Protein AF-A0AAU9KE76-F1 (afdb_monomer_lite)

Foldseek 3Di:
DVVVVVVVVVVVVVVVVVCLVVCQVVLVVVLCVVQVVCCVPPNDVSSVVVQQVDLVSLVSVLVNLLSVLVVVLVVLCVVQHDDDAPVLVVVLVCCPVPVDDVLLLVLCCVLDPVNRSVVSSVLSNLSSNLSSLQSLLSVLLVCLVVLPRPRSLVSLVCSLCSLVVVLVVLCVVCVVPDPLVSCLSCLSSVVSNLSSVVSNVCNVVVDDDPPVRVLVSVLVNLVSVLVNLVSSCVVRDPPDPPDPSVVSSVVSNCVSVVVNVVSVVLVVLLVVLLVVCCVVWPFDDLVVLVVVPQDAAPQPRHGSNPATWTQFPVRDIHHPVSLSVVCVVDPQCADPPPRHRRGDRPPPVPPDPVVVVVCCVVVVVVVVLLVLLVVLCVVVVPDDSVQLSVLCVRNVDSVVSNVVVVVD

Sequence (408 aa):
MRALEIANAIYESITAWKLALWILPANTLLLAALLVPSLLTSGLISTIHLIKSSSSLCLLIFITVSFWCFYATQLIFYIFLDSLNSAERKRIGHYLLNDSMLLQFVVISLGDSSNNSIEILIWAFIFVYYSSCKVLSIIAKSRLQNNHIRNLQELIMTTIGVTAGFIIFTAYVFSNASPSLILLINYDGILVLKESVITWYQLKHNLALSRRHDLAVNSAEILINICRWIHLAIWYSEWFLSSPLQILVIMRQQKYIISLISICKRYRHYKISMRNFVKKYPPLTEAELSKHGDEKCCICWEPLTQSKCSRISCGHIHHVECIRTWVLNNTEKKCPLCNQIFLQPEMVRERSWWNFSFSRNAAGMREQREREVEQVREILPHIPHEVIRRELERTGSMDETIANMLDE

pLDDT: mean 76.72, std 14.21, range [29.53, 96.88]

Secondary structure (DSSP, 8-state):
-HHHHHHHHHHHHHHHHHHHHHHHHHHHHHHHHHHHHHHHHHHHHHHHHHHHH-HHHHHHHHHHHHHHHHHHHHHHHHHH-----HHHHHHHHHIIIIISSHHHHHHHHHH-TT--HHHHHHHHHHHHHHHHHHHHHHHHHHGGG-TT-TTHHHHHHHHHHHHHHHHHHHHHHTTTS-HHHHHHHHHHHHHHHHHHHHHHHHHHHT-PPPHHHHHHHHHHHHHHHHHHHHHHHHHH--SSTTSHHHHHHHHHHHHHHHHHHHHHHHHHHHHHHHHHHHHHSPBPPHHHHGGGTT-B-TTT--BGGGS-EEE-TTS-EEEHHHHHHHHHH-TT-B-TTT--B-S---------TTHHHHHHHHHHHHHHHHHHHHHHHHH-TTS-HHHHHHHHHHHS-HHHHHHHHHH-

Organism: NCBI:txid1481888

Radius of gyration: 27.84 Å; chains: 1; bounding box: 68×59×81 Å

InterPro domains:
  IPR001841 Zinc finger, RING-type [PF13639] (296-339)
  IPR001841 Zinc finger, RING-type [PS50089] (297-339)
  IPR003892 Ubiquitin system component CUE [PF02845] (370-404)
  IPR003892 Ubiquitin system component CUE [PS51140] (368-408)
  IPR003892 Ubiquitin system component CUE [SM00546] (368-408)
  IPR013083 Zinc finger, RING/FYVE/PHD-type [G3DSA:3.30.40.10] (268-349)

Structure (mmCIF, N/CA/C/O backbone):
data_AF-A0AAU9KE76-F1
#
_entry.id   AF-A0AAU9KE76-F1
#
loop_
_atom_site.group_PDB
_atom_site.id
_atom_site.type_symbol
_atom_site.label_atom_id
_atom_site.label_alt_id
_atom_site.label_comp_id
_atom_site.label_asym_id
_atom_site.label_entity_id
_atom_site.label_seq_id
_atom_site.pdbx_PDB_ins_code
_atom_site.Cartn_x
_atom_site.Cartn_y
_atom_site.Cartn_z
_atom_site.occupancy
_atom_site.B_iso_or_equiv
_atom_site.auth_seq_id
_atom_site.auth_comp_id
_atom_site.auth_asym_id
_atom_site.auth_atom_id
_atom_site.pdbx_PDB_model_num
ATOM 1 N N . MET A 1 1 ? -2.965 39.783 -6.521 1.00 46.84 1 MET A N 1
ATOM 2 C CA . MET A 1 1 ? -1.982 38.778 -6.055 1.00 46.84 1 MET A CA 1
ATOM 3 C C . MET A 1 1 ? -2.514 37.351 -6.190 1.00 46.84 1 MET A C 1
ATOM 5 O O . MET A 1 1 ? -1.900 36.612 -6.939 1.00 46.84 1 MET A O 1
ATOM 9 N N . ARG A 1 2 ? -3.698 36.994 -5.659 1.00 36.59 2 ARG A N 1
ATOM 10 C CA . ARG A 1 2 ? -4.318 35.656 -5.852 1.00 36.59 2 ARG A CA 1
ATOM 11 C C . ARG A 1 2 ? -4.548 35.224 -7.308 1.00 36.59 2 ARG A C 1
ATOM 13 O O . ARG A 1 2 ? -4.234 34.099 -7.665 1.00 36.59 2 ARG A O 1
ATOM 20 N N . ALA A 1 3 ? -4.998 36.125 -8.185 1.00 34.19 3 ALA A N 1
ATOM 21 C CA . ALA A 1 3 ? -5.113 35.815 -9.617 1.00 34.19 3 ALA A CA 1
ATOM 22 C C . ALA A 1 3 ? -3.751 35.513 -10.273 1.00 34.19 3 ALA A C 1
ATOM 24 O O . ALA A 1 3 ? -3.685 34.748 -11.226 1.00 34.19 3 ALA A O 1
ATOM 25 N N . LEU A 1 4 ? -2.663 36.081 -9.738 1.00 38.81 4 LEU A N 1
ATOM 26 C CA . LEU A 1 4 ? -1.298 35.875 -10.222 1.00 38.81 4 LEU A CA 1
ATOM 27 C C . LEU A 1 4 ? -0.696 34.570 -9.684 1.00 38.81 4 LEU A C 1
ATOM 29 O O . LEU A 1 4 ? 0.036 33.909 -10.405 1.00 38.81 4 LEU A O 1
ATOM 33 N N . GLU A 1 5 ? -1.039 34.168 -8.459 1.00 49.34 5 GLU A N 1
ATOM 34 C CA . GLU A 1 5 ? -0.643 32.881 -7.865 1.00 49.34 5 GLU A CA 1
ATOM 35 C C . GLU A 1 5 ? -1.402 31.704 -8.481 1.00 49.34 5 GLU A C 1
ATOM 37 O O . GLU A 1 5 ? -0.796 30.685 -8.799 1.00 49.34 5 GLU A O 1
ATOM 42 N N . ILE A 1 6 ? -2.705 31.862 -8.736 1.00 43.28 6 ILE A N 1
ATOM 43 C CA . ILE A 1 6 ? -3.513 30.868 -9.455 1.00 43.28 6 ILE A CA 1
ATOM 44 C C . ILE A 1 6 ? -3.058 30.788 -10.914 1.00 43.28 6 ILE A C 1
ATOM 46 O O . ILE A 1 6 ? -2.854 29.690 -11.427 1.00 43.28 6 ILE A O 1
ATOM 50 N N . ALA A 1 7 ? -2.807 31.928 -11.569 1.00 37.59 7 ALA A N 1
ATOM 51 C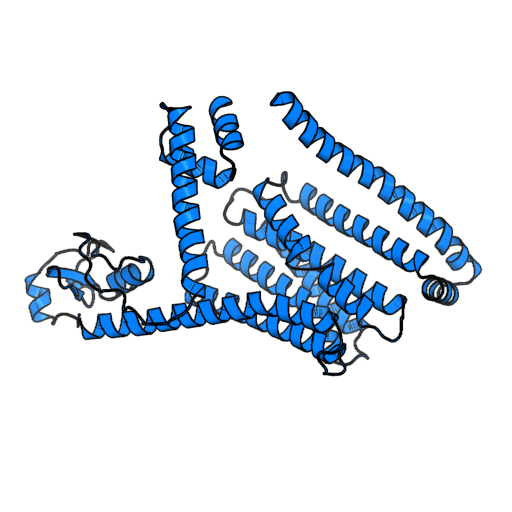 CA . ALA A 1 7 ? -2.216 31.939 -12.902 1.00 37.59 7 ALA A CA 1
ATOM 52 C C . ALA A 1 7 ? -0.816 31.313 -12.910 1.00 37.59 7 ALA A C 1
ATOM 54 O O . ALA A 1 7 ? -0.533 30.569 -13.837 1.00 37.59 7 ALA A O 1
ATOM 55 N N . ASN A 1 8 ? 0.021 31.521 -11.886 1.00 40.97 8 ASN A N 1
ATOM 56 C CA . ASN A 1 8 ? 1.336 30.883 -11.777 1.00 40.97 8 ASN A CA 1
ATOM 57 C C . ASN A 1 8 ? 1.245 29.382 -11.500 1.00 40.97 8 ASN A C 1
ATOM 59 O O . ASN A 1 8 ? 2.000 28.634 -12.098 1.00 40.97 8 ASN A O 1
ATOM 63 N N . ALA A 1 9 ? 0.317 28.905 -10.672 1.00 43.44 9 ALA A N 1
ATOM 64 C CA . ALA A 1 9 ? 0.136 27.474 -10.421 1.00 43.44 9 ALA A CA 1
ATOM 65 C C . ALA A 1 9 ? -0.457 26.748 -11.643 1.00 43.44 9 ALA A C 1
ATOM 67 O O . ALA A 1 9 ? -0.057 25.627 -11.973 1.00 43.44 9 ALA A O 1
ATOM 68 N N . ILE A 1 10 ? -1.381 27.403 -12.354 1.00 41.16 10 ILE A N 1
ATOM 69 C CA . ILE A 1 10 ? -1.905 26.942 -13.643 1.00 41.16 10 ILE A CA 1
ATOM 70 C C . ILE A 1 10 ? -0.800 27.001 -14.702 1.00 41.16 10 ILE A C 1
ATOM 72 O O . ILE A 1 10 ? -0.657 26.057 -15.469 1.00 41.16 10 ILE A O 1
ATOM 76 N N . TYR A 1 11 ? 0.032 28.042 -14.717 1.00 41.69 11 TYR A N 1
ATOM 77 C CA . TYR A 1 11 ? 1.170 28.187 -15.622 1.00 41.69 11 TYR A CA 1
ATOM 78 C C . TYR A 1 11 ? 2.281 27.179 -15.320 1.00 41.69 11 TYR A C 1
ATOM 80 O O . TYR A 1 11 ? 2.804 26.604 -16.261 1.00 41.69 11 TYR A O 1
ATOM 88 N N . GLU A 1 12 ? 2.604 26.870 -14.065 1.00 47.16 12 GLU A N 1
ATOM 89 C CA . GLU A 1 12 ? 3.572 25.836 -13.662 1.00 47.16 12 GLU A CA 1
ATOM 90 C C . GLU A 1 12 ? 3.066 24.432 -13.990 1.00 47.16 12 GLU A C 1
ATOM 92 O O . GLU A 1 12 ? 3.804 23.603 -14.518 1.00 47.16 12 GLU A O 1
ATOM 97 N N . SER A 1 13 ? 1.774 24.176 -13.768 1.00 47.72 13 SER A N 1
ATOM 98 C CA . SER A 1 13 ? 1.116 22.958 -14.236 1.00 47.72 13 SER A CA 1
ATOM 99 C C . SER A 1 13 ? 1.203 22.870 -15.764 1.00 47.72 13 SER A C 1
ATOM 101 O O . SER A 1 13 ? 1.774 21.931 -16.306 1.00 47.72 13 SER A O 1
ATOM 103 N N . ILE A 1 14 ? 0.728 23.880 -16.491 1.00 41.75 14 ILE A N 1
ATOM 104 C CA . ILE A 1 14 ? 0.736 23.903 -17.960 1.00 41.75 14 ILE A CA 1
ATOM 105 C C . ILE A 1 14 ? 2.163 23.864 -18.527 1.00 41.75 14 ILE A C 1
ATOM 107 O O . ILE A 1 14 ? 2.373 23.244 -19.564 1.00 41.75 14 ILE A O 1
ATOM 111 N N . THR A 1 15 ? 3.158 24.478 -17.885 1.00 48.50 15 THR A N 1
ATOM 112 C CA . THR A 1 15 ? 4.561 24.448 -18.331 1.00 48.50 15 THR A CA 1
ATOM 113 C C . THR A 1 15 ? 5.221 23.109 -18.042 1.00 48.50 15 THR A C 1
ATOM 115 O O . THR A 1 15 ? 5.926 22.628 -18.921 1.00 48.50 15 THR A O 1
ATOM 118 N N . ALA A 1 16 ? 4.939 22.443 -16.918 1.00 52.59 16 ALA A N 1
ATOM 119 C CA . ALA A 1 16 ? 5.372 21.064 -16.677 1.00 52.59 16 ALA A CA 1
ATOM 120 C C . ALA A 1 16 ? 4.753 20.087 -17.695 1.00 52.59 16 ALA A C 1
ATOM 122 O O . ALA A 1 16 ? 5.442 19.211 -18.218 1.00 52.59 16 ALA A O 1
ATOM 123 N N . TRP A 1 17 ? 3.477 20.285 -18.043 1.00 53.97 17 TRP A N 1
ATOM 124 C CA . TRP A 1 17 ? 2.793 19.527 -19.093 1.00 53.97 17 TRP A CA 1
ATOM 125 C C . TRP A 1 17 ? 3.366 19.816 -20.484 1.00 53.97 17 TRP A C 1
ATOM 127 O O . TRP A 1 17 ? 3.607 18.882 -21.242 1.00 53.97 17 TRP A O 1
ATOM 137 N N . LYS A 1 18 ? 3.652 21.082 -20.812 1.00 55.22 18 LYS A N 1
ATOM 138 C CA . LYS A 1 18 ? 4.323 21.466 -22.062 1.00 55.22 18 LYS A CA 1
ATOM 139 C C . LYS A 1 18 ? 5.732 20.875 -22.127 1.00 55.22 18 LYS A C 1
ATOM 141 O O . LYS A 1 18 ? 6.069 20.266 -23.130 1.00 55.22 18 LYS A O 1
ATOM 146 N N . LEU A 1 19 ? 6.526 20.967 -21.062 1.00 57.53 19 LEU A N 1
ATOM 147 C CA . LEU A 1 19 ? 7.849 20.342 -20.978 1.00 57.53 19 LEU A CA 1
ATOM 148 C C . LEU A 1 19 ? 7.765 18.830 -21.210 1.00 57.53 19 LEU A C 1
ATOM 150 O O . LEU A 1 19 ? 8.498 18.323 -22.049 1.00 57.53 19 LEU A O 1
ATOM 154 N N . ALA A 1 20 ? 6.834 18.118 -20.570 1.00 57.16 20 ALA A N 1
ATOM 155 C CA . ALA A 1 20 ? 6.626 16.690 -20.822 1.00 57.16 20 ALA A CA 1
ATOM 156 C C . ALA A 1 20 ? 6.179 16.397 -22.271 1.00 57.16 20 ALA A C 1
ATOM 158 O O . ALA A 1 20 ? 6.672 15.450 -22.879 1.00 57.16 20 ALA A O 1
ATOM 159 N N . LEU A 1 21 ? 5.313 17.237 -22.850 1.00 60.66 21 LEU A N 1
ATOM 160 C CA . LEU A 1 21 ? 4.850 17.152 -24.242 1.00 60.66 21 LEU A CA 1
ATOM 161 C C . LEU A 1 21 ? 5.950 17.410 -25.280 1.00 60.66 21 LEU A C 1
ATOM 163 O O . LEU A 1 21 ? 5.824 16.914 -26.392 1.00 60.66 21 LEU A O 1
ATOM 167 N N . TRP A 1 22 ? 7.010 18.150 -24.946 1.00 62.31 22 TRP A N 1
ATOM 168 C CA . TRP A 1 22 ? 8.167 18.365 -25.828 1.00 62.31 22 TRP A CA 1
ATOM 169 C C . TRP A 1 22 ? 9.286 17.343 -25.579 1.00 62.31 22 TRP A C 1
ATOM 171 O O . TRP A 1 22 ? 9.881 16.829 -26.524 1.00 62.31 22 TRP A O 1
ATOM 181 N N . ILE A 1 23 ? 9.547 17.002 -24.314 1.00 68.88 23 ILE A N 1
ATOM 182 C CA . ILE A 1 23 ? 10.611 16.074 -23.907 1.00 68.88 23 ILE A CA 1
ATOM 183 C C . ILE A 1 23 ? 10.280 14.634 -24.312 1.00 68.88 23 ILE A C 1
ATOM 185 O O . ILE A 1 23 ? 11.172 13.913 -24.753 1.00 68.88 23 ILE A O 1
ATOM 189 N N . LEU A 1 24 ? 9.019 14.201 -24.201 1.00 72.31 24 LEU A N 1
ATOM 190 C CA . LEU A 1 24 ? 8.605 12.841 -24.557 1.00 72.31 24 LEU A CA 1
ATOM 191 C C . LEU A 1 24 ? 8.827 12.534 -26.056 1.00 72.31 24 LEU A C 1
ATOM 193 O O . LEU A 1 24 ? 9.541 11.571 -26.348 1.00 72.31 24 LEU A O 1
ATOM 197 N N . PRO A 1 25 ? 8.308 13.323 -27.023 1.00 75.19 25 PRO A N 1
ATOM 198 C CA . PRO A 1 25 ? 8.591 13.101 -28.438 1.00 75.19 25 PRO A CA 1
ATOM 199 C C . PRO A 1 25 ? 10.073 13.305 -28.774 1.00 75.19 25 PRO A C 1
ATOM 201 O O . PRO A 1 25 ? 10.619 12.528 -29.544 1.00 75.19 25 PRO A O 1
ATOM 204 N N . ALA A 1 26 ? 10.771 14.270 -28.165 1.00 80.94 26 ALA A N 1
ATOM 205 C CA . ALA A 1 26 ? 12.199 14.469 -28.431 1.00 80.94 26 ALA A CA 1
ATOM 206 C C . ALA A 1 26 ? 13.061 13.274 -27.980 1.00 80.94 26 ALA A C 1
ATOM 208 O O . ALA A 1 26 ? 13.873 12.773 -28.757 1.00 80.94 26 ALA A O 1
ATOM 209 N N . ASN A 1 27 ? 12.855 12.769 -26.759 1.00 81.81 27 ASN A N 1
ATOM 210 C CA . ASN A 1 27 ? 13.593 11.615 -26.239 1.00 81.81 27 ASN A CA 1
ATOM 211 C C . ASN A 1 27 ? 13.228 10.321 -26.972 1.00 81.81 27 ASN A C 1
ATOM 213 O O . ASN A 1 27 ? 14.106 9.502 -27.227 1.00 81.81 27 ASN A O 1
ATOM 217 N N . THR A 1 28 ? 11.959 10.138 -27.348 1.00 82.69 28 THR A N 1
ATOM 218 C CA . THR A 1 28 ? 11.536 8.970 -28.140 1.00 82.69 28 THR A CA 1
ATOM 219 C C . THR A 1 28 ? 12.087 9.001 -29.556 1.00 82.69 28 THR A C 1
ATOM 221 O O . THR A 1 28 ? 12.545 7.967 -30.033 1.00 82.69 28 THR A O 1
ATOM 224 N N . LEU A 1 29 ? 12.109 10.165 -30.209 1.00 85.00 29 LEU A N 1
ATOM 225 C CA . LEU A 1 29 ? 12.731 10.339 -31.521 1.00 85.00 29 LEU A CA 1
ATOM 226 C C . LEU A 1 29 ? 14.242 10.123 -31.452 1.00 85.00 29 LEU A C 1
ATOM 228 O O . LEU A 1 29 ? 14.787 9.433 -32.307 1.00 85.00 29 LEU A O 1
ATOM 232 N N . LEU A 1 30 ? 14.912 10.646 -30.421 1.00 85.50 30 LEU A N 1
ATOM 233 C CA . LEU A 1 30 ? 16.340 10.413 -30.198 1.00 85.50 30 LEU A CA 1
ATOM 234 C C . LEU A 1 30 ? 16.631 8.926 -29.964 1.00 85.50 30 LEU A C 1
ATOM 236 O O . LEU A 1 30 ? 17.550 8.371 -30.563 1.00 85.50 30 LEU A O 1
ATOM 240 N N . LEU A 1 31 ? 15.825 8.257 -29.138 1.00 86.00 31 LEU A N 1
ATOM 241 C CA . LEU A 1 31 ? 15.964 6.829 -28.880 1.00 86.00 31 LEU A CA 1
ATOM 242 C C . LEU A 1 31 ? 15.715 6.000 -30.148 1.00 86.00 31 LEU A C 1
ATOM 244 O O . LEU A 1 31 ? 16.475 5.077 -30.438 1.00 86.00 31 LEU A O 1
ATOM 248 N N . ALA A 1 32 ? 14.691 6.354 -30.928 1.00 85.00 32 ALA A N 1
ATOM 249 C CA . ALA A 1 32 ? 14.399 5.718 -32.205 1.00 85.00 32 ALA A CA 1
ATOM 250 C C . ALA A 1 32 ? 15.545 5.929 -33.204 1.00 85.00 32 ALA A C 1
ATOM 252 O O . ALA A 1 32 ? 15.987 4.970 -33.826 1.00 85.00 32 ALA A O 1
ATOM 253 N N . ALA A 1 33 ? 16.092 7.141 -33.306 1.00 85.44 33 ALA A N 1
ATOM 254 C CA . ALA A 1 33 ? 17.221 7.442 -34.183 1.00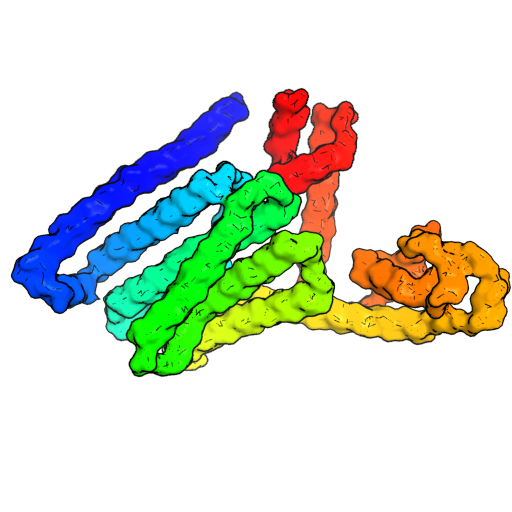 85.44 33 ALA A CA 1
ATOM 255 C C . ALA A 1 33 ? 18.482 6.635 -33.831 1.00 85.44 33 ALA A C 1
ATOM 257 O O . ALA A 1 33 ? 19.246 6.283 -34.725 1.00 85.44 33 ALA A O 1
ATOM 258 N N . LEU A 1 34 ? 18.692 6.311 -32.553 1.00 85.19 34 LEU A N 1
ATOM 259 C CA . LEU A 1 34 ? 19.857 5.547 -32.095 1.00 85.19 34 LEU A CA 1
ATOM 260 C C . LEU A 1 34 ? 19.656 4.026 -32.199 1.00 85.19 34 LEU A C 1
ATOM 262 O O . LEU A 1 34 ? 20.598 3.308 -32.532 1.00 85.19 34 LEU A O 1
ATOM 266 N N . LEU A 1 35 ? 18.446 3.520 -31.935 1.00 86.06 35 LEU A N 1
ATOM 267 C CA . LEU A 1 35 ? 18.178 2.077 -31.885 1.00 86.06 35 LEU A CA 1
ATOM 268 C C . LEU A 1 35 ? 17.607 1.500 -33.186 1.00 86.06 35 LEU A C 1
ATOM 270 O O . LEU A 1 35 ? 17.967 0.383 -33.548 1.00 86.06 35 LEU A O 1
ATOM 274 N N . VAL A 1 36 ? 16.747 2.228 -33.908 1.00 87.31 36 VAL A N 1
ATOM 275 C CA . VAL A 1 36 ? 16.069 1.719 -35.118 1.00 87.31 36 VAL A CA 1
ATOM 276 C C . VAL A 1 36 ? 17.058 1.383 -36.239 1.00 87.31 36 VAL A C 1
ATOM 278 O O . VAL A 1 36 ? 16.937 0.293 -36.799 1.00 87.31 36 VAL A O 1
ATOM 281 N N . PRO A 1 37 ? 18.076 2.212 -36.554 1.00 85.75 37 PRO A N 1
ATOM 282 C CA . PRO A 1 37 ? 19.052 1.856 -37.583 1.00 85.75 37 PRO A CA 1
ATOM 283 C C . PRO A 1 37 ? 19.833 0.591 -37.228 1.00 85.75 37 PRO A C 1
ATOM 285 O O . PRO A 1 37 ? 20.011 -0.282 -38.073 1.00 85.75 37 PRO A O 1
ATOM 288 N N . SER A 1 38 ? 20.250 0.455 -35.967 1.00 82.44 38 SER A N 1
ATOM 289 C CA . SER A 1 38 ? 20.952 -0.734 -35.473 1.00 82.44 38 SER A CA 1
ATOM 290 C C . SER A 1 38 ? 20.049 -1.975 -35.524 1.00 82.44 38 SER A C 1
ATOM 292 O O . SER A 1 38 ? 20.484 -3.030 -35.986 1.00 82.44 38 SER A O 1
ATOM 294 N N . LEU A 1 39 ? 18.766 -1.842 -35.170 1.00 86.12 39 LEU A N 1
ATOM 295 C CA . LEU A 1 39 ? 17.798 -2.940 -35.210 1.00 86.12 39 LEU A CA 1
ATOM 296 C C . LEU A 1 39 ? 17.542 -3.432 -36.637 1.00 86.12 39 LEU A C 1
ATOM 298 O O . LEU A 1 39 ? 17.504 -4.639 -36.868 1.00 86.12 39 LEU A O 1
ATOM 302 N N . LEU A 1 40 ? 17.405 -2.505 -37.588 1.00 86.81 40 LEU A N 1
ATOM 303 C CA . LEU A 1 40 ? 17.133 -2.815 -38.992 1.00 86.81 40 LEU A CA 1
ATOM 304 C C . LEU A 1 40 ? 18.356 -3.373 -39.729 1.00 86.81 40 LEU A C 1
ATOM 306 O O . LEU A 1 40 ? 18.198 -4.216 -40.606 1.00 86.81 40 LEU A O 1
ATOM 310 N N . THR A 1 41 ? 19.564 -2.913 -39.395 1.00 85.75 41 THR A N 1
ATOM 311 C CA . THR A 1 41 ? 20.791 -3.301 -40.116 1.00 85.75 41 THR A CA 1
ATOM 312 C C . THR A 1 41 ? 21.508 -4.495 -39.498 1.00 85.75 41 THR A C 1
ATOM 314 O O . THR A 1 41 ? 22.043 -5.328 -40.223 1.00 85.75 41 THR A O 1
ATOM 317 N N . SER A 1 42 ? 21.533 -4.586 -38.167 1.00 82.75 42 SER A N 1
ATOM 318 C CA . SER A 1 42 ? 22.381 -5.530 -37.426 1.00 82.75 42 SER A CA 1
ATOM 319 C C . SER A 1 42 ? 21.600 -6.529 -36.564 1.00 82.75 42 SER A C 1
ATOM 321 O O . SER A 1 42 ? 22.192 -7.445 -35.990 1.00 82.75 42 SER A O 1
ATOM 323 N N . GLY A 1 43 ? 20.272 -6.393 -36.501 1.00 87.12 43 GLY A N 1
ATOM 324 C CA . GLY A 1 43 ? 19.385 -7.293 -35.768 1.00 87.12 43 GLY A CA 1
ATOM 325 C C . GLY A 1 43 ? 19.379 -7.088 -34.247 1.00 87.12 43 GLY A C 1
ATOM 326 O O . GLY A 1 43 ? 20.133 -6.301 -33.674 1.00 87.12 43 GLY A O 1
ATOM 327 N N . LEU A 1 44 ? 18.497 -7.827 -33.570 1.00 83.19 44 LEU A N 1
ATOM 328 C CA . LEU A 1 44 ? 18.161 -7.624 -32.154 1.00 83.19 44 LEU A CA 1
ATOM 329 C C . LEU A 1 44 ? 19.338 -7.907 -31.199 1.00 83.19 44 LEU A C 1
ATOM 331 O O . LEU A 1 44 ? 19.561 -7.162 -30.247 1.00 83.19 44 LEU A O 1
ATOM 335 N N . ILE A 1 45 ? 20.149 -8.928 -31.473 1.00 82.06 45 ILE A N 1
ATOM 336 C CA . ILE A 1 45 ? 21.299 -9.289 -30.624 1.00 82.06 45 ILE A CA 1
ATOM 337 C C . ILE A 1 45 ? 22.341 -8.160 -30.605 1.00 82.06 45 ILE A C 1
ATOM 339 O O . ILE A 1 45 ? 22.805 -7.747 -29.542 1.00 82.06 45 ILE A O 1
ATOM 343 N N . SER A 1 46 ? 22.644 -7.597 -31.773 1.00 79.38 46 SER A N 1
ATOM 344 C CA . SER A 1 46 ? 23.589 -6.490 -31.932 1.00 79.38 46 SER A CA 1
ATOM 345 C C . SER A 1 46 ? 23.105 -5.218 -31.230 1.00 79.38 46 SER A C 1
ATOM 347 O O . SER A 1 46 ? 23.890 -4.548 -30.559 1.00 79.38 46 SER A O 1
ATOM 349 N N . THR A 1 47 ? 21.798 -4.927 -31.281 1.00 81.06 47 THR A N 1
ATOM 350 C CA . THR A 1 47 ? 21.216 -3.799 -30.529 1.00 81.06 47 THR A CA 1
ATOM 351 C C . THR A 1 47 ? 21.323 -3.974 -29.016 1.00 81.06 47 THR A C 1
ATOM 353 O O . THR A 1 47 ? 21.622 -3.013 -28.310 1.00 81.06 47 THR A O 1
ATOM 356 N N . ILE A 1 48 ? 21.143 -5.194 -28.498 1.00 80.69 48 ILE A N 1
ATOM 357 C CA . ILE A 1 48 ? 21.302 -5.473 -27.065 1.00 80.69 48 ILE A CA 1
ATOM 358 C C . ILE A 1 48 ? 22.758 -5.272 -26.644 1.00 80.69 48 ILE A C 1
ATOM 360 O O . ILE A 1 48 ? 23.012 -4.677 -25.598 1.00 80.69 48 ILE A O 1
ATOM 364 N N . HIS A 1 49 ? 23.720 -5.707 -27.461 1.00 80.69 49 HIS A N 1
ATOM 365 C CA . HIS A 1 49 ? 25.136 -5.444 -27.199 1.00 80.69 49 HIS A CA 1
ATOM 366 C C . HIS A 1 49 ? 25.458 -3.945 -27.195 1.00 80.69 49 HIS A C 1
ATOM 368 O O . HIS A 1 49 ? 26.184 -3.488 -26.311 1.00 80.69 49 HIS A O 1
ATOM 374 N N . LEU A 1 50 ? 24.871 -3.170 -28.112 1.00 82.38 50 LEU A N 1
ATOM 375 C CA . LEU A 1 50 ? 25.011 -1.713 -28.142 1.00 82.38 50 LEU A CA 1
ATOM 376 C C . LEU A 1 50 ? 24.462 -1.067 -26.861 1.00 82.38 50 LEU A C 1
ATOM 378 O O . LEU A 1 50 ? 25.159 -0.272 -26.231 1.00 82.38 50 LEU A O 1
ATOM 382 N N . ILE A 1 51 ? 23.260 -1.458 -26.428 1.00 80.88 51 ILE A N 1
ATOM 383 C CA . ILE A 1 51 ? 22.660 -0.978 -25.174 1.00 80.88 51 ILE A CA 1
ATOM 384 C C . ILE A 1 51 ? 23.552 -1.351 -23.986 1.00 80.88 51 ILE A C 1
ATOM 386 O O . ILE A 1 51 ? 23.879 -0.486 -23.176 1.00 80.88 51 ILE A O 1
ATOM 390 N N . LYS A 1 52 ? 24.026 -2.604 -23.922 1.00 78.25 52 LYS A N 1
ATOM 391 C CA . LYS A 1 52 ? 24.930 -3.069 -22.861 1.00 78.25 52 LYS A CA 1
ATOM 392 C C . LYS A 1 52 ? 26.201 -2.224 -22.785 1.00 78.25 52 LYS A C 1
ATOM 394 O O . LYS A 1 52 ? 26.651 -1.896 -21.692 1.00 78.25 52 LYS A O 1
ATOM 399 N N . SER A 1 53 ? 26.765 -1.883 -23.943 1.00 78.94 53 SER A N 1
ATOM 400 C CA . SER A 1 53 ? 28.036 -1.165 -24.057 1.00 78.94 53 SER A CA 1
ATOM 401 C C . SER A 1 53 ? 27.967 0.307 -23.638 1.00 78.94 53 SER A C 1
ATOM 403 O O . SER A 1 53 ? 28.996 0.888 -23.307 1.00 78.94 53 SER A O 1
ATOM 405 N N . SER A 1 54 ? 26.775 0.916 -23.641 1.00 80.00 54 SER A N 1
ATOM 406 C CA . SER A 1 54 ? 26.601 2.361 -23.466 1.00 80.00 54 SER A CA 1
ATOM 407 C C . SER A 1 54 ? 25.689 2.687 -22.280 1.00 80.00 54 SER A C 1
ATOM 409 O O . SER A 1 54 ? 24.464 2.568 -22.356 1.00 80.00 54 SER A O 1
ATOM 411 N N . SER A 1 55 ? 26.272 3.184 -21.188 1.00 74.88 55 SER A N 1
ATOM 412 C CA . SER A 1 55 ? 25.526 3.604 -19.989 1.00 74.88 55 SER A CA 1
ATOM 413 C C . SER A 1 55 ? 24.558 4.766 -20.255 1.00 74.88 55 SER A C 1
ATOM 415 O O . SER A 1 55 ? 23.465 4.807 -19.691 1.00 74.88 55 SER A O 1
ATOM 417 N N . SER A 1 56 ? 24.907 5.677 -21.167 1.00 79.25 56 SER A N 1
ATOM 418 C CA . SER A 1 56 ? 24.062 6.804 -21.582 1.00 79.25 56 SER A CA 1
ATOM 419 C C . SER A 1 56 ? 22.782 6.362 -22.299 1.00 79.25 56 SER A C 1
ATOM 421 O O . SER A 1 56 ? 21.712 6.904 -22.024 1.00 79.25 56 SER A O 1
ATOM 423 N N . LEU A 1 57 ? 22.862 5.343 -23.165 1.00 80.19 57 LEU A N 1
ATOM 424 C CA . LEU A 1 57 ? 21.694 4.759 -23.833 1.00 80.19 57 LEU A CA 1
ATOM 425 C C . LEU A 1 57 ? 20.747 4.109 -22.823 1.00 80.19 57 LEU A C 1
ATOM 427 O O . LEU A 1 57 ? 19.534 4.274 -22.925 1.00 80.19 57 LEU A O 1
ATOM 431 N N . CYS A 1 58 ? 21.291 3.429 -21.812 1.00 74.31 58 CYS A N 1
ATOM 432 C CA . CYS A 1 58 ? 20.488 2.840 -20.745 1.00 74.31 58 CYS A CA 1
ATOM 433 C C . CYS A 1 58 ? 19.714 3.910 -19.960 1.00 74.31 58 CYS A C 1
ATOM 435 O O . CYS A 1 58 ? 18.505 3.795 -19.769 1.00 74.31 58 CYS A O 1
ATOM 437 N N . LEU A 1 59 ? 20.380 5.000 -19.575 1.00 73.75 59 LEU A N 1
ATOM 438 C CA . LEU A 1 59 ? 19.721 6.122 -18.903 1.00 73.75 59 LEU A CA 1
ATOM 439 C C . LEU A 1 59 ? 18.639 6.767 -19.779 1.00 73.75 59 LEU A C 1
ATOM 441 O O . LEU A 1 59 ? 17.546 7.047 -19.287 1.00 73.75 59 LEU A O 1
ATOM 445 N N . LEU A 1 60 ? 18.901 6.949 -21.077 1.00 78.75 60 LEU A N 1
ATOM 446 C CA . LEU A 1 60 ? 17.919 7.494 -22.016 1.00 78.75 60 LEU A CA 1
ATOM 447 C C . LEU A 1 60 ? 16.677 6.595 -22.132 1.00 78.75 60 LEU A C 1
ATOM 449 O O . LEU A 1 60 ? 15.553 7.104 -22.095 1.00 78.75 60 LEU A O 1
ATOM 453 N N . ILE A 1 61 ? 16.860 5.272 -22.224 1.00 78.25 61 ILE A N 1
ATOM 454 C CA . ILE A 1 61 ? 15.760 4.292 -22.229 1.00 78.25 61 ILE A CA 1
ATOM 455 C C . ILE A 1 61 ? 14.947 4.410 -20.939 1.00 78.25 61 ILE A C 1
ATOM 457 O O . ILE A 1 61 ? 13.725 4.551 -20.998 1.00 78.25 61 ILE A O 1
ATOM 461 N N . PHE A 1 62 ? 15.610 4.404 -19.781 1.00 76.25 62 PHE A N 1
ATOM 462 C CA . PHE A 1 62 ? 14.943 4.492 -18.483 1.00 76.25 62 PHE A CA 1
ATOM 463 C C . PHE A 1 62 ? 14.112 5.773 -18.333 1.00 76.25 62 PHE A C 1
ATOM 465 O O . PHE A 1 62 ? 12.946 5.715 -17.931 1.00 76.25 62 PHE A O 1
ATOM 472 N N . ILE A 1 63 ? 14.688 6.923 -18.692 1.00 76.69 63 ILE A N 1
ATOM 473 C CA . ILE A 1 63 ? 14.002 8.218 -18.657 1.00 76.69 63 ILE A CA 1
ATOM 474 C C . ILE A 1 63 ? 12.781 8.184 -19.582 1.00 76.69 63 ILE A C 1
ATOM 476 O O . ILE A 1 63 ? 11.682 8.555 -19.172 1.00 76.69 63 ILE A O 1
ATOM 480 N N . THR A 1 64 ? 12.949 7.679 -20.806 1.00 80.44 64 THR A N 1
ATOM 481 C CA . THR A 1 64 ? 11.873 7.600 -21.803 1.00 80.44 64 THR A CA 1
ATOM 482 C C . THR A 1 64 ? 10.715 6.725 -21.322 1.00 80.44 64 THR A C 1
ATOM 484 O O . THR A 1 64 ? 9.563 7.157 -21.365 1.00 80.44 64 THR A O 1
ATOM 487 N N . VAL A 1 65 ? 11.001 5.528 -20.800 1.00 78.88 65 VAL A N 1
ATOM 488 C CA . VAL A 1 65 ? 9.980 4.630 -20.234 1.00 78.88 65 VAL A CA 1
ATOM 489 C C . VAL A 1 65 ? 9.279 5.275 -19.038 1.00 78.88 65 VAL A C 1
ATOM 491 O O . VAL A 1 65 ? 8.055 5.214 -18.946 1.00 78.88 65 VAL A O 1
ATOM 494 N N . SER A 1 66 ? 10.026 5.925 -18.143 1.00 75.81 66 SER A N 1
ATOM 495 C CA . SER A 1 66 ? 9.458 6.600 -16.968 1.00 75.81 66 SER A CA 1
ATOM 496 C C . SER A 1 66 ? 8.448 7.677 -17.363 1.00 75.81 66 SER A C 1
ATOM 498 O O . SER A 1 66 ? 7.359 7.742 -16.788 1.00 75.81 66 SER A O 1
ATOM 500 N N . PHE A 1 67 ? 8.765 8.477 -18.386 1.00 77.44 67 PHE A N 1
ATOM 501 C CA . PHE A 1 67 ? 7.841 9.480 -18.911 1.00 77.44 67 PHE A CA 1
ATOM 502 C C . PHE A 1 67 ? 6.604 8.859 -19.578 1.00 77.44 67 PHE A C 1
ATOM 504 O O . PHE A 1 67 ? 5.499 9.351 -19.350 1.00 77.44 67 PHE A O 1
ATOM 511 N N . TRP A 1 68 ? 6.745 7.764 -20.336 1.00 80.31 68 TRP A N 1
ATOM 512 C CA . TRP A 1 68 ? 5.595 7.055 -20.919 1.00 80.31 68 TRP A CA 1
ATOM 513 C C . TRP A 1 68 ? 4.680 6.437 -19.865 1.00 80.31 68 TRP A C 1
ATOM 515 O O . TRP A 1 68 ? 3.464 6.568 -19.971 1.00 80.31 68 TRP A O 1
ATOM 525 N N . CYS A 1 69 ? 5.236 5.807 -18.829 1.00 76.75 69 CYS A N 1
ATOM 526 C CA . CYS A 1 69 ? 4.452 5.246 -17.728 1.00 76.75 69 CYS A CA 1
ATOM 527 C C . CYS A 1 69 ? 3.722 6.339 -16.937 1.00 76.75 69 CYS A C 1
ATOM 529 O O . CYS A 1 69 ? 2.545 6.182 -16.597 1.00 76.75 69 CYS A O 1
ATOM 531 N N . PHE A 1 70 ? 4.378 7.480 -16.698 1.00 76.38 70 PHE A N 1
ATOM 532 C CA . PHE A 1 70 ? 3.730 8.642 -16.095 1.00 76.38 70 PHE A CA 1
ATOM 533 C C . PHE A 1 70 ? 2.585 9.163 -16.974 1.00 76.38 70 PHE A C 1
ATOM 535 O O . PHE A 1 70 ? 1.472 9.334 -16.481 1.00 76.38 70 PHE A O 1
ATOM 542 N N . TYR A 1 71 ? 2.824 9.348 -18.275 1.00 74.94 71 TYR A N 1
ATOM 543 C CA . TYR A 1 71 ? 1.799 9.794 -19.220 1.00 74.94 71 TYR A CA 1
ATOM 544 C C . TYR A 1 71 ? 0.620 8.816 -19.301 1.00 74.94 71 TYR A C 1
ATOM 546 O O . TYR A 1 71 ? -0.527 9.240 -19.216 1.00 74.94 71 TYR A O 1
ATOM 554 N N . ALA A 1 72 ? 0.881 7.508 -19.376 1.00 76.12 72 ALA A N 1
ATOM 555 C CA . ALA A 1 72 ? -0.156 6.479 -19.367 1.00 76.12 72 ALA A CA 1
ATOM 556 C C . ALA A 1 72 ? -0.991 6.524 -18.079 1.00 76.12 72 ALA A C 1
ATOM 558 O O . ALA A 1 72 ? -2.214 6.445 -18.140 1.00 76.12 72 ALA A O 1
ATOM 559 N N . THR A 1 73 ? -0.355 6.730 -16.921 1.00 73.56 73 THR A N 1
ATOM 560 C CA . THR A 1 73 ? -1.058 6.894 -15.637 1.00 73.56 73 THR A CA 1
ATOM 561 C C . THR A 1 73 ? -1.961 8.129 -15.649 1.00 73.56 73 THR A C 1
ATOM 563 O O . THR A 1 73 ? -3.096 8.056 -15.186 1.00 73.56 73 THR A O 1
ATOM 566 N N . GLN A 1 74 ? -1.493 9.246 -16.214 1.00 73.12 74 GLN A N 1
ATOM 567 C CA . GLN A 1 74 ? -2.288 10.470 -16.373 1.00 73.12 74 GLN A CA 1
ATOM 568 C C . GLN A 1 74 ? -3.432 10.304 -17.382 1.00 73.12 74 GLN A C 1
ATOM 570 O O . GLN A 1 74 ? -4.512 10.846 -17.176 1.00 73.12 74 GLN A O 1
ATOM 575 N N . LEU A 1 75 ? -3.221 9.546 -18.458 1.00 74.06 75 LEU A N 1
ATOM 576 C CA . LEU A 1 75 ? -4.249 9.269 -19.457 1.00 74.06 75 LEU A CA 1
ATOM 577 C C . LEU A 1 75 ? -5.342 8.358 -18.890 1.00 74.06 75 LEU A C 1
ATOM 579 O O . LEU A 1 75 ? -6.520 8.666 -19.026 1.00 74.06 75 LEU A O 1
ATOM 583 N N . ILE A 1 76 ? -4.958 7.274 -18.206 1.00 73.31 76 ILE A N 1
ATOM 584 C CA . ILE A 1 76 ? -5.886 6.411 -17.459 1.00 73.31 76 ILE A CA 1
ATOM 585 C C . ILE A 1 76 ? -6.649 7.265 -16.448 1.00 73.31 76 ILE A C 1
ATOM 587 O O . ILE A 1 76 ? -7.868 7.178 -16.353 1.00 73.31 76 ILE A O 1
ATOM 591 N N . PHE A 1 77 ? -5.951 8.146 -15.737 1.00 71.62 77 PHE A N 1
ATOM 592 C CA . PHE A 1 77 ? -6.593 9.072 -14.824 1.00 71.62 77 PHE A CA 1
ATOM 593 C C . PHE A 1 77 ? -7.631 9.951 -15.533 1.00 71.62 77 PHE A C 1
ATOM 595 O O . PHE A 1 77 ? -8.771 9.952 -15.103 1.00 71.62 77 PHE A O 1
ATOM 602 N N . TYR A 1 78 ? -7.289 10.597 -16.647 1.00 70.62 78 TYR A N 1
ATOM 603 C CA . TYR A 1 78 ? -8.212 11.440 -17.414 1.00 70.62 78 TYR A CA 1
ATOM 604 C C . TYR A 1 78 ? -9.427 10.678 -17.975 1.00 70.62 78 TYR A C 1
ATOM 606 O O . TYR A 1 78 ? -10.524 11.223 -18.031 1.00 70.62 78 TYR A O 1
ATOM 614 N N . ILE A 1 79 ? -9.250 9.417 -18.388 1.00 73.06 79 ILE A N 1
ATOM 615 C CA . ILE A 1 79 ? -10.337 8.584 -18.930 1.00 73.06 79 ILE A CA 1
ATOM 616 C C . ILE A 1 79 ? -11.306 8.147 -17.822 1.00 73.06 79 ILE A C 1
ATOM 618 O O . ILE A 1 79 ? -12.520 8.128 -18.025 1.00 73.06 79 ILE A O 1
ATOM 622 N N . PHE A 1 80 ? -10.777 7.757 -16.659 1.00 70.38 80 PHE A N 1
ATOM 623 C CA . PHE A 1 80 ? -11.574 7.146 -15.595 1.00 70.38 80 PHE A CA 1
ATOM 624 C C . PHE A 1 80 ? -12.016 8.137 -14.503 1.00 70.38 80 PHE A C 1
ATOM 626 O O . PHE A 1 80 ? -12.986 7.849 -13.802 1.00 70.38 80 PHE A O 1
ATOM 633 N N . LEU A 1 81 ? -11.332 9.270 -14.318 1.00 69.69 81 LEU A N 1
ATOM 634 C CA . LEU A 1 81 ? -11.503 10.183 -13.181 1.00 69.69 81 LEU A CA 1
ATOM 635 C C . LEU A 1 81 ? -11.372 11.670 -13.574 1.00 69.69 81 LEU A C 1
ATOM 637 O O . LEU A 1 81 ? -10.598 12.045 -14.449 1.00 69.69 81 LEU A O 1
ATOM 641 N N . ASP A 1 82 ? -12.087 12.532 -12.846 1.00 69.19 82 ASP A N 1
ATOM 642 C CA . ASP A 1 82 ? -11.889 13.991 -12.870 1.00 69.19 82 ASP A CA 1
ATOM 643 C C . ASP A 1 82 ? -10.571 14.407 -12.202 1.00 69.19 82 ASP A C 1
ATOM 645 O O . ASP A 1 82 ? -9.940 13.605 -11.525 1.00 69.19 82 ASP A O 1
ATOM 649 N N . SER A 1 83 ? -10.195 15.685 -12.331 1.00 69.75 83 SER A N 1
ATOM 650 C CA . SER A 1 83 ? -8.942 16.299 -11.855 1.00 69.75 83 SER A CA 1
ATOM 651 C C . SER A 1 83 ? -8.456 15.894 -10.441 1.00 69.75 83 SER A C 1
ATOM 653 O O . SER A 1 83 ? -9.217 15.568 -9.523 1.00 69.75 83 SER A O 1
ATOM 655 N N . LEU A 1 84 ? -7.123 15.898 -10.270 1.00 68.94 84 LEU A N 1
ATOM 656 C CA . LEU A 1 84 ? -6.435 15.529 -9.022 1.00 68.94 84 LEU A CA 1
ATOM 657 C C . LEU A 1 84 ? -6.605 16.613 -7.952 1.00 68.94 84 LEU A C 1
ATOM 659 O O . LEU A 1 84 ? -6.210 17.763 -8.168 1.00 68.94 84 LEU A O 1
ATOM 663 N N . ASN A 1 85 ? -7.041 16.219 -6.754 1.00 72.31 85 ASN A N 1
ATOM 664 C CA . ASN A 1 85 ? -7.121 17.126 -5.607 1.00 72.31 85 ASN A CA 1
ATOM 665 C C . ASN A 1 85 ? -5.717 17.434 -5.047 1.00 72.31 85 ASN A C 1
ATOM 667 O O . ASN A 1 85 ? -4.797 16.609 -5.118 1.00 72.31 85 ASN A O 1
ATOM 671 N N . SER A 1 86 ? -5.543 18.592 -4.402 1.00 70.19 86 SER A N 1
ATOM 672 C CA . SER A 1 86 ? -4.264 19.006 -3.793 1.00 70.19 86 SER A CA 1
ATOM 673 C C . SER A 1 86 ? -3.747 17.996 -2.750 1.00 70.19 86 SER A C 1
ATOM 675 O O . SER A 1 86 ? -2.560 17.654 -2.736 1.00 70.19 86 SER A O 1
ATOM 677 N N . ALA A 1 87 ? -4.642 17.421 -1.940 1.00 72.88 87 ALA A N 1
ATOM 678 C CA . ALA A 1 87 ? -4.322 16.369 -0.969 1.00 72.88 87 ALA A CA 1
ATOM 679 C C . ALA A 1 87 ? -3.868 15.042 -1.615 1.00 72.88 87 ALA A C 1
ATOM 681 O O . ALA A 1 87 ? -3.078 14.294 -1.031 1.00 72.88 87 ALA A O 1
ATOM 682 N N . GLU A 1 88 ? -4.359 14.723 -2.813 1.00 76.50 88 GLU A N 1
ATOM 683 C CA . GLU A 1 88 ? -3.949 13.530 -3.567 1.00 76.50 88 GLU A CA 1
ATOM 684 C C . GLU A 1 88 ? -2.557 13.727 -4.152 1.00 76.50 88 GLU A C 1
ATOM 686 O O . GLU A 1 88 ? -1.697 12.864 -3.987 1.00 76.50 88 GLU A O 1
ATOM 691 N N . ARG A 1 89 ? -2.294 14.912 -4.714 1.00 75.31 89 ARG A N 1
ATOM 692 C CA . ARG A 1 89 ? -0.970 15.299 -5.213 1.00 75.31 89 ARG A CA 1
ATOM 693 C C . ARG A 1 89 ? 0.095 15.221 -4.118 1.00 75.31 89 ARG A C 1
ATOM 695 O O . ARG A 1 89 ? 1.155 14.645 -4.346 1.00 75.31 89 ARG A O 1
ATOM 702 N N . LYS A 1 90 ? -0.206 15.720 -2.912 1.00 75.62 90 LYS A N 1
ATOM 703 C CA . LYS A 1 90 ? 0.692 15.615 -1.746 1.00 75.62 90 LYS A CA 1
ATOM 704 C C . LYS A 1 90 ? 0.962 14.152 -1.360 1.00 75.62 90 LYS A C 1
ATOM 706 O O . LYS A 1 90 ? 2.114 13.791 -1.131 1.00 75.62 90 LYS A O 1
ATOM 711 N N . ARG A 1 91 ? -0.067 13.291 -1.329 1.00 75.88 91 ARG A N 1
ATOM 712 C CA . ARG A 1 91 ? 0.087 11.853 -1.018 1.00 75.88 91 ARG A CA 1
ATOM 713 C C . ARG A 1 91 ? 0.910 11.106 -2.067 1.00 75.88 91 ARG A C 1
ATOM 715 O O . ARG A 1 91 ? 1.792 10.338 -1.694 1.00 75.88 91 ARG A O 1
ATOM 722 N N . ILE A 1 92 ? 0.658 11.355 -3.351 1.00 78.81 92 ILE A N 1
ATOM 723 C CA . ILE A 1 92 ? 1.419 10.766 -4.463 1.00 78.81 92 ILE A CA 1
ATOM 724 C C . ILE A 1 92 ? 2.876 11.233 -4.419 1.00 78.81 92 ILE A C 1
ATOM 726 O O . ILE A 1 92 ? 3.780 10.408 -4.507 1.00 78.81 92 ILE A O 1
ATOM 730 N N . GLY A 1 93 ? 3.116 12.532 -4.211 1.00 70.81 93 GLY A N 1
ATOM 731 C CA . GLY A 1 93 ? 4.466 13.083 -4.083 1.00 70.81 93 GLY A CA 1
ATOM 732 C C . GLY A 1 93 ? 5.232 12.471 -2.910 1.00 70.81 93 GLY A C 1
ATOM 733 O O . GLY A 1 93 ? 6.363 12.020 -3.077 1.00 70.81 93 GLY A O 1
ATOM 734 N N . HIS A 1 94 ? 4.591 12.358 -1.741 1.00 75.00 94 HIS A N 1
ATOM 735 C CA . HIS A 1 94 ? 5.178 11.659 -0.598 1.00 75.00 94 HIS A CA 1
ATOM 736 C C . HIS A 1 94 ? 5.476 10.188 -0.926 1.00 75.00 94 HIS A C 1
ATOM 738 O O . HIS A 1 94 ? 6.524 9.681 -0.540 1.00 75.00 94 HIS A O 1
ATOM 744 N N . TYR A 1 95 ? 4.596 9.491 -1.649 1.00 77.69 95 TYR A N 1
ATOM 745 C CA . TYR A 1 95 ? 4.835 8.107 -2.052 1.00 77.69 95 TYR A CA 1
ATOM 746 C C . TYR A 1 95 ? 6.049 7.963 -2.986 1.00 77.69 95 TYR A C 1
ATOM 748 O O . TYR A 1 95 ? 6.941 7.171 -2.686 1.00 77.69 95 TYR A O 1
ATOM 756 N N . LEU A 1 96 ? 6.122 8.752 -4.060 1.00 72.38 96 LEU A N 1
ATOM 757 C CA . LEU A 1 96 ? 7.196 8.666 -5.058 1.00 72.38 96 LEU A CA 1
ATOM 758 C C . LEU A 1 96 ? 8.569 9.054 -4.488 1.00 72.38 96 LEU A C 1
ATOM 760 O O . LEU A 1 96 ? 9.579 8.445 -4.836 1.00 72.38 96 LEU A O 1
ATOM 764 N N . LEU A 1 97 ? 8.609 10.051 -3.598 1.00 67.06 97 LEU A N 1
ATOM 765 C CA . LEU A 1 97 ? 9.855 10.522 -2.985 1.00 67.06 97 LEU A CA 1
ATOM 766 C C . LEU A 1 97 ? 10.276 9.660 -1.793 1.00 67.06 97 LEU A C 1
ATOM 768 O O . LEU A 1 97 ? 11.451 9.321 -1.660 1.00 67.06 97 LEU A O 1
ATOM 772 N N . ASN A 1 98 ? 9.324 9.302 -0.925 1.00 65.75 98 ASN A N 1
ATOM 773 C CA . ASN A 1 98 ? 9.631 8.641 0.336 1.00 65.75 98 ASN A CA 1
ATOM 774 C C . ASN A 1 98 ? 9.346 7.139 0.291 1.00 65.75 98 ASN A C 1
ATOM 776 O O . ASN A 1 98 ? 10.189 6.388 0.762 1.00 65.75 98 ASN A O 1
ATOM 780 N N . ASP A 1 99 ? 8.188 6.677 -0.196 1.00 64.81 99 ASP A N 1
ATOM 781 C CA . ASP A 1 99 ? 7.714 5.296 0.007 1.00 64.81 99 ASP A CA 1
ATOM 782 C C . ASP A 1 99 ? 8.075 4.267 -1.099 1.00 64.81 99 ASP A C 1
ATOM 784 O O . ASP A 1 99 ? 8.229 3.102 -0.717 1.00 64.81 99 ASP A O 1
ATOM 788 N N . SER A 1 100 ? 8.340 4.640 -2.369 1.00 69.31 100 SER A N 1
ATOM 789 C CA . SER A 1 100 ? 9.207 3.865 -3.306 1.00 69.31 100 SER A CA 1
ATOM 790 C C . SER A 1 100 ? 9.485 4.508 -4.686 1.00 69.31 100 SER A C 1
ATOM 792 O O . SER A 1 100 ? 8.583 5.068 -5.299 1.00 69.31 100 SER A O 1
ATOM 794 N N . MET A 1 101 ? 10.723 4.300 -5.174 1.00 61.34 101 MET A N 1
ATOM 795 C CA . MET A 1 101 ? 11.208 3.968 -6.542 1.00 61.34 101 MET A CA 1
ATOM 796 C C . MET A 1 101 ? 12.696 4.341 -6.610 1.00 61.34 101 MET A C 1
ATOM 798 O O . MET A 1 101 ? 13.558 3.498 -6.837 1.00 61.34 101 MET A O 1
ATOM 802 N N . LEU A 1 102 ? 13.004 5.604 -6.303 1.00 62.09 102 LEU A N 1
ATOM 803 C CA . LEU A 1 102 ? 14.355 6.159 -6.400 1.00 62.09 102 LEU A CA 1
ATOM 804 C C . LEU A 1 102 ? 15.324 5.503 -5.418 1.00 62.09 102 LEU A C 1
ATOM 806 O O . LEU A 1 102 ? 16.427 5.152 -5.805 1.00 62.09 102 LEU A O 1
ATOM 810 N N . LEU A 1 103 ? 14.912 5.273 -4.168 1.00 64.50 103 LEU A N 1
ATOM 811 C CA . LEU A 1 103 ? 15.797 4.664 -3.173 1.00 64.50 103 LEU A CA 1
ATOM 812 C C . LEU A 1 103 ? 16.104 3.191 -3.483 1.00 64.50 103 LEU A C 1
ATOM 814 O O . LEU A 1 103 ? 17.244 2.782 -3.332 1.00 64.50 103 LEU A O 1
ATOM 818 N N . GLN A 1 104 ? 15.122 2.398 -3.929 1.00 68.44 104 GLN A N 1
ATOM 819 C CA . GLN A 1 104 ? 15.362 1.004 -4.341 1.00 68.44 104 GLN A CA 1
ATOM 820 C C . GLN A 1 104 ? 16.236 0.945 -5.595 1.00 68.44 104 GLN A C 1
ATOM 822 O O . GLN A 1 104 ? 17.177 0.161 -5.639 1.00 68.44 104 GLN A O 1
ATOM 827 N N . PHE A 1 105 ? 15.969 1.814 -6.573 1.00 68.94 105 PHE A N 1
ATOM 828 C CA . PHE A 1 105 ? 16.790 1.938 -7.771 1.00 68.94 105 PHE A CA 1
ATOM 829 C C . PHE A 1 105 ? 18.229 2.348 -7.439 1.00 68.94 105 PHE A C 1
ATOM 831 O O . PHE A 1 105 ? 19.161 1.727 -7.937 1.00 68.94 105 PHE A O 1
ATOM 838 N N . VAL A 1 106 ? 18.426 3.330 -6.554 1.00 68.88 106 VAL A N 1
ATOM 839 C CA . VAL A 1 106 ? 19.751 3.726 -6.051 1.00 68.88 106 VAL A CA 1
ATOM 840 C C . VAL A 1 106 ? 20.411 2.565 -5.312 1.00 68.88 106 VAL A C 1
ATOM 842 O O . VAL A 1 106 ? 21.591 2.314 -5.524 1.00 68.88 106 VAL A O 1
ATOM 845 N N . VAL A 1 107 ? 19.663 1.821 -4.492 1.00 67.62 107 VAL A N 1
ATOM 846 C CA . VAL A 1 107 ? 20.203 0.675 -3.753 1.00 67.62 107 VAL A CA 1
ATOM 847 C C . VAL A 1 107 ? 20.678 -0.434 -4.694 1.00 67.62 107 VAL A C 1
ATOM 849 O O . VAL A 1 107 ? 21.753 -0.982 -4.492 1.00 67.62 107 VAL A O 1
ATOM 852 N N . ILE A 1 108 ? 19.919 -0.731 -5.745 1.00 71.69 108 ILE A N 1
ATOM 853 C CA . ILE A 1 108 ? 20.273 -1.762 -6.727 1.00 71.69 108 ILE A CA 1
ATOM 854 C C . ILE A 1 108 ? 21.404 -1.287 -7.643 1.00 71.69 108 ILE A C 1
ATOM 856 O O . ILE A 1 108 ? 22.351 -2.027 -7.874 1.00 71.69 108 ILE A O 1
ATOM 860 N N . SER A 1 109 ? 21.360 -0.031 -8.091 1.00 67.50 109 SER A N 1
ATOM 861 C CA . SER A 1 109 ? 22.393 0.548 -8.960 1.00 67.50 109 SER A CA 1
ATOM 862 C C . SER A 1 109 ? 23.744 0.693 -8.257 1.00 67.50 109 SER A C 1
ATOM 864 O O . SER A 1 109 ? 24.777 0.575 -8.902 1.00 67.50 109 SER A O 1
ATOM 866 N N . LEU A 1 110 ? 23.751 0.972 -6.948 1.00 66.88 110 LEU A N 1
ATOM 867 C CA . LEU A 1 110 ? 24.977 1.057 -6.145 1.00 66.88 110 LEU A CA 1
ATOM 868 C C . LEU A 1 110 ? 25.405 -0.296 -5.555 1.00 66.88 110 LEU A C 1
ATOM 870 O O . LEU A 1 110 ? 26.551 -0.429 -5.136 1.00 66.88 110 LEU A O 1
ATOM 874 N N . GLY A 1 111 ? 24.485 -1.259 -5.458 1.00 64.94 111 GLY A N 1
ATOM 875 C CA . GLY A 1 111 ? 24.735 -2.591 -4.908 1.00 64.94 111 GLY A CA 1
ATOM 876 C C . GLY A 1 111 ? 25.208 -3.617 -5.939 1.00 64.94 111 GLY A C 1
ATOM 877 O O . GLY A 1 111 ? 25.817 -4.611 -5.554 1.00 64.94 111 GLY A O 1
ATOM 878 N N . ASP A 1 112 ? 24.952 -3.400 -7.231 1.00 69.25 112 ASP A N 1
ATOM 879 C CA . ASP A 1 112 ? 25.419 -4.294 -8.291 1.00 69.25 112 ASP A CA 1
ATOM 880 C C . ASP A 1 112 ? 26.923 -4.105 -8.566 1.00 69.25 112 ASP A C 1
ATOM 882 O O . ASP A 1 112 ? 27.352 -3.155 -9.221 1.00 69.25 112 ASP A O 1
ATOM 886 N N . SER A 1 113 ? 27.736 -5.047 -8.086 1.00 61.59 113 SER A N 1
ATOM 887 C CA . SER A 1 113 ? 29.182 -5.088 -8.332 1.00 61.59 113 SER A CA 1
ATOM 888 C C . SER A 1 113 ? 29.542 -5.481 -9.769 1.00 61.59 113 SER A C 1
ATOM 890 O O . SER A 1 113 ? 30.665 -5.227 -10.209 1.00 61.59 113 SER A O 1
ATOM 892 N N . SER A 1 114 ? 28.605 -6.082 -10.514 1.00 63.44 114 SER A N 1
ATOM 893 C CA . SER A 1 114 ? 28.821 -6.546 -11.887 1.00 63.44 114 SER A CA 1
ATOM 894 C C . SER A 1 114 ? 28.659 -5.440 -12.936 1.00 63.44 114 SER A C 1
ATOM 896 O O . SER A 1 114 ? 29.059 -5.625 -14.087 1.00 63.44 114 SER A O 1
ATOM 898 N N . ASN A 1 115 ? 28.124 -4.279 -12.526 1.00 64.88 115 ASN A N 1
ATOM 899 C CA . ASN A 1 115 ? 27.883 -3.096 -13.355 1.00 64.88 115 ASN A CA 1
ATOM 900 C C . ASN A 1 115 ? 27.107 -3.434 -14.648 1.00 64.88 115 ASN A C 1
ATOM 902 O O . ASN A 1 115 ? 27.343 -2.857 -15.717 1.00 64.88 115 ASN A O 1
ATOM 906 N N . ASN A 1 116 ? 26.199 -4.416 -14.571 1.00 75.12 116 ASN A N 1
ATOM 907 C CA . ASN A 1 116 ? 25.434 -4.888 -15.716 1.00 75.12 116 ASN A CA 1
ATOM 908 C C . ASN A 1 116 ? 24.287 -3.911 -15.990 1.00 75.12 116 ASN A C 1
ATOM 910 O O . ASN A 1 116 ? 23.183 -4.018 -15.459 1.00 75.12 116 ASN A O 1
ATOM 914 N N . SER A 1 117 ? 24.539 -2.977 -16.903 1.00 75.25 117 SER A N 1
ATOM 915 C CA . SER A 1 117 ? 23.598 -1.924 -17.300 1.00 75.25 117 SER A CA 1
ATOM 916 C C . SER A 1 117 ? 22.204 -2.441 -17.700 1.00 75.25 117 SER A C 1
ATOM 918 O O . SER A 1 117 ? 21.198 -1.802 -17.394 1.00 75.25 117 SER A O 1
ATOM 920 N N . ILE A 1 118 ? 22.120 -3.628 -18.311 1.00 76.00 118 ILE A N 1
ATOM 921 C CA . ILE A 1 118 ? 20.850 -4.277 -18.679 1.00 76.00 118 ILE A CA 1
ATOM 922 C C . ILE A 1 118 ? 20.053 -4.733 -17.449 1.00 76.00 118 ILE A C 1
ATOM 924 O O . ILE A 1 118 ? 18.834 -4.580 -17.425 1.00 76.00 118 ILE A O 1
ATOM 928 N N . GLU A 1 119 ? 20.706 -5.290 -16.431 1.00 79.25 119 GLU A N 1
ATOM 929 C CA . GLU A 1 119 ? 20.014 -5.745 -15.221 1.00 79.25 119 GLU A CA 1
ATOM 930 C C . GLU A 1 119 ? 19.404 -4.552 -14.481 1.00 79.25 119 GLU A C 1
ATOM 932 O O . GLU A 1 119 ? 18.221 -4.563 -14.135 1.00 79.25 119 GLU A O 1
ATOM 937 N N . ILE A 1 120 ? 20.180 -3.474 -14.345 1.00 78.06 120 ILE A N 1
ATOM 938 C CA . ILE A 1 120 ? 19.722 -2.209 -13.763 1.00 78.06 120 ILE A CA 1
ATOM 939 C C . ILE A 1 120 ? 18.507 -1.672 -14.532 1.00 78.06 120 ILE A C 1
ATOM 941 O O . ILE A 1 120 ? 17.529 -1.258 -13.912 1.00 78.06 120 ILE A O 1
ATOM 945 N N . LEU A 1 121 ? 18.521 -1.725 -15.870 1.00 78.00 121 LEU A N 1
ATOM 946 C CA . LEU A 1 121 ? 17.383 -1.311 -16.697 1.00 78.00 121 LEU A CA 1
ATOM 947 C C . LEU A 1 121 ? 16.117 -2.138 -16.448 1.00 78.00 121 LEU A C 1
ATOM 949 O O . LEU A 1 121 ? 15.026 -1.569 -16.374 1.00 78.00 121 LEU A O 1
ATOM 953 N N . ILE A 1 122 ? 16.249 -3.460 -16.323 1.00 83.25 122 ILE A N 1
ATOM 954 C CA . ILE A 1 122 ? 15.122 -4.363 -16.049 1.00 83.25 122 ILE A CA 1
ATOM 955 C C . ILE A 1 122 ? 14.489 -4.010 -14.700 1.00 83.25 122 ILE A C 1
ATOM 957 O O . ILE A 1 122 ? 13.272 -3.823 -14.620 1.00 83.25 122 ILE A O 1
ATOM 961 N N . TRP A 1 123 ? 15.307 -3.843 -13.658 1.00 83.06 123 TRP A N 1
ATOM 962 C CA . TRP A 1 123 ? 14.839 -3.403 -12.343 1.00 83.06 123 TRP A CA 1
ATOM 963 C C . TRP A 1 123 ? 14.128 -2.055 -12.410 1.00 83.06 123 TRP A C 1
ATOM 965 O O . TRP A 1 123 ? 13.036 -1.891 -11.864 1.00 83.06 123 TRP A O 1
ATOM 975 N N . ALA A 1 124 ? 14.715 -1.100 -13.126 1.00 79.31 124 ALA A N 1
ATOM 976 C CA . ALA A 1 124 ? 14.156 0.231 -13.281 1.00 79.31 124 ALA A CA 1
ATOM 977 C C . ALA A 1 124 ? 12.774 0.199 -13.959 1.00 79.31 124 ALA A C 1
ATOM 979 O O . ALA A 1 124 ? 11.840 0.844 -13.481 1.00 79.31 124 ALA A O 1
ATOM 980 N N . PHE A 1 125 ? 12.615 -0.607 -15.016 1.00 83.31 125 PHE A N 1
ATOM 981 C CA . PHE A 1 125 ? 11.333 -0.815 -15.695 1.00 83.31 125 PHE A CA 1
ATOM 982 C C . PHE A 1 125 ? 10.272 -1.384 -14.743 1.00 83.31 125 PHE A C 1
ATOM 984 O O . PHE A 1 125 ? 9.164 -0.851 -14.649 1.00 83.31 125 PHE A O 1
ATOM 991 N N . ILE A 1 126 ? 10.624 -2.438 -14.002 1.00 87.00 126 ILE A N 1
ATOM 992 C CA . ILE A 1 126 ? 9.725 -3.104 -13.052 1.00 87.00 126 ILE A CA 1
ATOM 993 C C . ILE A 1 126 ? 9.261 -2.125 -11.963 1.00 87.00 126 ILE A C 1
ATOM 995 O O . ILE A 1 126 ? 8.068 -2.061 -11.657 1.00 87.00 126 ILE A O 1
ATOM 999 N N . PHE A 1 127 ? 10.169 -1.318 -11.404 1.00 83.06 127 PHE A N 1
ATOM 1000 C CA . PHE A 1 127 ? 9.805 -0.354 -10.365 1.00 83.06 127 PHE A CA 1
ATOM 1001 C C . PHE A 1 127 ? 8.926 0.777 -10.880 1.00 83.06 127 PHE A C 1
ATOM 1003 O O . PHE A 1 127 ? 7.963 1.143 -10.204 1.00 83.06 127 PHE A O 1
ATOM 1010 N N . VAL A 1 128 ? 9.215 1.318 -12.066 1.00 82.94 128 VAL A N 1
ATOM 1011 C CA . VAL A 1 128 ? 8.372 2.343 -12.701 1.00 82.94 128 VAL A CA 1
ATOM 1012 C C . VAL A 1 128 ? 6.959 1.803 -12.919 1.00 82.94 128 VAL A C 1
ATOM 1014 O O . VAL A 1 128 ? 5.974 2.479 -12.605 1.00 82.94 128 VAL A O 1
ATOM 1017 N N . TYR A 1 129 ? 6.850 0.568 -13.409 1.00 88.12 129 TYR A N 1
ATOM 1018 C CA . TYR A 1 129 ? 5.569 -0.084 -13.645 1.00 88.12 129 TYR A CA 1
ATOM 1019 C C . TYR A 1 129 ? 4.755 -0.246 -12.353 1.00 88.12 129 TYR A C 1
ATOM 1021 O O . TYR A 1 129 ? 3.609 0.212 -12.272 1.00 88.12 129 TYR A O 1
ATOM 1029 N N . TYR A 1 130 ? 5.345 -0.833 -11.306 1.00 90.00 130 TYR A N 1
ATOM 1030 C CA . TYR A 1 130 ? 4.642 -1.021 -10.035 1.00 90.00 130 TYR A CA 1
ATOM 1031 C C . TYR A 1 130 ? 4.329 0.297 -9.328 1.00 90.00 130 TYR A C 1
ATOM 1033 O O . TYR A 1 130 ? 3.262 0.417 -8.725 1.00 90.00 130 TYR A O 1
ATOM 1041 N N . SER A 1 131 ? 5.190 1.308 -9.464 1.00 85.69 131 SER A N 1
ATOM 1042 C CA . SER A 1 131 ? 4.929 2.649 -8.933 1.00 85.69 131 SER A CA 1
ATOM 1043 C C . SER A 1 131 ? 3.719 3.291 -9.606 1.00 85.69 131 SER A C 1
ATOM 1045 O O . SER A 1 131 ? 2.865 3.857 -8.926 1.00 85.69 131 SER A O 1
ATOM 1047 N N . SER A 1 132 ? 3.586 3.129 -10.924 1.00 85.94 132 SER A N 1
ATOM 1048 C CA . SER A 1 132 ? 2.426 3.603 -11.689 1.00 85.94 132 SER A CA 1
ATOM 1049 C C . SER A 1 132 ? 1.133 2.931 -11.209 1.00 85.94 132 SER A C 1
ATOM 1051 O O . SER A 1 132 ? 0.153 3.602 -10.881 1.00 85.94 132 SER A O 1
ATOM 1053 N N . CYS A 1 133 ? 1.155 1.606 -11.037 1.00 90.69 133 CYS A N 1
ATOM 1054 C CA . CYS A 1 133 ? 0.011 0.858 -10.508 1.00 90.69 133 CYS A CA 1
ATOM 1055 C C . CYS A 1 133 ? -0.337 1.247 -9.056 1.00 90.69 133 CYS A C 1
ATOM 1057 O O . CYS A 1 133 ? -1.512 1.319 -8.679 1.00 90.69 133 CYS A O 1
ATOM 1059 N N . LYS A 1 134 ? 0.673 1.531 -8.224 1.00 89.31 134 LYS A N 1
ATOM 1060 C CA . LYS A 1 134 ? 0.476 1.987 -6.842 1.00 89.31 134 LYS A CA 1
ATOM 1061 C C . LYS A 1 134 ? -0.161 3.371 -6.787 1.00 89.31 134 LYS A C 1
ATOM 1063 O O . LYS A 1 134 ? -1.044 3.582 -5.959 1.00 89.31 134 LYS A O 1
ATOM 1068 N N . VAL A 1 135 ? 0.229 4.288 -7.675 1.00 87.38 135 VAL A N 1
ATOM 1069 C CA . VAL A 1 135 ? -0.410 5.609 -7.796 1.00 87.38 135 VAL A CA 1
ATOM 1070 C C . VAL A 1 135 ? -1.901 5.457 -8.102 1.00 87.38 135 VAL A C 1
ATOM 1072 O O . VAL A 1 135 ? -2.717 6.045 -7.392 1.00 87.38 135 VAL A O 1
ATOM 1075 N N . LEU A 1 136 ? -2.270 4.602 -9.065 1.00 87.81 136 LEU A N 1
ATOM 1076 C CA . LEU A 1 136 ? -3.679 4.306 -9.365 1.00 87.81 136 LEU A CA 1
ATOM 1077 C C . LEU A 1 136 ? -4.422 3.742 -8.142 1.00 87.81 136 LEU A C 1
ATOM 1079 O O . LEU A 1 136 ? -5.532 4.176 -7.836 1.00 87.81 136 LEU A O 1
ATOM 1083 N N . SER A 1 137 ? -3.781 2.846 -7.386 1.00 90.00 137 SER A N 1
ATOM 1084 C CA . SER A 1 137 ? -4.355 2.257 -6.165 1.00 90.00 137 SER A CA 1
ATOM 1085 C C . SER A 1 137 ? -4.597 3.291 -5.058 1.00 90.00 137 SER A C 1
ATOM 1087 O O . SER A 1 137 ? -5.643 3.276 -4.408 1.00 90.00 137 SER A O 1
ATOM 1089 N N . ILE A 1 138 ? -3.651 4.216 -4.847 1.00 86.31 138 ILE A N 1
ATOM 1090 C CA . ILE A 1 138 ? -3.766 5.296 -3.852 1.00 86.31 138 ILE A CA 1
ATOM 1091 C C . ILE A 1 138 ? -4.925 6.231 -4.209 1.00 86.31 138 ILE A C 1
ATOM 1093 O O . ILE A 1 138 ? -5.705 6.606 -3.329 1.00 86.31 138 ILE A O 1
ATOM 1097 N N . ILE A 1 139 ? -5.047 6.598 -5.487 1.00 83.94 139 ILE A N 1
ATOM 1098 C CA . ILE A 1 139 ? -6.133 7.454 -5.975 1.00 83.94 139 ILE A CA 1
ATOM 1099 C C . ILE A 1 139 ? -7.476 6.743 -5.797 1.00 83.94 139 ILE A C 1
ATOM 1101 O O . ILE A 1 139 ? -8.397 7.315 -5.212 1.00 83.94 139 ILE A O 1
ATOM 1105 N N . ALA A 1 140 ? -7.574 5.477 -6.213 1.00 87.19 140 ALA A N 1
ATOM 1106 C CA . ALA A 1 140 ? -8.803 4.703 -6.083 1.00 87.19 140 ALA A CA 1
ATOM 1107 C C . ALA A 1 140 ? -9.276 4.614 -4.622 1.00 87.19 140 ALA A C 1
ATOM 1109 O O . ALA A 1 140 ? -10.446 4.846 -4.320 1.00 87.19 140 ALA A O 1
ATOM 1110 N N . LYS A 1 141 ? -8.350 4.370 -3.690 1.00 86.44 141 LYS A N 1
ATOM 1111 C CA . LYS A 1 141 ? -8.641 4.340 -2.253 1.00 86.44 141 LYS A CA 1
ATOM 1112 C C . LYS A 1 141 ? -9.021 5.707 -1.684 1.00 86.44 141 LYS A C 1
ATOM 1114 O O . LYS A 1 141 ? -9.890 5.781 -0.821 1.00 86.44 141 LYS A O 1
ATOM 1119 N N . SER A 1 142 ? -8.394 6.788 -2.155 1.00 83.44 142 SER A N 1
ATOM 1120 C CA . SER A 1 142 ? -8.732 8.165 -1.761 1.00 83.44 142 SER A CA 1
ATOM 1121 C C . SER A 1 142 ? -10.181 8.516 -2.100 1.00 83.44 142 SER A C 1
ATOM 1123 O O . SER A 1 142 ? -10.865 9.162 -1.311 1.00 83.44 142 SER A O 1
ATOM 1125 N N . ARG A 1 143 ? -10.661 8.050 -3.256 1.00 83.00 143 ARG A N 1
ATOM 1126 C CA . ARG A 1 143 ? -12.003 8.343 -3.765 1.00 83.00 143 ARG A CA 1
ATOM 1127 C C . ARG A 1 143 ? -13.075 7.349 -3.314 1.00 83.00 143 ARG A C 1
ATOM 1129 O O . ARG A 1 143 ? -14.234 7.543 -3.654 1.00 83.00 143 ARG A O 1
ATOM 1136 N N . LEU A 1 144 ? -12.724 6.346 -2.509 1.00 81.19 144 LEU A N 1
ATOM 1137 C CA . LEU A 1 144 ? -13.657 5.327 -2.017 1.00 81.19 144 LEU A CA 1
ATOM 1138 C C . LEU A 1 144 ? -14.868 5.921 -1.274 1.00 81.19 144 LEU A C 1
ATOM 1140 O O . LEU A 1 144 ? -15.956 5.371 -1.349 1.00 81.19 144 LEU A O 1
ATOM 1144 N N . GLN A 1 145 ? -14.684 7.038 -0.563 1.00 69.75 145 GLN A N 1
ATOM 1145 C CA . GLN A 1 145 ? -15.762 7.718 0.171 1.00 69.75 145 GLN A CA 1
ATOM 1146 C C . GLN A 1 145 ? -16.630 8.619 -0.724 1.00 69.75 145 GLN A C 1
ATOM 1148 O O . GLN A 1 145 ? -17.726 9.013 -0.329 1.00 69.75 145 GLN A O 1
ATOM 1153 N N . ASN A 1 146 ? -16.164 8.927 -1.936 1.00 69.12 146 ASN A N 1
ATOM 1154 C CA . ASN A 1 146 ? -16.878 9.754 -2.898 1.00 69.12 146 ASN A CA 1
ATOM 1155 C C . ASN A 1 146 ? -17.722 8.840 -3.796 1.00 69.12 146 ASN A C 1
ATOM 1157 O O . ASN A 1 146 ? -17.351 8.547 -4.931 1.00 69.12 146 ASN A O 1
ATOM 1161 N N . ASN A 1 147 ? -18.876 8.403 -3.283 1.00 55.81 147 ASN A N 1
ATOM 1162 C CA . ASN A 1 147 ? -19.788 7.438 -3.921 1.00 55.81 147 ASN A CA 1
ATOM 1163 C C . ASN A 1 147 ? -20.298 7.826 -5.331 1.00 55.81 147 ASN A C 1
ATOM 1165 O O . ASN A 1 147 ? -20.979 7.032 -5.973 1.00 55.81 147 ASN A O 1
ATOM 1169 N N . HIS A 1 148 ? -20.003 9.033 -5.823 1.00 58.22 148 HIS A N 1
ATOM 1170 C CA . HIS A 1 148 ? -20.525 9.572 -7.083 1.00 58.22 148 HIS A CA 1
ATOM 1171 C C . HIS A 1 148 ? -19.638 9.337 -8.316 1.00 58.22 148 HIS A C 1
ATOM 1173 O O . HIS A 1 148 ? -20.005 9.754 -9.414 1.00 58.22 148 HIS A O 1
ATOM 1179 N N . ILE A 1 149 ? -18.493 8.664 -8.185 1.00 66.88 149 ILE A N 1
ATOM 1180 C CA . ILE A 1 149 ? -17.598 8.434 -9.326 1.00 66.88 149 ILE A CA 1
ATOM 1181 C C . ILE A 1 149 ? -17.996 7.151 -10.066 1.00 66.88 149 ILE A C 1
ATOM 1183 O O . ILE A 1 149 ? -17.693 6.045 -9.616 1.00 66.88 149 ILE A O 1
ATOM 1187 N N . ARG A 1 150 ? -18.642 7.307 -11.231 1.00 65.50 150 ARG A N 1
ATOM 1188 C CA . ARG A 1 150 ? -19.183 6.198 -12.044 1.00 65.50 150 ARG A CA 1
ATOM 1189 C C . ARG A 1 150 ? -18.149 5.134 -12.433 1.00 65.50 150 ARG A C 1
ATOM 1191 O O . ARG A 1 150 ? -18.490 3.958 -12.446 1.00 65.50 150 ARG A O 1
ATOM 1198 N N . ASN A 1 151 ? -16.896 5.518 -12.672 1.00 83.44 151 ASN A N 1
ATOM 1199 C CA . ASN A 1 151 ? -15.903 4.615 -13.270 1.00 83.44 151 ASN A CA 1
ATOM 1200 C C . ASN A 1 151 ? -14.865 4.078 -12.259 1.00 83.44 151 ASN A C 1
ATOM 1202 O O . ASN A 1 151 ? -13.872 3.456 -12.640 1.00 83.44 151 ASN A O 1
ATOM 1206 N N . LEU A 1 152 ? -15.076 4.289 -10.951 1.00 86.38 152 LEU A N 1
ATOM 1207 C CA . LEU A 1 152 ? -14.119 3.880 -9.913 1.00 86.38 152 LEU A CA 1
ATOM 1208 C C . LEU A 1 152 ? -13.945 2.353 -9.840 1.00 86.38 152 LEU A C 1
ATOM 1210 O O . LEU A 1 152 ? -12.831 1.858 -9.671 1.00 86.38 152 LEU A O 1
ATOM 1214 N N . GLN A 1 153 ? -15.034 1.597 -9.995 1.00 88.56 153 GLN A N 1
ATOM 1215 C CA . GLN A 1 153 ? -14.983 0.134 -9.978 1.00 88.56 153 GLN A CA 1
ATOM 1216 C C . GLN A 1 153 ? -14.169 -0.420 -11.155 1.00 88.56 153 GLN A C 1
ATOM 1218 O O . GLN A 1 153 ? -13.371 -1.339 -10.968 1.00 88.56 153 GLN A O 1
ATOM 1223 N N . GLU A 1 154 ? -14.342 0.146 -12.350 1.00 88.62 154 GLU A N 1
ATOM 1224 C CA . GLU A 1 154 ? -13.613 -0.257 -13.557 1.00 88.62 154 GLU A CA 1
ATOM 1225 C C . GLU A 1 154 ? -12.117 0.029 -13.422 1.00 88.62 154 GLU A C 1
ATOM 1227 O O . GLU A 1 154 ? -11.293 -0.831 -13.741 1.00 88.62 154 GLU A O 1
ATOM 1232 N N . LEU A 1 155 ? -11.759 1.186 -12.856 1.00 88.25 155 LEU A N 1
ATOM 1233 C CA . LEU A 1 155 ? -10.371 1.533 -12.566 1.00 88.25 155 LEU A CA 1
ATOM 1234 C C . LEU A 1 155 ? -9.725 0.539 -11.591 1.00 88.25 155 LEU A C 1
ATOM 1236 O O . LEU A 1 155 ? -8.603 0.082 -11.825 1.00 88.25 155 LEU A O 1
ATOM 1240 N N . ILE A 1 156 ? -10.423 0.175 -10.510 1.00 91.31 156 ILE A N 1
ATOM 1241 C CA . ILE A 1 156 ? -9.903 -0.785 -9.527 1.00 91.31 156 ILE A CA 1
ATOM 1242 C C . ILE A 1 156 ? -9.725 -2.164 -10.168 1.00 91.31 156 ILE A C 1
ATOM 1244 O O . ILE A 1 156 ? -8.672 -2.778 -10.005 1.00 91.31 156 ILE A O 1
ATOM 1248 N N . MET A 1 157 ? -10.711 -2.641 -10.932 1.00 91.88 157 MET A N 1
ATOM 1249 C CA . MET A 1 157 ? -10.624 -3.935 -11.618 1.00 91.88 157 MET A CA 1
ATOM 1250 C C . MET A 1 157 ? -9.501 -3.962 -12.655 1.00 91.88 157 MET A C 1
ATOM 1252 O O . MET A 1 157 ? -8.759 -4.940 -12.725 1.00 91.88 157 MET A O 1
ATOM 1256 N N . THR A 1 158 ? -9.326 -2.871 -13.402 1.00 90.44 158 THR A N 1
ATOM 1257 C CA . THR A 1 158 ? -8.214 -2.705 -14.346 1.00 90.44 158 THR A CA 1
ATOM 1258 C C . THR A 1 158 ? -6.880 -2.745 -13.610 1.00 90.44 158 THR A C 1
ATOM 1260 O O . THR A 1 158 ? -5.987 -3.489 -14.002 1.00 90.44 158 THR A O 1
ATOM 1263 N N . THR A 1 159 ? -6.759 -2.030 -12.488 1.00 92.50 159 THR A N 1
ATOM 1264 C CA . THR A 1 159 ? -5.542 -2.033 -11.661 1.00 92.50 159 THR A CA 1
ATOM 1265 C C . THR A 1 159 ? -5.231 -3.440 -11.132 1.00 92.50 159 THR A C 1
ATOM 1267 O O . THR A 1 159 ? -4.086 -3.883 -11.212 1.00 92.50 159 THR A O 1
ATOM 1270 N N . ILE A 1 160 ? -6.235 -4.190 -10.659 1.00 95.69 160 ILE A N 1
ATOM 1271 C CA . ILE A 1 160 ? -6.073 -5.589 -10.218 1.00 95.69 160 ILE A CA 1
ATOM 1272 C C . ILE A 1 160 ? -5.621 -6.482 -11.381 1.00 95.69 160 ILE A C 1
ATOM 1274 O O . ILE A 1 160 ? -4.666 -7.240 -11.231 1.00 95.69 160 ILE A O 1
ATOM 1278 N N . GLY A 1 161 ? -6.272 -6.388 -12.543 1.00 95.38 161 GLY A N 1
ATOM 1279 C CA . GLY A 1 161 ? -5.950 -7.216 -13.708 1.00 95.38 161 GLY A CA 1
ATOM 1280 C C . GLY A 1 161 ? -4.545 -6.954 -14.251 1.00 95.38 161 GLY A C 1
ATOM 1281 O O . GLY A 1 161 ? -3.777 -7.889 -14.463 1.00 95.38 161 GLY A O 1
ATOM 1282 N N . VAL A 1 162 ? -4.181 -5.681 -14.407 1.00 93.62 162 VAL A N 1
ATOM 1283 C CA . VAL A 1 162 ? -2.871 -5.234 -14.907 1.00 93.62 162 VAL A CA 1
ATOM 1284 C C . VAL A 1 162 ? -1.745 -5.619 -13.937 1.00 93.62 162 VAL A C 1
ATOM 1286 O O . VAL A 1 162 ? -0.678 -6.065 -14.361 1.00 93.62 162 VAL A O 1
ATOM 1289 N N . THR A 1 163 ? -1.979 -5.528 -12.626 1.00 95.69 163 THR A N 1
ATOM 1290 C CA . THR A 1 163 ? -0.982 -5.928 -11.617 1.00 95.69 163 THR A CA 1
ATOM 1291 C C . THR A 1 163 ? -0.824 -7.441 -11.524 1.00 95.69 163 THR A C 1
ATOM 1293 O O . THR A 1 163 ? 0.301 -7.931 -11.584 1.00 95.69 163 THR A O 1
ATOM 1296 N N . ALA A 1 164 ? -1.923 -8.197 -11.450 1.00 96.88 164 ALA A N 1
ATOM 1297 C CA . ALA A 1 164 ? -1.880 -9.658 -11.431 1.00 96.88 164 ALA A CA 1
ATOM 1298 C C . ALA A 1 164 ? -1.266 -10.225 -12.721 1.00 96.88 164 ALA A C 1
ATOM 1300 O O . ALA A 1 164 ? -0.409 -11.105 -12.662 1.00 96.88 164 ALA A O 1
ATOM 1301 N N . GLY A 1 165 ? -1.647 -9.675 -13.878 1.00 96.25 165 GLY A N 1
ATOM 1302 C CA . GLY A 1 165 ? -1.092 -10.053 -15.175 1.00 96.25 165 GLY A CA 1
ATOM 1303 C C . GLY A 1 165 ? 0.418 -9.833 -15.251 1.00 96.25 165 GLY A C 1
ATOM 1304 O O . GLY A 1 165 ? 1.134 -10.709 -15.727 1.00 96.25 165 GLY A O 1
ATOM 1305 N N . PHE A 1 166 ? 0.927 -8.721 -14.715 1.00 95.19 166 PHE A N 1
ATOM 1306 C CA . PHE A 1 166 ? 2.366 -8.453 -14.708 1.00 95.19 166 PHE A CA 1
ATOM 1307 C C . PHE A 1 166 ? 3.147 -9.332 -13.724 1.00 95.19 166 PHE A C 1
ATOM 1309 O O . PHE A 1 166 ? 4.258 -9.761 -14.036 1.00 95.19 166 PHE A O 1
ATOM 1316 N N . ILE A 1 167 ? 2.562 -9.684 -12.574 1.00 95.62 167 ILE A N 1
ATOM 1317 C CA . ILE A 1 167 ? 3.159 -10.671 -11.659 1.00 95.62 167 ILE A CA 1
ATOM 1318 C C . ILE A 1 167 ? 3.289 -12.030 -12.362 1.00 95.62 167 ILE A C 1
ATOM 1320 O O . ILE A 1 167 ? 4.347 -12.654 -12.311 1.00 95.62 167 ILE A O 1
ATOM 1324 N N . ILE A 1 168 ? 2.243 -12.474 -13.068 1.00 96.00 168 ILE A N 1
ATOM 1325 C CA . ILE A 1 168 ? 2.269 -13.730 -13.835 1.00 96.00 168 ILE A CA 1
ATOM 1326 C C . ILE A 1 168 ? 3.295 -13.647 -14.971 1.00 96.00 168 ILE A C 1
ATOM 1328 O O . ILE A 1 168 ? 4.079 -14.574 -15.163 1.00 96.00 168 ILE A O 1
ATOM 1332 N N . PHE A 1 169 ? 3.326 -12.528 -15.697 1.00 94.75 169 PHE A N 1
ATOM 1333 C CA . PHE A 1 169 ? 4.278 -12.296 -16.778 1.00 94.75 169 PHE A CA 1
ATOM 1334 C C . PHE A 1 169 ? 5.727 -12.360 -16.287 1.00 94.75 169 PHE A C 1
ATOM 1336 O O . PHE A 1 169 ? 6.530 -13.089 -16.861 1.00 94.75 169 PHE A O 1
ATOM 1343 N N . THR A 1 170 ? 6.067 -11.658 -15.202 1.00 93.44 170 THR A N 1
ATOM 1344 C CA . THR A 1 170 ? 7.428 -11.701 -14.647 1.00 93.44 170 THR A CA 1
ATOM 1345 C C . THR A 1 170 ? 7.773 -13.092 -14.111 1.00 93.44 170 THR A C 1
ATOM 1347 O O . THR A 1 170 ? 8.879 -13.567 -14.353 1.00 93.44 170 THR A O 1
ATOM 1350 N N . ALA A 1 171 ? 6.837 -13.800 -13.472 1.00 93.50 171 ALA A N 1
ATOM 1351 C CA . ALA A 1 171 ? 7.053 -15.184 -13.044 1.00 93.50 171 ALA A CA 1
ATOM 1352 C C . ALA A 1 171 ? 7.299 -16.143 -14.226 1.00 93.50 171 ALA A C 1
ATOM 1354 O O . ALA A 1 171 ? 8.110 -17.057 -14.112 1.00 93.50 171 ALA A O 1
ATOM 1355 N N . TYR A 1 172 ? 6.639 -15.921 -15.367 1.00 94.44 172 TYR A N 1
ATOM 1356 C CA . TYR A 1 172 ? 6.855 -16.696 -16.590 1.00 94.44 172 TYR A CA 1
ATOM 1357 C C . TYR A 1 172 ? 8.207 -16.380 -17.245 1.00 94.44 172 TYR A C 1
ATOM 1359 O O . TYR A 1 172 ? 8.984 -17.292 -17.534 1.00 94.44 172 TYR A O 1
ATOM 1367 N N . VAL A 1 173 ? 8.515 -15.092 -17.438 1.00 92.62 173 VAL A N 1
ATOM 1368 C CA . VAL A 1 173 ? 9.770 -14.630 -18.059 1.00 92.62 173 VAL A CA 1
ATOM 1369 C C . VAL A 1 173 ? 10.986 -15.074 -17.247 1.00 92.62 173 VAL A C 1
ATOM 1371 O O . VAL A 1 173 ? 11.970 -15.538 -17.816 1.00 92.62 173 VAL A O 1
ATOM 1374 N N . PHE A 1 174 ? 10.905 -14.988 -15.919 1.00 91.00 174 PHE A N 1
ATOM 1375 C CA . PHE A 1 174 ? 11.970 -15.396 -15.003 1.00 91.00 174 PHE A CA 1
ATOM 1376 C C . PHE A 1 174 ? 11.763 -16.808 -14.439 1.00 91.00 174 PHE A C 1
ATOM 1378 O O . PHE A 1 174 ? 12.305 -17.125 -13.386 1.00 91.00 174 PHE A O 1
ATOM 1385 N N . SER A 1 175 ? 11.022 -17.681 -15.129 1.00 91.31 175 SER A N 1
ATOM 1386 C CA . SER A 1 175 ? 10.739 -19.055 -14.670 1.00 91.31 175 SER A CA 1
ATOM 1387 C C . SER A 1 175 ? 11.992 -19.911 -14.455 1.00 91.31 175 SER A C 1
ATOM 1389 O O . SER A 1 175 ? 12.001 -20.780 -13.587 1.00 91.31 175 SER A O 1
ATOM 1391 N N . ASN A 1 176 ? 13.064 -19.633 -15.200 1.00 92.62 176 ASN A N 1
ATOM 1392 C CA . ASN A 1 176 ? 14.366 -20.289 -15.040 1.00 92.62 176 ASN A CA 1
ATOM 1393 C C . ASN A 1 176 ? 15.204 -19.714 -13.882 1.00 92.62 176 ASN A C 1
ATOM 1395 O O . ASN A 1 176 ? 16.255 -20.262 -13.553 1.00 92.62 176 ASN A O 1
ATOM 1399 N N . ALA A 1 177 ? 14.788 -18.587 -13.297 1.00 90.38 177 ALA A N 1
ATOM 1400 C CA . ALA A 1 177 ? 15.486 -17.955 -12.188 1.00 90.38 177 ALA A CA 1
ATOM 1401 C C . ALA A 1 177 ? 15.096 -18.575 -10.838 1.00 90.38 177 ALA A C 1
ATOM 1403 O O . ALA A 1 177 ? 14.130 -19.329 -10.717 1.00 90.38 177 ALA A O 1
ATOM 1404 N N . SER A 1 178 ? 15.846 -18.234 -9.786 1.00 91.06 178 SER A N 1
ATOM 1405 C CA . SER A 1 178 ? 15.528 -18.710 -8.442 1.00 91.06 178 SER A CA 1
ATOM 1406 C C . SER A 1 178 ? 14.171 -18.155 -7.965 1.00 91.06 178 SER A C 1
ATOM 1408 O O . SER A 1 178 ? 13.863 -16.982 -8.208 1.00 91.06 178 SER A O 1
ATOM 1410 N N . PRO A 1 179 ? 13.374 -18.936 -7.208 1.00 90.75 179 PRO A N 1
ATOM 1411 C CA . PRO A 1 179 ? 12.116 -18.450 -6.631 1.00 90.75 179 PRO A CA 1
ATOM 1412 C C . PRO A 1 179 ? 12.299 -17.200 -5.758 1.00 90.75 179 PRO A C 1
ATOM 1414 O O . PRO A 1 179 ? 11.403 -16.362 -5.662 1.00 90.75 179 PRO A O 1
ATOM 1417 N N . SER A 1 180 ? 13.482 -17.055 -5.151 1.00 91.00 180 SER A N 1
ATOM 1418 C CA . SER A 1 180 ? 13.873 -15.871 -4.385 1.00 91.00 180 SER A CA 1
ATOM 1419 C C . SER A 1 180 ? 13.875 -14.615 -5.261 1.00 91.00 180 SER A C 1
ATOM 1421 O O . SER A 1 180 ? 13.255 -13.618 -4.901 1.00 91.00 180 SER A O 1
ATOM 1423 N N . LEU A 1 181 ? 14.491 -14.667 -6.446 1.00 87.81 181 LEU A N 1
ATOM 1424 C CA . LEU A 1 181 ? 14.523 -13.526 -7.362 1.00 87.81 181 LEU A CA 1
ATOM 1425 C C . LEU A 1 181 ? 13.119 -13.169 -7.871 1.00 87.81 181 LEU A C 1
ATOM 1427 O O . LEU A 1 181 ? 12.753 -11.995 -7.895 1.00 87.81 181 LEU A O 1
ATOM 1431 N N . ILE A 1 182 ? 12.301 -14.177 -8.196 1.00 91.56 182 ILE A N 1
ATOM 1432 C CA . ILE A 1 182 ? 10.909 -13.968 -8.626 1.00 91.56 182 ILE A CA 1
ATOM 1433 C C . ILE A 1 182 ? 10.105 -13.259 -7.526 1.00 91.56 182 ILE A C 1
ATOM 1435 O O . ILE A 1 182 ? 9.351 -12.327 -7.814 1.00 91.56 182 ILE A O 1
ATOM 1439 N N . LEU A 1 183 ? 10.280 -13.654 -6.260 1.00 91.88 183 LEU A N 1
ATOM 1440 C CA . LEU A 1 183 ? 9.648 -12.980 -5.124 1.00 91.88 183 LEU A CA 1
ATOM 1441 C C . LEU A 1 183 ? 10.172 -11.547 -4.946 1.00 91.88 183 LEU A C 1
ATOM 1443 O O . LEU A 1 183 ? 9.378 -10.639 -4.702 1.00 91.88 183 LEU A O 1
ATOM 1447 N N . LEU A 1 184 ? 11.488 -11.335 -5.080 1.00 88.44 184 LEU A N 1
ATOM 1448 C CA . LEU A 1 184 ? 12.124 -10.025 -4.923 1.00 88.44 184 LEU A CA 1
ATOM 1449 C C . LEU A 1 184 ? 11.573 -9.008 -5.932 1.00 88.44 184 LEU A C 1
ATOM 1451 O O . LEU A 1 184 ? 11.237 -7.886 -5.553 1.00 88.44 184 LEU A O 1
ATOM 1455 N N . ILE A 1 185 ? 11.409 -9.440 -7.184 1.00 88.69 185 ILE A N 1
ATOM 1456 C CA . ILE A 1 185 ? 10.828 -8.658 -8.282 1.00 88.69 185 ILE A CA 1
ATOM 1457 C C . ILE A 1 185 ? 9.358 -8.294 -8.013 1.00 88.69 185 ILE A C 1
ATOM 1459 O O . ILE A 1 185 ? 8.904 -7.222 -8.405 1.00 88.69 185 ILE A O 1
ATOM 1463 N N . ASN A 1 186 ? 8.606 -9.158 -7.326 1.00 92.44 186 ASN A N 1
ATOM 1464 C CA . ASN A 1 186 ? 7.150 -9.047 -7.215 1.00 92.44 186 ASN A CA 1
ATOM 1465 C C . ASN A 1 186 ? 6.621 -8.522 -5.871 1.00 92.44 186 ASN A C 1
ATOM 1467 O O . ASN A 1 186 ? 5.404 -8.422 -5.704 1.00 92.44 186 ASN A O 1
ATOM 1471 N N . TYR A 1 187 ? 7.478 -8.129 -4.920 1.00 91.06 1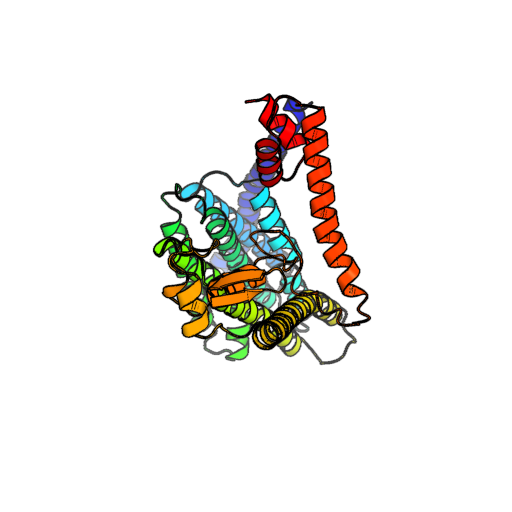87 TYR A N 1
ATOM 1472 C CA . TYR A 1 187 ? 7.018 -7.578 -3.635 1.00 91.06 187 TYR A CA 1
ATOM 1473 C C . TYR A 1 187 ? 6.094 -6.362 -3.789 1.00 91.06 187 TYR A C 1
ATOM 1475 O O . TYR A 1 187 ? 5.060 -6.286 -3.120 1.00 91.06 187 TYR A O 1
ATOM 1483 N N . ASP A 1 188 ? 6.451 -5.418 -4.664 1.00 88.88 188 ASP A N 1
ATOM 1484 C CA . ASP A 1 188 ? 5.645 -4.217 -4.895 1.00 88.88 188 ASP A CA 1
ATOM 1485 C C . ASP A 1 188 ? 4.318 -4.562 -5.575 1.00 88.88 188 ASP A C 1
ATOM 1487 O O . ASP A 1 188 ? 3.271 -4.065 -5.160 1.00 88.88 188 ASP A O 1
ATOM 1491 N N . GLY A 1 189 ? 4.331 -5.516 -6.510 1.00 92.38 189 GLY A N 1
ATOM 1492 C CA . GLY A 1 189 ? 3.120 -6.079 -7.101 1.00 92.38 189 GLY A CA 1
ATOM 1493 C C . GLY A 1 189 ? 2.173 -6.679 -6.065 1.00 92.38 189 GLY A C 1
ATOM 1494 O O . GLY A 1 189 ? 0.985 -6.364 -6.070 1.00 92.38 189 GLY A O 1
ATOM 1495 N N . ILE A 1 190 ? 2.688 -7.476 -5.124 1.00 93.44 190 ILE A N 1
ATOM 1496 C CA . ILE A 1 190 ? 1.887 -8.081 -4.046 1.00 93.44 190 ILE A CA 1
ATOM 1497 C C . ILE A 1 190 ? 1.252 -6.999 -3.158 1.00 93.44 190 ILE A C 1
ATOM 1499 O O . ILE A 1 190 ? 0.072 -7.093 -2.811 1.00 93.44 190 ILE A O 1
ATOM 1503 N N . LEU A 1 191 ? 2.004 -5.950 -2.804 1.00 91.56 191 LEU A N 1
ATOM 1504 C CA . LEU A 1 191 ? 1.494 -4.840 -1.991 1.00 91.56 191 LEU A CA 1
ATOM 1505 C C . LEU A 1 191 ? 0.416 -4.025 -2.721 1.00 91.56 191 LEU A C 1
ATOM 1507 O O . LEU A 1 191 ? -0.579 -3.636 -2.103 1.00 91.56 191 LEU A O 1
ATOM 1511 N N . VAL A 1 192 ? 0.596 -3.771 -4.020 1.00 93.38 192 VAL A N 1
ATOM 1512 C CA . VAL A 1 192 ? -0.390 -3.084 -4.870 1.00 93.38 192 VAL A CA 1
ATOM 1513 C C . VAL A 1 192 ? -1.657 -3.928 -5.020 1.00 93.38 192 VAL A C 1
ATOM 1515 O O . VAL A 1 192 ? -2.764 -3.413 -4.842 1.00 93.38 192 VAL A O 1
ATOM 1518 N N . LEU A 1 193 ? -1.508 -5.230 -5.281 1.00 94.81 193 LEU A N 1
ATOM 1519 C CA . LEU A 1 193 ? -2.622 -6.164 -5.430 1.00 94.81 193 LEU A CA 1
ATOM 1520 C C . LEU A 1 193 ? -3.440 -6.248 -4.137 1.00 94.81 193 LEU A C 1
ATOM 1522 O O . LEU A 1 193 ? -4.663 -6.122 -4.173 1.00 94.81 193 LEU A O 1
ATOM 1526 N N . LYS A 1 194 ? -2.771 -6.361 -2.980 1.00 92.62 194 LYS A N 1
ATOM 1527 C CA . LYS A 1 194 ? -3.410 -6.321 -1.655 1.00 92.62 194 LYS A CA 1
ATOM 1528 C C . LYS A 1 194 ? -4.268 -5.066 -1.482 1.00 92.62 194 LYS A C 1
ATOM 1530 O O . LYS A 1 194 ? -5.424 -5.162 -1.078 1.00 92.62 194 LYS A O 1
ATOM 1535 N N . GLU A 1 195 ? -3.704 -3.887 -1.743 1.00 91.12 195 GLU A N 1
ATOM 1536 C CA . GLU A 1 195 ? -4.424 -2.622 -1.558 1.00 91.12 195 GLU A CA 1
ATOM 1537 C C . GLU A 1 195 ? -5.605 -2.484 -2.523 1.00 91.12 195 GLU A C 1
ATOM 1539 O O . GLU A 1 195 ? -6.696 -2.094 -2.099 1.00 91.12 195 GLU A O 1
ATOM 1544 N N . SER A 1 196 ? -5.421 -2.873 -3.784 1.00 93.00 196 SER A N 1
ATOM 1545 C CA . SER A 1 196 ? -6.473 -2.826 -4.801 1.00 93.00 196 SER A CA 1
ATOM 1546 C C . SER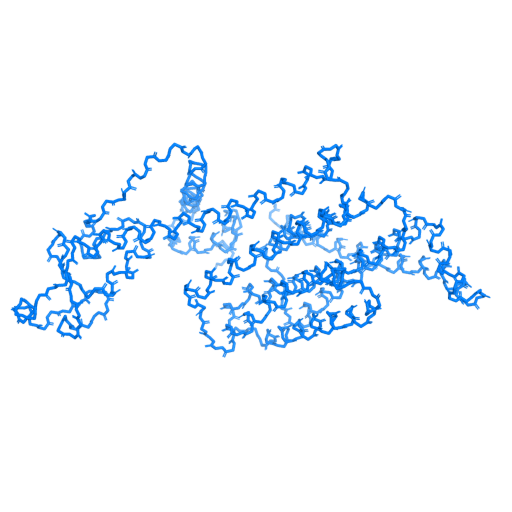 A 1 196 ? -7.631 -3.775 -4.473 1.00 93.00 196 SER A C 1
ATOM 1548 O O . SER A 1 196 ? -8.789 -3.368 -4.532 1.00 93.00 196 SER A O 1
ATOM 1550 N N . VAL A 1 197 ? -7.341 -5.010 -4.042 1.00 93.62 197 VAL A N 1
ATOM 1551 C CA . VAL A 1 197 ? -8.357 -6.011 -3.662 1.00 93.62 197 VAL A CA 1
ATOM 1552 C C . VAL A 1 197 ? -9.162 -5.567 -2.441 1.00 93.62 197 VAL A C 1
ATOM 1554 O O . VAL A 1 197 ? -10.382 -5.724 -2.416 1.00 93.62 197 VAL A O 1
ATOM 1557 N N . ILE A 1 198 ? -8.512 -4.977 -1.435 1.00 90.81 198 ILE A N 1
ATOM 1558 C CA . ILE A 1 198 ? -9.215 -4.458 -0.252 1.00 90.81 198 ILE A CA 1
ATOM 1559 C C . ILE A 1 198 ? -10.105 -3.276 -0.628 1.00 90.81 198 ILE A C 1
ATOM 1561 O O . ILE A 1 198 ? -11.248 -3.215 -0.180 1.00 90.81 198 ILE A O 1
ATOM 1565 N N . THR A 1 199 ? -9.605 -2.372 -1.470 1.00 90.06 199 THR A N 1
ATOM 1566 C CA . THR A 1 199 ? -10.380 -1.219 -1.948 1.00 90.06 199 THR A CA 1
ATOM 1567 C C . THR A 1 199 ? -11.600 -1.681 -2.750 1.00 90.06 199 THR A C 1
ATOM 1569 O O . THR A 1 199 ? -12.703 -1.191 -2.522 1.00 90.06 199 THR A O 1
ATOM 1572 N N . TRP A 1 200 ? -11.442 -2.691 -3.614 1.00 92.31 200 TRP A N 1
ATOM 1573 C CA . TRP A 1 200 ? -12.555 -3.322 -4.328 1.00 92.31 200 TRP A CA 1
ATOM 1574 C C . TRP A 1 200 ? -13.582 -3.945 -3.380 1.00 92.31 200 TRP A C 1
ATOM 1576 O O . TRP A 1 200 ? -14.782 -3.733 -3.542 1.00 92.31 200 TRP A O 1
ATOM 1586 N N . TYR A 1 201 ? -13.119 -4.695 -2.375 1.00 90.19 201 TYR A N 1
ATOM 1587 C CA . TYR A 1 201 ? -13.994 -5.329 -1.391 1.00 90.19 201 TYR A CA 1
ATOM 1588 C C . TYR A 1 201 ? -14.817 -4.286 -0.624 1.00 90.19 201 TYR A C 1
ATOM 1590 O O . TYR A 1 201 ? -16.031 -4.437 -0.489 1.00 90.19 201 TYR A O 1
ATOM 1598 N N . GLN A 1 202 ? -14.174 -3.207 -0.167 1.00 89.25 202 GLN A N 1
ATOM 1599 C CA . GLN A 1 202 ? -14.846 -2.113 0.534 1.00 89.25 202 GLN A CA 1
ATOM 1600 C C . GLN A 1 202 ? -15.872 -1.405 -0.359 1.00 89.25 202 GLN A C 1
ATOM 1602 O O . GLN A 1 202 ? -16.975 -1.133 0.109 1.00 89.25 202 GLN A O 1
ATOM 1607 N N . LEU A 1 203 ? -15.539 -1.168 -1.636 1.00 88.19 203 LEU A N 1
ATOM 1608 C CA . LEU A 1 203 ? -16.445 -0.549 -2.608 1.00 88.19 203 LEU A CA 1
ATOM 1609 C C . LEU A 1 203 ? -17.660 -1.442 -2.890 1.00 88.19 203 LEU A C 1
ATOM 1611 O O . LEU A 1 203 ? -18.795 -0.985 -2.842 1.00 88.19 203 LEU A O 1
ATOM 1615 N N . LYS A 1 204 ? -17.437 -2.735 -3.151 1.00 88.00 204 LYS A N 1
ATOM 1616 C CA . LYS A 1 204 ? -18.503 -3.680 -3.515 1.00 88.00 204 LYS A CA 1
ATOM 1617 C C . LYS A 1 204 ? -19.491 -3.921 -2.378 1.00 88.00 204 LYS A C 1
ATOM 1619 O O . LYS A 1 204 ? -20.678 -4.115 -2.623 1.00 88.00 204 LYS A O 1
ATOM 1624 N N . HIS A 1 205 ? -18.995 -3.955 -1.147 1.00 84.06 205 HIS A N 1
ATOM 1625 C CA . HIS A 1 205 ? -19.808 -4.271 0.020 1.00 84.06 205 HIS A CA 1
ATOM 1626 C C . HIS A 1 205 ? -20.299 -3.033 0.779 1.00 84.06 205 HIS A C 1
ATOM 1628 O O . HIS A 1 205 ? -21.056 -3.200 1.731 1.00 84.06 205 HIS A O 1
ATOM 1634 N N . ASN A 1 206 ? -19.888 -1.816 0.392 1.00 80.81 206 ASN A N 1
ATOM 1635 C CA . ASN A 1 206 ? -20.161 -0.571 1.127 1.00 80.81 206 ASN A CA 1
ATOM 1636 C C . ASN A 1 206 ? -19.884 -0.695 2.638 1.00 80.81 206 ASN A C 1
ATOM 1638 O O . ASN A 1 206 ? -20.555 -0.094 3.477 1.00 80.81 206 ASN A O 1
ATOM 1642 N N . LEU A 1 207 ? -18.900 -1.523 2.993 1.00 78.25 207 LEU A N 1
ATOM 1643 C CA . LEU A 1 207 ? -18.614 -1.937 4.358 1.00 78.25 207 LEU A CA 1
ATOM 1644 C C . LEU A 1 207 ? -17.174 -1.571 4.691 1.00 78.25 207 LEU A C 1
ATOM 1646 O O . LEU A 1 207 ? -16.222 -2.024 4.050 1.00 78.25 207 LEU A O 1
ATOM 1650 N N . ALA A 1 208 ? -17.016 -0.768 5.742 1.00 76.62 208 ALA A N 1
ATOM 1651 C CA . ALA A 1 208 ? -15.711 -0.533 6.331 1.00 76.62 208 ALA A CA 1
ATOM 1652 C C . ALA A 1 208 ? -15.149 -1.848 6.893 1.00 76.62 208 ALA A C 1
ATOM 1654 O O . ALA A 1 208 ? -15.874 -2.686 7.437 1.00 76.62 208 ALA A O 1
ATOM 1655 N N . LEU A 1 209 ? -13.834 -2.030 6.772 1.00 76.25 209 LEU A N 1
ATOM 1656 C CA . LEU A 1 209 ? -13.176 -3.231 7.270 1.00 76.25 209 LEU A CA 1
ATOM 1657 C C . LEU A 1 209 ? -13.267 -3.272 8.803 1.00 76.25 209 LEU A C 1
ATOM 1659 O O . LEU A 1 209 ? -13.048 -2.261 9.473 1.00 76.25 209 LEU A O 1
ATOM 1663 N N . SER A 1 210 ? -13.569 -4.440 9.378 1.00 73.25 210 SER A N 1
ATOM 1664 C CA . SER A 1 210 ? -13.624 -4.565 10.838 1.00 73.25 210 SER A CA 1
ATOM 1665 C C . SER A 1 210 ? -12.262 -4.223 11.452 1.00 73.25 210 SER A C 1
ATOM 1667 O O . SER A 1 210 ? -11.214 -4.536 10.882 1.00 73.25 210 SER A O 1
ATOM 1669 N N . ARG A 1 211 ? -12.250 -3.642 12.660 1.00 71.12 211 ARG A N 1
ATOM 1670 C CA . ARG A 1 211 ? -11.009 -3.234 13.351 1.00 71.12 211 ARG A CA 1
ATOM 1671 C C . ARG A 1 211 ? -9.982 -4.367 13.478 1.00 71.12 211 ARG A C 1
ATOM 1673 O O . ARG A 1 211 ? -8.783 -4.108 13.488 1.00 71.12 211 ARG A O 1
ATOM 1680 N N . ARG A 1 212 ? -10.435 -5.624 13.584 1.00 70.56 212 ARG A N 1
ATOM 1681 C CA . ARG A 1 212 ? -9.551 -6.802 13.641 1.00 70.56 212 ARG A CA 1
ATOM 1682 C C . ARG A 1 212 ? -8.917 -7.101 12.284 1.00 70.56 212 ARG A C 1
ATOM 1684 O O . ARG A 1 212 ? -7.716 -7.346 12.231 1.00 70.56 212 ARG A O 1
ATOM 1691 N N . HIS A 1 213 ? -9.709 -7.068 11.214 1.00 78.62 213 HIS A N 1
ATOM 1692 C CA . HIS A 1 213 ? -9.210 -7.295 9.860 1.00 78.62 213 HIS A CA 1
ATOM 1693 C C . HIS A 1 213 ? -8.284 -6.163 9.412 1.00 78.62 213 HIS A C 1
ATOM 1695 O O . HIS A 1 213 ? -7.216 -6.453 8.887 1.00 78.62 213 HIS A O 1
ATOM 1701 N N . ASP A 1 214 ? -8.621 -4.905 9.706 1.00 77.75 214 ASP A N 1
ATOM 1702 C CA . ASP A 1 214 ? -7.759 -3.753 9.413 1.00 77.75 214 ASP A CA 1
ATOM 1703 C C . ASP A 1 214 ? -6.406 -3.862 10.127 1.00 77.75 214 ASP A C 1
ATOM 1705 O O . ASP A 1 214 ? -5.348 -3.728 9.512 1.00 77.75 214 ASP A O 1
ATOM 1709 N N . LEU A 1 215 ? -6.415 -4.237 11.410 1.00 77.25 215 LEU A N 1
ATOM 1710 C CA . LEU A 1 215 ? -5.186 -4.485 12.158 1.00 77.25 215 LEU A CA 1
ATOM 1711 C C . LEU A 1 215 ? -4.339 -5.603 11.535 1.00 77.25 215 LEU A C 1
ATOM 1713 O O . LEU A 1 215 ? -3.129 -5.433 11.382 1.00 77.25 215 LEU A O 1
ATOM 1717 N N . ALA A 1 216 ? -4.954 -6.735 11.186 1.00 79.44 216 ALA A N 1
ATOM 1718 C CA . ALA A 1 216 ? -4.257 -7.870 10.583 1.00 79.44 216 ALA A CA 1
ATOM 1719 C C . ALA A 1 216 ? -3.635 -7.499 9.227 1.00 79.44 216 ALA A C 1
ATOM 1721 O O . ALA A 1 216 ? -2.454 -7.747 8.995 1.00 79.44 216 ALA A O 1
ATOM 1722 N N . VAL A 1 217 ? -4.406 -6.830 8.370 1.00 84.50 217 VAL A N 1
ATOM 1723 C CA . VAL A 1 217 ? -3.992 -6.346 7.048 1.00 84.50 217 VAL A CA 1
ATOM 1724 C C . VAL A 1 217 ? -2.825 -5.360 7.133 1.00 84.50 217 VAL A C 1
ATOM 1726 O O . VAL A 1 217 ? -1.887 -5.442 6.333 1.00 84.50 217 VAL A O 1
ATOM 1729 N N . ASN A 1 218 ? -2.878 -4.423 8.081 1.00 82.25 218 ASN A N 1
ATOM 1730 C CA . ASN A 1 218 ? -1.822 -3.431 8.285 1.00 82.25 218 ASN A CA 1
ATOM 1731 C C . ASN A 1 218 ? -0.562 -4.076 8.876 1.00 82.25 218 ASN A C 1
ATOM 1733 O O . ASN A 1 218 ? 0.554 -3.729 8.497 1.00 82.25 218 ASN A O 1
ATOM 1737 N N . SER A 1 219 ? -0.727 -5.069 9.753 1.00 82.75 219 SER A N 1
ATOM 1738 C CA . SER A 1 219 ? 0.396 -5.826 10.319 1.00 82.75 219 SER A CA 1
ATOM 1739 C C . SER A 1 219 ? 1.095 -6.676 9.253 1.00 82.75 219 SER A C 1
ATOM 1741 O O . SER A 1 219 ? 2.323 -6.688 9.192 1.00 82.75 219 SER A O 1
ATOM 1743 N N . ALA A 1 220 ? 0.326 -7.329 8.377 1.00 87.12 220 ALA A N 1
ATOM 1744 C CA . ALA A 1 220 ? 0.852 -8.094 7.250 1.00 87.12 220 ALA A CA 1
ATOM 1745 C C . ALA A 1 220 ? 1.633 -7.206 6.269 1.00 87.12 220 ALA A C 1
ATOM 1747 O O . ALA A 1 220 ? 2.714 -7.581 5.832 1.00 87.12 220 ALA A O 1
ATOM 1748 N N . GLU A 1 221 ? 1.141 -6.002 5.969 1.00 86.81 221 GLU A N 1
ATOM 1749 C CA . GLU A 1 221 ? 1.857 -5.047 5.113 1.00 86.81 221 GLU A CA 1
ATOM 1750 C C . GLU A 1 221 ? 3.190 -4.595 5.712 1.00 86.81 221 GLU A C 1
ATOM 1752 O O . GLU A 1 221 ? 4.193 -4.517 5.001 1.00 86.81 221 GLU A O 1
ATOM 1757 N N . ILE A 1 222 ? 3.228 -4.320 7.017 1.00 85.50 222 ILE A N 1
ATOM 1758 C CA . ILE A 1 222 ? 4.479 -3.980 7.702 1.00 85.50 222 ILE A CA 1
ATOM 1759 C C . ILE A 1 222 ? 5.458 -5.155 7.619 1.00 85.50 222 ILE A C 1
ATOM 1761 O O . ILE A 1 222 ? 6.626 -4.943 7.302 1.00 85.50 222 ILE A O 1
ATOM 1765 N N . LEU A 1 223 ? 4.984 -6.384 7.838 1.00 87.19 223 LEU A N 1
ATOM 1766 C CA . LEU A 1 223 ? 5.818 -7.581 7.756 1.00 87.19 223 LEU A CA 1
ATOM 1767 C C . LEU A 1 223 ? 6.372 -7.803 6.343 1.00 87.19 223 LEU A C 1
ATOM 1769 O O . LEU A 1 223 ? 7.574 -7.989 6.199 1.00 87.19 223 LEU A O 1
ATOM 1773 N N . ILE A 1 224 ? 5.532 -7.711 5.305 1.00 89.75 224 ILE A N 1
ATOM 1774 C CA . ILE A 1 224 ? 5.959 -7.836 3.901 1.00 89.75 224 ILE A CA 1
ATOM 1775 C C . ILE A 1 224 ? 7.024 -6.788 3.570 1.00 89.75 224 ILE A C 1
ATOM 1777 O O . ILE A 1 224 ? 8.027 -7.108 2.938 1.00 89.75 224 ILE A O 1
ATOM 1781 N N . ASN A 1 225 ? 6.851 -5.547 4.034 1.00 85.19 225 ASN A N 1
ATOM 1782 C CA . ASN A 1 225 ? 7.853 -4.504 3.842 1.00 85.19 225 ASN A CA 1
ATOM 1783 C C . ASN A 1 225 ? 9.177 -4.827 4.546 1.00 85.19 225 ASN A C 1
ATOM 1785 O O . ASN A 1 225 ? 10.232 -4.647 3.944 1.00 85.19 225 ASN A O 1
ATOM 1789 N N . ILE A 1 226 ? 9.144 -5.319 5.787 1.00 84.62 226 ILE A N 1
ATOM 1790 C CA . ILE A 1 226 ? 10.351 -5.757 6.505 1.00 84.62 226 ILE A CA 1
ATOM 1791 C C . ILE A 1 226 ? 11.038 -6.893 5.729 1.00 84.62 226 ILE A C 1
ATOM 1793 O O . ILE A 1 226 ? 12.226 -6.793 5.426 1.00 84.62 226 ILE A O 1
ATOM 1797 N N . CYS A 1 227 ? 10.284 -7.918 5.319 1.00 88.12 227 CYS A N 1
ATOM 1798 C CA . CYS A 1 227 ? 10.786 -9.037 4.520 1.00 88.12 227 CYS A CA 1
ATOM 1799 C C . CYS A 1 227 ? 11.412 -8.577 3.197 1.00 88.12 227 CYS A C 1
ATOM 1801 O O . CYS A 1 227 ? 12.498 -9.036 2.863 1.00 88.12 227 CYS A O 1
ATOM 1803 N N . ARG A 1 228 ? 10.780 -7.639 2.478 1.00 86.25 228 ARG A N 1
ATOM 1804 C CA . ARG A 1 228 ? 11.291 -7.070 1.220 1.00 86.25 228 ARG A CA 1
ATOM 1805 C C . ARG A 1 228 ? 12.688 -6.486 1.386 1.00 86.25 228 ARG A C 1
ATOM 1807 O O . ARG A 1 228 ? 13.584 -6.813 0.621 1.00 86.25 228 ARG A O 1
ATOM 1814 N N . TRP A 1 229 ? 12.881 -5.632 2.384 1.00 81.56 229 TRP A N 1
ATOM 1815 C CA . TRP A 1 229 ? 14.166 -4.966 2.607 1.00 81.56 229 TRP A CA 1
ATOM 1816 C C . TRP A 1 229 ? 15.232 -5.901 3.176 1.00 81.56 229 TRP A C 1
ATOM 1818 O O . TRP A 1 229 ? 16.393 -5.755 2.813 1.00 81.56 229 TRP A O 1
ATOM 1828 N N . ILE A 1 230 ? 14.859 -6.863 4.027 1.00 83.44 230 ILE A N 1
ATOM 1829 C CA . ILE A 1 230 ? 15.784 -7.913 4.479 1.00 83.44 230 ILE A CA 1
ATOM 1830 C C . ILE A 1 230 ? 16.224 -8.764 3.286 1.00 83.44 230 ILE A C 1
ATOM 1832 O O . ILE A 1 230 ? 17.409 -9.022 3.129 1.00 83.44 230 ILE A O 1
ATOM 1836 N N . HIS A 1 231 ? 15.290 -9.156 2.419 1.00 86.50 231 HIS A N 1
ATOM 1837 C CA . HIS A 1 231 ? 15.594 -9.923 1.216 1.00 86.50 231 HIS A CA 1
ATOM 1838 C C . HIS A 1 231 ? 16.501 -9.129 0.266 1.00 86.50 231 HIS A C 1
ATOM 1840 O O . HIS A 1 231 ? 17.512 -9.659 -0.181 1.00 86.50 231 HIS A O 1
ATOM 1846 N N . LEU A 1 232 ? 16.203 -7.846 0.030 1.00 79.94 232 LEU A N 1
ATOM 1847 C CA . LEU A 1 232 ? 17.051 -6.961 -0.771 1.00 79.94 232 LEU A CA 1
ATOM 1848 C C . LEU A 1 232 ? 18.457 -6.827 -0.170 1.00 79.94 232 LEU A C 1
ATOM 1850 O O . LEU A 1 232 ? 19.441 -6.886 -0.898 1.00 79.94 232 LEU A O 1
ATOM 1854 N N . ALA A 1 233 ? 18.553 -6.693 1.156 1.00 77.50 233 ALA A N 1
ATOM 1855 C CA . ALA A 1 233 ? 19.833 -6.663 1.848 1.00 77.50 233 ALA A CA 1
ATOM 1856 C C . ALA A 1 233 ? 20.594 -7.981 1.663 1.00 77.50 233 ALA A C 1
ATOM 1858 O O . ALA A 1 233 ? 21.751 -7.942 1.279 1.00 77.50 233 ALA A O 1
ATOM 1859 N N . ILE A 1 234 ? 19.964 -9.143 1.862 1.00 80.31 234 ILE A N 1
ATOM 1860 C CA . ILE A 1 234 ? 20.614 -10.454 1.684 1.00 80.31 234 ILE A CA 1
ATOM 1861 C C . ILE A 1 234 ? 21.083 -10.652 0.237 1.00 80.31 234 ILE A C 1
ATOM 1863 O O . ILE A 1 234 ? 22.173 -11.168 0.027 1.00 80.31 234 ILE A O 1
ATOM 1867 N N . TRP A 1 235 ? 20.281 -10.237 -0.748 1.00 80.12 235 TRP A N 1
ATOM 1868 C CA . TRP A 1 235 ? 20.598 -10.419 -2.166 1.00 80.12 235 TRP A CA 1
ATOM 1869 C C . TRP A 1 235 ? 21.804 -9.585 -2.614 1.00 80.12 235 TRP A C 1
ATOM 1871 O O . TRP A 1 235 ? 22.649 -10.083 -3.349 1.00 80.12 235 TRP A O 1
ATOM 1881 N N . TYR A 1 236 ? 21.897 -8.335 -2.152 1.00 72.06 236 TYR A N 1
ATOM 1882 C CA . TYR A 1 236 ? 22.945 -7.394 -2.563 1.00 72.06 236 TYR A CA 1
ATOM 1883 C C . TYR A 1 236 ? 24.077 -7.218 -1.529 1.00 72.06 236 TYR A C 1
ATOM 1885 O O . TYR A 1 236 ? 24.916 -6.340 -1.716 1.00 72.06 236 TYR A O 1
ATOM 1893 N N . SER A 1 237 ? 24.131 -7.995 -0.431 1.00 62.38 237 SER A N 1
ATOM 1894 C CA . SER A 1 237 ? 25.170 -7.826 0.606 1.00 62.38 237 SER A CA 1
ATOM 1895 C C . SER A 1 237 ? 26.137 -8.999 0.765 1.00 62.38 237 SER A C 1
ATOM 1897 O O . SER A 1 237 ? 25.756 -10.141 1.017 1.00 62.38 237 SER A O 1
ATOM 1899 N N . GLU A 1 238 ? 27.422 -8.637 0.788 1.00 59.00 238 GLU A N 1
ATOM 1900 C CA . GLU A 1 238 ? 28.361 -9.131 1.792 1.00 59.00 238 GLU A CA 1
ATOM 1901 C C . GLU A 1 238 ? 27.999 -8.472 3.141 1.00 59.00 238 GLU A C 1
ATOM 1903 O O . GLU A 1 238 ? 27.885 -7.251 3.248 1.00 59.00 238 GLU A O 1
ATOM 1908 N N . TRP A 1 239 ? 27.751 -9.278 4.171 1.00 53.94 239 TRP A N 1
ATOM 1909 C CA . TRP A 1 239 ? 26.988 -8.960 5.392 1.00 53.94 239 TRP A CA 1
ATOM 1910 C C . TRP A 1 239 ? 27.540 -7.858 6.335 1.00 53.94 239 TRP A C 1
ATOM 1912 O O . TRP A 1 239 ? 26.993 -7.654 7.420 1.00 53.94 239 TRP A O 1
ATOM 1922 N N . PHE A 1 240 ? 28.609 -7.141 5.980 1.00 51.94 240 PHE A N 1
ATOM 1923 C CA . PHE A 1 240 ? 29.268 -6.183 6.876 1.00 51.94 240 PHE A CA 1
ATOM 1924 C C . PHE A 1 240 ? 28.821 -4.728 6.667 1.00 51.94 240 PHE A C 1
ATOM 1926 O O . PHE A 1 240 ? 28.713 -4.267 5.534 1.00 51.94 240 PHE A O 1
ATOM 1933 N N . LEU A 1 241 ? 28.687 -3.993 7.788 1.00 54.50 241 LEU A N 1
ATOM 1934 C CA . LEU A 1 241 ? 28.383 -2.550 7.946 1.00 54.50 241 LEU A CA 1
ATOM 1935 C C . LEU A 1 241 ? 29.308 -1.575 7.180 1.00 54.50 241 LEU A C 1
ATOM 1937 O O . LEU A 1 241 ? 29.249 -0.365 7.394 1.00 54.50 241 LEU A O 1
ATOM 1941 N N . SER A 1 242 ? 30.192 -2.069 6.320 1.00 61.94 242 SER A N 1
ATOM 1942 C CA . SER A 1 242 ? 31.186 -1.286 5.591 1.00 61.94 242 SER A CA 1
ATOM 1943 C C . SER A 1 242 ? 30.607 -0.504 4.408 1.00 61.94 242 SER A C 1
ATOM 1945 O O . SER A 1 242 ? 31.270 0.413 3.928 1.00 61.94 242 SER A O 1
ATOM 1947 N N . SER A 1 243 ? 29.385 -0.811 3.944 1.00 66.75 243 SER A N 1
ATOM 1948 C CA . SER A 1 243 ? 28.765 -0.104 2.814 1.00 66.75 243 SER A CA 1
ATOM 1949 C C . SER A 1 243 ? 27.710 0.933 3.256 1.00 66.75 243 SER A C 1
ATOM 1951 O O . SER A 1 243 ? 26.798 0.614 4.027 1.00 66.75 243 SER A O 1
ATOM 1953 N N . PRO A 1 244 ? 27.750 2.176 2.731 1.00 68.00 244 PRO A N 1
ATOM 1954 C CA . PRO A 1 244 ? 26.753 3.216 3.032 1.00 68.00 244 PRO A CA 1
ATOM 1955 C C . PRO A 1 244 ? 25.323 2.821 2.614 1.00 68.00 244 PRO A C 1
ATOM 1957 O O . PRO A 1 244 ? 24.343 3.321 3.168 1.00 68.00 244 PRO A O 1
ATOM 1960 N N . LEU A 1 245 ? 25.202 1.864 1.689 1.00 66.75 245 LEU A N 1
ATOM 1961 C CA . LEU A 1 245 ? 23.952 1.253 1.242 1.00 66.75 245 LEU A CA 1
ATOM 1962 C C . LEU A 1 245 ? 23.145 0.642 2.398 1.00 66.75 245 LEU A C 1
ATOM 1964 O O . LEU A 1 245 ? 21.934 0.837 2.501 1.00 66.75 245 LEU A O 1
ATOM 1968 N N . GLN A 1 246 ? 23.821 -0.070 3.301 1.00 68.88 246 GLN A N 1
ATOM 1969 C CA . GLN A 1 246 ? 23.175 -0.762 4.416 1.00 68.88 246 GLN A CA 1
ATOM 1970 C C . GLN A 1 246 ? 22.633 0.219 5.459 1.00 68.88 246 GLN A C 1
ATOM 1972 O O . GLN A 1 246 ? 21.567 -0.018 6.029 1.00 68.88 246 GLN A O 1
ATOM 1977 N N . ILE A 1 247 ? 23.303 1.359 5.661 1.00 73.56 247 ILE A N 1
ATOM 1978 C CA . ILE A 1 247 ? 22.823 2.424 6.554 1.00 73.56 247 ILE A CA 1
ATOM 1979 C C . ILE A 1 247 ? 21.488 2.980 6.038 1.00 73.56 247 ILE A C 1
ATOM 1981 O O . ILE A 1 247 ? 20.548 3.123 6.821 1.00 73.56 247 ILE A O 1
ATOM 1985 N N . LEU A 1 248 ? 21.358 3.213 4.726 1.00 71.81 248 LEU A N 1
ATOM 1986 C CA . LEU A 1 248 ? 20.103 3.670 4.113 1.00 71.81 248 LEU A CA 1
ATOM 1987 C C . LEU A 1 248 ? 18.965 2.657 4.305 1.00 71.81 248 LEU A C 1
ATOM 1989 O O . LEU A 1 248 ? 17.849 3.042 4.667 1.00 71.81 248 LEU A O 1
ATOM 1993 N N . VAL A 1 249 ? 19.249 1.362 4.124 1.00 72.19 249 VAL A N 1
ATOM 1994 C CA . VAL A 1 249 ? 18.275 0.282 4.363 1.00 72.19 249 VAL A CA 1
ATOM 1995 C C . VAL A 1 249 ? 17.833 0.258 5.831 1.00 72.19 249 VAL A C 1
ATOM 1997 O O . VAL A 1 249 ? 16.633 0.205 6.110 1.00 72.19 249 VAL A O 1
ATOM 2000 N N . ILE A 1 250 ? 18.769 0.364 6.781 1.00 73.62 250 ILE A N 1
ATOM 2001 C CA . ILE A 1 250 ? 18.474 0.367 8.224 1.00 73.62 250 ILE A CA 1
ATOM 2002 C C . ILE A 1 250 ? 17.652 1.598 8.622 1.00 73.62 250 ILE A C 1
ATOM 2004 O O . ILE A 1 250 ? 16.629 1.453 9.293 1.00 73.62 250 ILE A O 1
ATOM 2008 N N . MET A 1 251 ? 18.041 2.800 8.183 1.00 72.50 251 MET A N 1
ATOM 2009 C CA . MET A 1 251 ? 17.283 4.033 8.437 1.00 72.50 251 MET A CA 1
ATOM 2010 C C . MET A 1 251 ? 15.842 3.913 7.938 1.00 72.50 251 MET A C 1
ATOM 2012 O O . MET A 1 251 ? 14.901 4.361 8.594 1.00 72.50 251 MET A O 1
ATOM 2016 N N . ARG A 1 252 ? 15.640 3.241 6.802 1.00 73.12 252 ARG A N 1
ATOM 2017 C CA . ARG A 1 252 ? 14.308 2.998 6.253 1.00 73.12 252 ARG A CA 1
ATOM 2018 C C . ARG A 1 252 ? 13.508 1.983 7.071 1.00 73.12 252 ARG A C 1
ATOM 2020 O O . ARG A 1 252 ? 12.315 2.192 7.308 1.00 73.12 252 ARG A O 1
ATOM 2027 N N . GLN A 1 253 ? 14.155 0.916 7.538 1.00 72.19 253 GLN A N 1
ATOM 2028 C CA . GLN A 1 253 ? 13.539 -0.099 8.397 1.00 72.19 253 GLN A CA 1
ATOM 2029 C C . GLN A 1 253 ? 13.006 0.471 9.712 1.00 72.19 253 GLN A C 1
ATOM 2031 O O . GLN A 1 253 ? 11.977 0.004 10.204 1.00 72.19 253 GLN A O 1
ATOM 2036 N N . GLN A 1 254 ? 13.626 1.527 10.245 1.00 76.62 254 GLN A N 1
ATOM 2037 C CA . GLN A 1 254 ? 13.177 2.167 11.484 1.00 76.62 254 GLN A CA 1
ATOM 2038 C C . GLN A 1 254 ? 11.699 2.577 11.429 1.00 76.62 254 GLN A C 1
ATOM 2040 O O . GLN A 1 254 ? 10.978 2.333 12.395 1.00 76.62 254 GLN A O 1
ATOM 2045 N N . LYS A 1 255 ? 11.198 3.100 10.298 1.00 75.81 255 LYS A N 1
ATOM 2046 C CA . LYS A 1 255 ? 9.776 3.475 10.147 1.00 75.81 255 LYS A CA 1
ATOM 2047 C C . LYS A 1 255 ? 8.847 2.272 10.360 1.00 75.81 255 LYS A C 1
ATOM 2049 O O . LYS A 1 255 ? 7.853 2.379 11.082 1.00 75.81 255 LYS A O 1
ATOM 2054 N N . TYR A 1 256 ? 9.177 1.126 9.763 1.00 76.19 256 TYR A N 1
ATOM 2055 C CA . TYR A 1 256 ? 8.379 -0.099 9.868 1.00 76.19 256 TYR A CA 1
ATOM 2056 C C . TYR A 1 256 ? 8.461 -0.711 11.267 1.00 76.19 256 TYR A C 1
ATOM 2058 O O . TYR A 1 256 ? 7.432 -1.074 11.836 1.00 76.19 256 TYR A O 1
ATOM 2066 N N . ILE A 1 257 ? 9.658 -0.745 11.856 1.00 77.00 257 ILE A N 1
ATOM 2067 C CA . ILE A 1 257 ? 9.887 -1.263 13.209 1.00 77.00 257 ILE A CA 1
ATOM 2068 C C . ILE A 1 257 ? 9.154 -0.405 14.248 1.00 77.00 257 ILE A C 1
ATOM 2070 O O . ILE A 1 257 ? 8.434 -0.940 15.089 1.00 77.00 257 ILE A O 1
ATOM 2074 N N . ILE A 1 258 ? 9.260 0.925 14.165 1.00 79.81 258 ILE A N 1
ATOM 2075 C CA . ILE A 1 258 ? 8.542 1.852 15.052 1.00 79.81 258 ILE A CA 1
ATOM 2076 C C . ILE A 1 258 ? 7.028 1.663 14.902 1.00 79.81 258 ILE A C 1
ATOM 2078 O O . ILE A 1 258 ? 6.317 1.587 15.908 1.00 79.81 258 ILE A O 1
ATOM 2082 N N . SER A 1 259 ? 6.528 1.529 13.669 1.00 76.62 259 SER A N 1
ATOM 2083 C CA . SER A 1 259 ? 5.109 1.263 13.414 1.00 76.62 259 SER A CA 1
ATOM 2084 C C . SER A 1 259 ? 4.654 -0.056 14.051 1.00 76.62 259 SER A C 1
ATOM 2086 O O . SER A 1 259 ? 3.655 -0.072 14.776 1.00 76.62 259 SER A O 1
ATOM 2088 N N . LEU A 1 260 ? 5.427 -1.135 13.893 1.00 77.31 260 LEU A N 1
ATOM 2089 C CA . LEU A 1 260 ? 5.137 -2.439 14.491 1.00 77.31 260 LEU A CA 1
ATOM 2090 C C . LEU A 1 260 ? 5.127 -2.375 16.024 1.00 77.31 260 LEU A C 1
ATOM 2092 O O . LEU A 1 260 ? 4.172 -2.822 16.661 1.00 77.31 260 LEU A O 1
ATOM 2096 N N . ILE A 1 261 ? 6.142 -1.747 16.625 1.00 80.62 261 ILE A N 1
ATOM 2097 C CA . ILE A 1 261 ? 6.213 -1.531 18.075 1.00 80.62 261 ILE A CA 1
ATOM 2098 C C . ILE A 1 261 ? 4.996 -0.728 18.544 1.00 80.62 261 ILE A C 1
ATOM 2100 O O . ILE A 1 261 ? 4.382 -1.087 19.548 1.00 80.62 261 ILE A O 1
ATOM 2104 N N . SER A 1 262 ? 4.595 0.318 17.814 1.00 75.00 262 SER A N 1
ATOM 2105 C CA . SER A 1 262 ? 3.417 1.124 18.155 1.00 75.00 262 SER A CA 1
ATOM 2106 C C . SER A 1 262 ? 2.125 0.300 18.141 1.00 75.00 262 SER A C 1
ATOM 2108 O O . SER A 1 262 ? 1.258 0.487 18.996 1.00 75.00 262 SER A O 1
ATOM 2110 N N . ILE A 1 263 ? 1.986 -0.631 17.192 1.00 73.88 263 ILE A N 1
ATOM 2111 C CA . ILE A 1 263 ? 0.843 -1.542 17.096 1.00 73.88 263 ILE A CA 1
ATOM 2112 C C . ILE A 1 263 ? 0.841 -2.500 18.289 1.00 73.88 263 ILE A C 1
ATOM 2114 O O . ILE A 1 263 ? -0.168 -2.602 18.989 1.00 73.88 263 ILE A O 1
ATOM 2118 N N . CYS A 1 264 ? 1.980 -3.133 18.576 1.00 78.56 264 CYS A N 1
ATOM 2119 C CA . CYS A 1 264 ? 2.136 -4.041 19.710 1.00 78.56 264 CYS A CA 1
ATOM 2120 C C . CYS A 1 264 ? 1.857 -3.341 21.045 1.00 78.56 264 CYS A C 1
ATOM 2122 O O . CYS A 1 264 ? 1.124 -3.875 21.879 1.00 78.56 264 CYS A O 1
ATOM 2124 N N . LYS A 1 265 ? 2.374 -2.119 21.235 1.00 77.62 265 LYS A N 1
ATOM 2125 C CA . LYS A 1 265 ? 2.097 -1.296 22.418 1.00 77.62 265 LYS A CA 1
ATOM 2126 C C . LYS A 1 265 ? 0.606 -0.994 22.533 1.00 77.62 265 LYS A C 1
ATOM 2128 O O . LYS A 1 265 ? 0.021 -1.279 23.575 1.00 77.62 265 LYS A O 1
ATOM 2133 N N . ARG A 1 266 ? -0.038 -0.501 21.467 1.00 73.44 266 ARG A N 1
ATOM 2134 C CA . ARG A 1 266 ? -1.489 -0.230 21.452 1.00 73.44 266 ARG A CA 1
ATOM 2135 C C . ARG A 1 266 ? -2.307 -1.475 21.800 1.00 73.44 266 ARG A C 1
ATOM 2137 O O . ARG A 1 266 ? -3.208 -1.394 22.633 1.00 73.44 266 ARG A O 1
ATOM 2144 N N . TYR A 1 267 ? -1.962 -2.629 21.231 1.00 75.44 267 TYR A N 1
ATOM 2145 C CA . TYR A 1 267 ? -2.641 -3.892 21.518 1.00 75.44 267 TYR A CA 1
ATOM 2146 C C . TYR A 1 267 ? -2.424 -4.362 22.965 1.00 75.44 267 TYR A C 1
ATOM 2148 O O . TYR A 1 267 ? -3.369 -4.787 23.633 1.00 75.44 267 TYR A O 1
ATOM 2156 N N . ARG A 1 268 ? -1.202 -4.229 23.494 1.00 79.69 268 ARG A N 1
ATOM 2157 C CA . ARG A 1 268 ? -0.889 -4.546 24.893 1.00 79.69 268 ARG A CA 1
ATOM 2158 C C . ARG A 1 268 ? -1.658 -3.641 25.855 1.00 79.69 268 ARG A C 1
ATOM 2160 O O . ARG A 1 268 ? -2.306 -4.155 26.766 1.00 79.69 268 ARG A O 1
ATOM 2167 N N . HIS A 1 269 ? -1.645 -2.326 25.631 1.00 74.38 269 HIS A N 1
ATOM 2168 C CA . HIS A 1 269 ? -2.404 -1.361 26.432 1.00 74.38 269 HIS A CA 1
ATOM 2169 C C . HIS A 1 269 ? -3.908 -1.637 26.391 1.00 74.38 269 HIS A C 1
ATOM 2171 O O . HIS A 1 269 ? -4.569 -1.561 27.430 1.00 74.38 269 HIS A O 1
ATOM 2177 N N . TYR A 1 270 ? -4.441 -2.014 25.225 1.00 76.31 270 TYR A N 1
ATOM 2178 C CA . TYR A 1 270 ? -5.820 -2.473 25.086 1.00 76.31 270 TYR A CA 1
ATOM 2179 C C . TYR A 1 270 ? -6.098 -3.699 25.965 1.00 76.31 270 TYR A C 1
ATOM 2181 O O . TYR A 1 270 ? -7.006 -3.663 26.796 1.00 76.31 270 TYR A O 1
ATOM 2189 N N . LYS A 1 271 ? -5.293 -4.763 25.830 1.00 81.12 271 LYS A N 1
ATOM 2190 C CA . LYS A 1 271 ? -5.493 -6.026 26.555 1.00 81.12 271 LYS A CA 1
ATOM 2191 C C . LYS A 1 271 ? -5.433 -5.827 28.070 1.00 81.12 271 LYS A C 1
ATOM 2193 O O . LYS A 1 271 ? -6.250 -6.394 28.791 1.00 81.12 271 LYS A O 1
ATOM 2198 N N . ILE A 1 272 ? -4.496 -5.008 28.550 1.00 81.25 272 ILE A N 1
ATOM 2199 C CA . ILE A 1 272 ? -4.369 -4.693 29.977 1.00 81.25 272 ILE A CA 1
ATOM 2200 C C . ILE A 1 272 ? -5.552 -3.842 30.457 1.00 81.25 272 ILE A C 1
ATOM 2202 O O . ILE A 1 272 ? -6.204 -4.214 31.430 1.00 81.25 272 ILE A O 1
ATOM 2206 N N . SER A 1 273 ? -5.900 -2.768 29.738 1.00 78.25 273 SER A N 1
ATOM 2207 C CA . SER A 1 273 ? -7.034 -1.903 30.100 1.00 78.25 273 SER A CA 1
ATOM 2208 C C . SER A 1 273 ? -8.347 -2.681 30.170 1.00 78.25 273 SER A C 1
ATOM 2210 O O . SER A 1 273 ? -9.136 -2.478 31.088 1.00 78.25 273 SER A O 1
ATOM 2212 N N . MET A 1 274 ? -8.563 -3.602 29.229 1.00 82.88 274 MET A N 1
ATOM 2213 C CA . MET A 1 274 ? -9.769 -4.423 29.190 1.00 82.88 274 MET A CA 1
ATOM 2214 C C . MET A 1 274 ? -9.793 -5.469 30.307 1.00 82.88 274 MET A C 1
ATOM 2216 O O . MET A 1 274 ? -10.841 -5.706 30.903 1.00 82.88 274 MET A O 1
ATOM 2220 N N . ARG A 1 275 ? -8.641 -6.060 30.648 1.00 83.62 275 ARG A N 1
ATOM 2221 C CA . ARG A 1 275 ? -8.528 -6.957 31.805 1.00 83.62 275 ARG A CA 1
ATOM 2222 C C . ARG A 1 275 ? -8.853 -6.222 33.108 1.00 83.62 275 ARG A C 1
ATOM 2224 O O . ARG A 1 275 ? -9.625 -6.734 33.913 1.00 83.62 275 ARG A O 1
ATOM 2231 N N . ASN A 1 276 ? -8.306 -5.020 33.289 1.00 82.19 276 ASN A N 1
ATOM 2232 C CA . ASN A 1 276 ? -8.559 -4.194 34.468 1.00 82.19 276 ASN A CA 1
ATOM 2233 C C . ASN A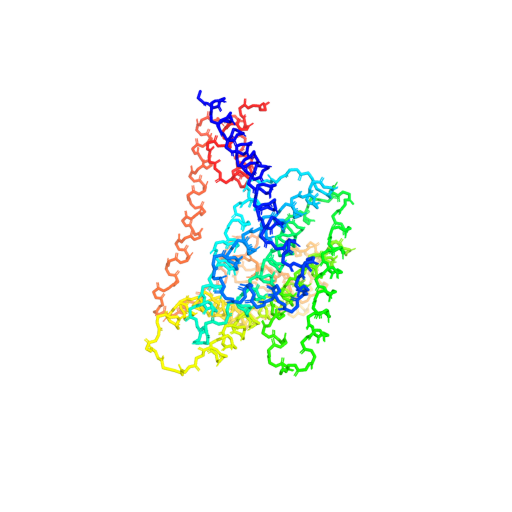 1 276 ? -10.030 -3.757 34.543 1.00 82.19 276 ASN A C 1
ATOM 2235 O O . ASN A 1 276 ? -10.608 -3.779 35.625 1.00 82.19 276 ASN A O 1
ATOM 2239 N N . PHE A 1 277 ? -10.652 -3.433 33.402 1.00 85.88 277 PHE A N 1
ATOM 2240 C CA . PHE A 1 277 ? -12.082 -3.129 33.322 1.00 85.88 277 PHE A CA 1
ATOM 2241 C C . PHE A 1 277 ? -12.943 -4.299 33.807 1.00 85.88 277 PHE A C 1
ATOM 2243 O O . PHE A 1 277 ? -13.709 -4.128 34.748 1.00 85.88 277 PHE A O 1
ATOM 2250 N N . VAL A 1 278 ? -12.768 -5.490 33.223 1.00 84.75 278 VAL A N 1
ATOM 2251 C CA . VAL A 1 278 ? -13.565 -6.678 33.580 1.00 84.75 278 VAL A CA 1
ATOM 2252 C C . VAL A 1 278 ? -13.366 -7.068 35.046 1.00 84.75 278 VAL A C 1
ATOM 2254 O O . VAL A 1 278 ? -14.318 -7.470 35.705 1.00 84.75 278 VAL A O 1
ATOM 2257 N N . LYS A 1 279 ? -12.145 -6.917 35.578 1.00 85.75 279 LYS A N 1
ATOM 2258 C CA . LYS A 1 279 ? -11.854 -7.196 36.991 1.00 85.75 279 LYS A CA 1
ATOM 2259 C C . LYS A 1 279 ? -12.523 -6.192 37.938 1.00 85.75 279 LYS A C 1
ATOM 2261 O O . LYS A 1 279 ? -12.975 -6.585 39.005 1.00 85.75 279 LYS A O 1
ATOM 2266 N N . LYS A 1 280 ? -12.539 -4.904 37.577 1.00 86.94 280 LYS A N 1
ATOM 2267 C CA . LYS A 1 280 ? -13.057 -3.821 38.430 1.00 86.94 280 LYS A CA 1
ATOM 2268 C C . LYS A 1 280 ? -14.580 -3.688 38.359 1.00 86.94 280 LYS A C 1
ATOM 2270 O O . LYS A 1 280 ? -15.190 -3.283 39.341 1.00 86.94 280 LYS A O 1
ATOM 2275 N N . TYR A 1 281 ? -15.173 -4.022 37.216 1.00 88.62 281 TYR A N 1
ATOM 2276 C CA . TYR A 1 281 ? -16.601 -3.867 36.945 1.00 88.62 281 TYR A CA 1
ATOM 2277 C C . TYR A 1 281 ? -17.184 -5.191 36.429 1.00 88.62 281 TYR A C 1
ATOM 2279 O O . TYR A 1 281 ? -17.401 -5.342 35.222 1.00 88.62 281 TYR A O 1
ATOM 2287 N N . PRO A 1 282 ? -17.394 -6.178 37.321 1.00 86.44 282 PRO A N 1
ATOM 2288 C CA . PRO A 1 282 ? -18.043 -7.430 36.952 1.00 86.44 282 PRO A CA 1
ATOM 2289 C C . PRO A 1 282 ? -19.495 -7.188 36.498 1.00 86.44 282 PRO A C 1
ATOM 2291 O O . PRO A 1 282 ? -20.093 -6.163 36.847 1.00 86.44 282 PRO A O 1
ATOM 2294 N N . PRO A 1 283 ? -20.070 -8.108 35.703 1.00 88.62 283 PRO A N 1
ATOM 2295 C CA . PRO A 1 283 ? -21.467 -8.006 35.308 1.00 88.62 283 PRO A CA 1
ATOM 2296 C C . PRO A 1 283 ? -22.387 -8.088 36.536 1.00 88.62 283 PRO A C 1
ATOM 2298 O O . PRO A 1 283 ? -22.107 -8.855 37.458 1.00 88.62 283 PRO A O 1
ATOM 2301 N N . LEU A 1 284 ? -23.476 -7.314 36.538 1.00 86.75 284 LEU A N 1
ATOM 2302 C CA . LEU A 1 284 ? -24.501 -7.384 37.583 1.00 86.75 284 LEU A CA 1
ATOM 2303 C C . LEU A 1 284 ? -25.213 -8.738 37.542 1.00 86.75 284 LEU A C 1
ATOM 2305 O O . LEU A 1 284 ? -25.363 -9.349 36.480 1.00 86.75 284 LEU A O 1
ATOM 2309 N N . THR A 1 285 ? -25.686 -9.175 38.707 1.00 84.81 285 THR A N 1
ATOM 2310 C CA . THR A 1 285 ? -26.559 -10.349 38.810 1.00 84.81 285 THR A CA 1
ATOM 2311 C C . THR A 1 285 ? -27.954 -10.042 38.260 1.00 84.81 285 THR A C 1
ATOM 2313 O O . THR A 1 285 ? -28.412 -8.900 38.302 1.00 84.81 285 THR A O 1
ATOM 2316 N N . GLU A 1 286 ? -28.663 -11.061 37.769 1.00 78.88 286 GLU A N 1
ATOM 2317 C CA . GLU A 1 286 ? -30.013 -10.895 37.200 1.00 78.88 286 GLU A CA 1
ATOM 2318 C C . GLU A 1 286 ? -31.006 -10.295 38.212 1.00 78.88 286 GLU A C 1
ATOM 2320 O O . GLU A 1 286 ? -31.832 -9.463 37.846 1.00 78.88 286 GLU A O 1
ATOM 2325 N N . ALA A 1 287 ? -30.857 -10.621 39.502 1.00 77.56 287 ALA A N 1
ATOM 2326 C CA . ALA A 1 287 ? -31.674 -10.078 40.591 1.00 77.56 287 ALA A CA 1
ATOM 2327 C C . ALA A 1 287 ? -31.401 -8.592 40.904 1.00 77.56 287 ALA A C 1
ATOM 2329 O O . ALA A 1 287 ? -32.262 -7.891 41.435 1.00 77.56 287 ALA A O 1
ATOM 2330 N N . GLU A 1 288 ? -30.198 -8.090 40.615 1.00 79.19 288 GLU A N 1
ATOM 2331 C CA . GLU A 1 288 ? -29.894 -6.657 40.710 1.00 79.19 288 GLU A CA 1
ATOM 2332 C C . GLU A 1 288 ? -30.348 -5.910 39.459 1.00 79.19 288 GLU A C 1
ATOM 2334 O O . GLU A 1 288 ? -30.718 -4.739 39.541 1.00 79.19 288 GLU A O 1
ATOM 2339 N N . LEU A 1 289 ? -30.336 -6.587 38.311 1.00 81.06 289 LEU A N 1
ATOM 2340 C CA . LEU A 1 289 ? -30.759 -6.038 37.031 1.00 81.06 289 LEU A CA 1
ATOM 2341 C C . LEU A 1 289 ? -32.279 -5.854 36.973 1.00 81.06 289 LEU A C 1
ATOM 2343 O O . LEU A 1 289 ? -32.744 -4.807 36.534 1.00 81.06 289 LEU A O 1
ATOM 2347 N N . SER A 1 290 ? -33.047 -6.809 37.509 1.00 73.88 290 SER A N 1
ATOM 2348 C CA . SER A 1 290 ? -34.514 -6.738 37.571 1.00 73.88 290 SER A CA 1
ATOM 2349 C C . SER A 1 290 ? -35.030 -5.537 38.371 1.00 73.88 290 SER A C 1
ATOM 2351 O O . SER A 1 290 ? -36.126 -5.051 38.107 1.00 73.88 290 SER A O 1
ATOM 2353 N N . LYS A 1 291 ? -34.234 -5.009 39.313 1.00 78.31 291 LYS A N 1
ATOM 2354 C CA . LYS A 1 291 ? -34.571 -3.798 40.084 1.00 78.31 291 LYS A CA 1
ATOM 2355 C C . LYS A 1 291 ? -34.531 -2.512 39.257 1.00 78.31 291 LYS A C 1
ATOM 2357 O O . LYS A 1 291 ? -35.129 -1.530 39.676 1.00 78.31 291 LYS A O 1
ATOM 2362 N N . HIS A 1 292 ? -33.828 -2.516 38.126 1.00 73.94 292 HIS A N 1
ATOM 2363 C CA . HIS A 1 292 ? -33.662 -1.343 37.263 1.00 73.94 292 HIS A CA 1
ATOM 2364 C C . HIS A 1 292 ? -34.661 -1.338 36.087 1.00 73.94 292 HIS A C 1
ATOM 2366 O O . HIS A 1 292 ? -34.640 -0.427 35.268 1.00 73.94 292 HIS A O 1
ATOM 2372 N N . GLY A 1 293 ? -35.577 -2.318 36.026 1.00 69.31 293 GLY A N 1
ATOM 2373 C CA . GLY A 1 293 ? -36.741 -2.310 35.133 1.00 69.31 293 GLY A CA 1
ATOM 2374 C C . GLY A 1 293 ? -36.413 -2.052 33.656 1.00 69.31 293 GLY A C 1
ATOM 2375 O O . GLY A 1 293 ? -35.492 -2.652 33.101 1.00 69.31 293 GLY A O 1
ATOM 2376 N N . ASP A 1 294 ? -37.176 -1.145 33.039 1.00 76.06 294 ASP A N 1
ATOM 2377 C CA . ASP A 1 294 ? -37.082 -0.760 31.620 1.00 76.06 294 ASP A CA 1
ATOM 2378 C C . ASP A 1 294 ? -36.031 0.334 31.336 1.00 76.06 294 ASP A C 1
ATOM 2380 O O . ASP A 1 294 ? -36.056 0.972 30.277 1.00 76.06 294 ASP A O 1
ATOM 2384 N N . GLU A 1 295 ? -35.101 0.592 32.264 1.00 83.31 295 GLU A N 1
ATOM 2385 C CA . GLU A 1 295 ? -34.001 1.525 32.016 1.00 83.31 295 GLU A CA 1
ATOM 2386 C C . GLU A 1 295 ? -33.205 1.111 30.767 1.00 83.31 295 GLU A C 1
ATOM 2388 O O . GLU A 1 295 ? -32.944 -0.069 30.514 1.00 83.31 295 GLU A O 1
ATOM 2393 N N . LYS A 1 296 ? -32.819 2.101 29.957 1.00 87.50 296 LYS A N 1
ATOM 2394 C CA . LYS A 1 296 ? -32.125 1.896 28.679 1.00 87.50 296 LYS A CA 1
ATOM 2395 C C . LYS A 1 296 ? -30.645 2.221 28.799 1.00 87.50 296 LYS A C 1
ATOM 2397 O O . LYS A 1 296 ? -30.252 3.182 29.458 1.00 87.50 296 LYS A O 1
ATOM 2402 N N . CYS A 1 297 ? -29.807 1.469 28.091 1.00 90.50 297 CYS A N 1
ATOM 2403 C CA . CYS A 1 297 ? -28.400 1.817 27.962 1.00 90.50 297 CYS A CA 1
ATOM 2404 C C . CYS A 1 297 ? -28.252 3.085 27.113 1.00 90.50 297 CYS A C 1
ATOM 2406 O O . CYS A 1 297 ? -28.669 3.116 25.962 1.00 90.50 297 CYS A O 1
ATOM 2408 N N . CYS A 1 298 ? -27.571 4.111 27.624 1.00 88.44 298 CYS A N 1
ATOM 2409 C CA . CYS A 1 298 ? -27.385 5.375 26.899 1.00 88.44 298 CYS A CA 1
ATOM 2410 C C . CYS A 1 298 ? -26.515 5.276 25.627 1.00 88.44 298 CYS A C 1
ATOM 2412 O O . CYS A 1 298 ? -26.364 6.262 24.913 1.00 88.44 298 CYS A O 1
ATOM 2414 N N . ILE A 1 299 ? -25.866 4.129 25.388 1.00 87.75 299 ILE A N 1
ATOM 2415 C CA . ILE A 1 299 ? -24.965 3.925 24.247 1.00 87.75 299 ILE A CA 1
ATOM 2416 C C . ILE A 1 299 ? -25.738 3.342 23.058 1.00 87.75 299 ILE A C 1
ATOM 2418 O O . ILE A 1 299 ? -25.646 3.880 21.961 1.00 87.75 299 ILE A O 1
ATOM 2422 N N . CYS A 1 300 ? -26.491 2.255 23.259 1.00 89.31 300 CYS A N 1
ATOM 2423 C CA . CYS A 1 300 ? -27.258 1.588 22.196 1.00 89.31 300 CYS A CA 1
ATOM 2424 C C . CYS A 1 300 ? -28.766 1.868 22.240 1.00 89.31 300 CYS A C 1
ATOM 2426 O O . CYS A 1 300 ? -29.462 1.506 21.302 1.00 89.31 300 CYS A O 1
ATOM 2428 N N . TRP A 1 301 ? -29.267 2.516 23.296 1.00 87.81 301 TRP A N 1
ATOM 2429 C CA . TRP A 1 301 ? -30.686 2.834 23.504 1.00 87.81 301 TRP A CA 1
ATOM 2430 C C . TRP A 1 301 ? -31.601 1.607 23.660 1.00 87.81 301 TRP A C 1
ATOM 2432 O O . TRP A 1 301 ? -32.827 1.735 23.670 1.00 87.81 301 TRP A O 1
ATOM 2442 N N . GLU A 1 302 ? -31.011 0.429 23.857 1.00 89.19 302 GLU A N 1
ATOM 2443 C CA . GLU A 1 302 ? -31.702 -0.822 24.159 1.00 89.19 302 GLU A CA 1
ATOM 2444 C C . GLU A 1 302 ? -31.888 -1.007 25.678 1.00 89.19 302 GLU A C 1
ATOM 2446 O O . GLU A 1 302 ? -31.071 -0.508 26.466 1.00 89.19 302 GLU A O 1
ATOM 2451 N N . PRO A 1 303 ? -32.943 -1.717 26.119 1.00 86.44 303 PRO A N 1
ATOM 2452 C CA . PRO A 1 303 ? -33.199 -1.954 27.537 1.00 86.44 303 PRO A CA 1
ATOM 2453 C C . PRO A 1 303 ? -32.081 -2.776 28.199 1.00 86.44 303 PRO A C 1
ATOM 2455 O O . PRO A 1 303 ? -31.506 -3.703 27.618 1.00 86.44 303 PRO A O 1
ATOM 2458 N N . LEU A 1 304 ? -31.767 -2.442 29.453 1.00 84.81 304 LEU A N 1
ATOM 2459 C CA . LEU A 1 304 ? -30.687 -3.070 30.223 1.00 84.81 304 LEU A CA 1
ATOM 2460 C C . LEU A 1 304 ? -30.939 -4.562 30.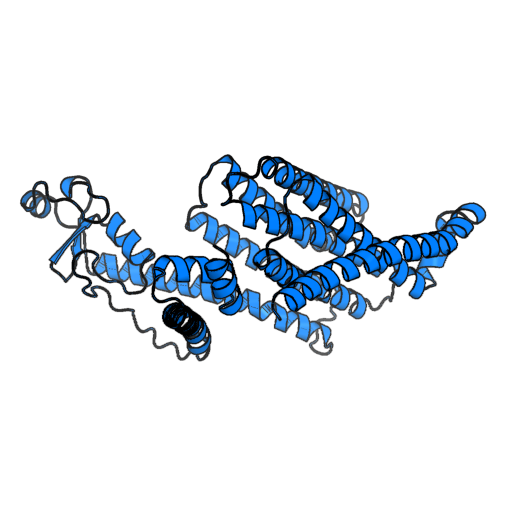499 1.00 84.81 304 LEU A C 1
ATOM 2462 O O . LEU A 1 304 ? -29.990 -5.303 30.731 1.00 84.81 304 LEU A O 1
ATOM 2466 N N . THR A 1 305 ? -32.185 -5.025 30.398 1.00 79.19 305 THR A N 1
ATOM 2467 C CA . THR A 1 305 ? -32.591 -6.429 30.579 1.00 79.19 305 THR A CA 1
ATOM 2468 C C . THR A 1 305 ? -32.137 -7.366 29.456 1.00 79.19 305 THR A C 1
ATOM 2470 O O . THR A 1 305 ? -32.069 -8.574 29.668 1.00 79.19 305 THR A O 1
ATOM 2473 N N . GLN A 1 306 ? -31.793 -6.846 28.272 1.00 75.88 306 GLN A N 1
ATOM 2474 C CA . GLN A 1 306 ? -31.470 -7.677 27.103 1.00 75.88 306 GLN A CA 1
ATOM 2475 C C . GLN A 1 306 ? -30.089 -8.332 27.150 1.00 75.88 306 GLN A C 1
ATOM 2477 O O . GLN A 1 306 ? -29.869 -9.356 26.503 1.00 75.88 306 GLN A O 1
ATOM 2482 N N . SER A 1 307 ? -29.125 -7.749 27.864 1.00 81.81 307 SER A N 1
ATOM 2483 C CA . SER A 1 307 ? -27.766 -8.290 27.894 1.00 81.81 307 SER A CA 1
ATOM 2484 C C . SER A 1 307 ? -27.036 -7.981 29.198 1.00 81.81 307 SER A C 1
ATOM 2486 O O . SER A 1 307 ? -27.501 -7.215 30.040 1.00 81.81 307 SER A O 1
ATOM 2488 N N . LYS A 1 308 ? -25.866 -8.605 29.385 1.00 87.62 308 LYS A N 1
ATOM 2489 C CA . LYS A 1 308 ? -25.058 -8.433 30.598 1.00 87.62 308 LYS A CA 1
ATOM 2490 C C . LYS A 1 308 ? -24.679 -6.965 30.771 1.00 87.62 308 LYS A C 1
ATOM 2492 O O . LYS A 1 308 ? -24.003 -6.393 29.916 1.00 87.62 308 LYS A O 1
ATOM 2497 N N . CYS A 1 309 ? -25.047 -6.392 31.909 1.00 89.38 309 CYS A N 1
ATOM 2498 C CA . CYS A 1 309 ? -24.743 -5.011 32.260 1.00 89.38 309 CYS A CA 1
ATOM 2499 C C . CYS A 1 309 ? -23.644 -4.921 33.316 1.00 89.38 309 CYS A C 1
ATOM 2501 O O . CYS A 1 309 ? -23.490 -5.823 34.130 1.00 89.38 309 CYS A O 1
ATOM 2503 N N . SER A 1 310 ? -22.893 -3.823 33.318 1.00 89.88 310 SER A N 1
ATOM 2504 C CA . SER A 1 310 ? -21.882 -3.494 34.331 1.00 89.88 310 SER A CA 1
ATOM 2505 C C . SER A 1 310 ? -22.147 -2.108 34.911 1.00 89.88 310 SER A C 1
ATOM 2507 O O . SER A 1 310 ? -22.398 -1.167 34.151 1.00 89.88 310 SER A O 1
ATOM 2509 N N . ARG A 1 311 ? -22.037 -1.971 36.237 1.00 91.00 311 ARG A N 1
ATOM 2510 C CA . ARG A 1 311 ? -22.128 -0.688 36.944 1.00 91.00 311 ARG A CA 1
ATOM 2511 C C . ARG A 1 311 ? -20.732 -0.092 37.074 1.00 91.00 311 ARG A C 1
ATOM 2513 O O . ARG A 1 311 ? -19.827 -0.738 37.598 1.00 91.00 311 ARG A O 1
ATOM 2520 N N . ILE A 1 312 ? -20.555 1.135 36.597 1.00 90.88 312 ILE A N 1
ATOM 2521 C CA . ILE A 1 312 ? -19.279 1.858 36.648 1.00 90.88 312 ILE A CA 1
ATOM 2522 C C . ILE A 1 312 ? -19.136 2.568 38.010 1.00 90.88 312 ILE A C 1
ATOM 2524 O O . ILE A 1 312 ? -20.105 2.722 38.744 1.00 90.88 312 ILE A O 1
ATOM 2528 N N . SER A 1 313 ? -17.937 3.041 38.370 1.00 88.25 313 SER A N 1
ATOM 2529 C CA . SER A 1 313 ? -17.676 3.725 39.652 1.00 88.25 313 SER A CA 1
ATOM 2530 C C . SER A 1 313 ? -18.474 5.012 39.875 1.00 88.25 313 SER A C 1
ATOM 2532 O O . SER A 1 313 ? -18.590 5.445 41.011 1.00 88.25 313 SER A O 1
ATOM 2534 N N . CYS A 1 314 ? -19.015 5.618 38.818 1.00 91.69 314 CYS A N 1
ATOM 2535 C CA . CYS A 1 314 ? -19.932 6.755 38.923 1.00 91.69 314 CYS A CA 1
ATOM 2536 C C . CYS A 1 314 ? -21.392 6.344 39.201 1.00 91.69 314 CYS A C 1
ATOM 2538 O O . CYS A 1 314 ? -22.251 7.210 39.285 1.00 91.69 314 CYS A O 1
ATOM 2540 N N . GLY A 1 315 ? -21.689 5.043 39.289 1.00 87.75 315 GLY A N 1
ATOM 2541 C CA . GLY A 1 315 ? -23.029 4.504 39.542 1.00 87.75 315 GLY A CA 1
ATOM 2542 C C . GLY A 1 315 ? -23.845 4.173 38.288 1.00 87.75 315 GLY A C 1
ATOM 2543 O O . GLY A 1 315 ? -24.771 3.375 38.378 1.00 87.75 315 GLY A O 1
ATOM 2544 N N . HIS A 1 316 ? -23.475 4.699 37.118 1.00 91.31 316 HIS A N 1
ATOM 2545 C CA . HIS A 1 316 ? -24.193 4.445 35.865 1.00 91.31 316 HIS A CA 1
ATOM 2546 C C . HIS A 1 316 ? -24.017 3.010 35.343 1.00 91.31 316 HIS A C 1
ATOM 2548 O O . HIS A 1 316 ? -22.938 2.413 35.465 1.00 91.31 316 HIS A O 1
ATOM 2554 N N . ILE A 1 317 ? -25.081 2.473 34.739 1.00 91.31 317 ILE A N 1
ATOM 2555 C CA . ILE A 1 317 ? -25.169 1.096 34.241 1.00 91.31 317 ILE A CA 1
ATOM 2556 C C . ILE A 1 317 ? -25.196 1.100 32.710 1.00 91.31 317 ILE A C 1
ATOM 2558 O O . ILE A 1 317 ? -25.945 1.841 32.079 1.00 91.31 317 ILE A O 1
ATOM 2562 N N . HIS A 1 318 ? -24.366 0.251 32.106 1.00 91.56 318 HIS A N 1
ATOM 2563 C CA . HIS A 1 318 ? -24.303 0.069 30.655 1.00 91.56 318 HIS A CA 1
ATOM 2564 C C . HIS A 1 318 ? -24.148 -1.414 30.321 1.00 91.56 318 HIS A C 1
ATOM 2566 O O . HIS A 1 318 ? -23.577 -2.162 31.122 1.00 91.56 318 HIS A O 1
ATOM 2572 N N . HIS A 1 319 ? -24.559 -1.838 29.121 1.00 91.94 319 HIS A N 1
ATOM 2573 C CA . HIS A 1 319 ? -24.202 -3.170 28.631 1.00 91.94 319 HIS A CA 1
ATOM 2574 C C . HIS A 1 319 ? -22.680 -3.306 28.545 1.00 91.94 319 HIS A C 1
ATOM 2576 O O . HIS A 1 319 ? -21.984 -2.390 28.092 1.00 91.94 319 HIS A O 1
ATOM 2582 N N . VAL A 1 320 ? -22.163 -4.468 28.949 1.00 89.56 320 VAL A N 1
ATOM 2583 C CA . VAL A 1 320 ? -20.722 -4.763 28.990 1.00 89.56 320 VAL A CA 1
ATOM 2584 C C . VAL A 1 320 ? -20.074 -4.545 27.620 1.00 89.56 320 VAL A C 1
ATOM 2586 O O . VAL A 1 320 ? -18.961 -4.026 27.544 1.00 89.56 320 VAL A O 1
ATOM 2589 N N . GLU A 1 321 ? -20.761 -4.904 26.533 1.00 88.06 321 GLU A N 1
ATOM 2590 C CA . GLU A 1 321 ? -20.218 -4.760 25.179 1.00 88.06 321 GLU A CA 1
ATOM 2591 C C . GLU A 1 321 ? -20.233 -3.306 24.683 1.00 88.06 321 GLU A C 1
ATOM 2593 O O . GLU A 1 321 ? -19.263 -2.838 24.076 1.00 88.06 321 GLU A O 1
ATOM 2598 N N . CYS A 1 322 ? -21.280 -2.552 25.019 1.00 89.56 322 CYS A N 1
ATOM 2599 C CA . CYS A 1 322 ? -21.384 -1.136 24.685 1.00 89.56 322 CYS A CA 1
ATOM 2600 C C . CYS A 1 322 ? -20.278 -0.324 25.361 1.00 89.56 322 CYS A C 1
ATOM 2602 O O . CYS A 1 322 ? -19.548 0.415 24.696 1.00 89.56 322 CYS A O 1
ATOM 2604 N N . ILE A 1 323 ? -20.087 -0.504 26.671 1.00 89.88 323 ILE A N 1
ATOM 2605 C CA . ILE A 1 323 ? -19.039 0.220 27.396 1.00 89.88 323 ILE A CA 1
ATOM 2606 C C . ILE A 1 323 ? -17.633 -0.262 27.013 1.00 89.88 323 ILE A C 1
ATOM 2608 O O . ILE A 1 323 ? -16.707 0.546 26.938 1.00 89.88 323 ILE A O 1
ATOM 2612 N N . ARG A 1 324 ? -17.458 -1.549 26.680 1.00 85.88 324 ARG A N 1
ATOM 2613 C CA . ARG A 1 324 ? -16.203 -2.073 26.114 1.00 85.88 324 ARG A CA 1
ATOM 2614 C C . ARG A 1 324 ? -15.840 -1.349 24.820 1.00 85.88 324 ARG A C 1
ATOM 2616 O O . ARG A 1 324 ? -14.691 -0.933 24.663 1.00 85.88 324 ARG A O 1
ATOM 2623 N N . THR A 1 325 ? -16.806 -1.189 23.919 1.00 81.94 325 THR A N 1
ATOM 2624 C CA . THR A 1 325 ? -16.627 -0.481 22.643 1.00 81.94 325 THR A CA 1
ATOM 2625 C C . THR A 1 325 ? -16.367 1.009 22.868 1.00 81.94 325 THR A C 1
ATOM 2627 O O . THR A 1 325 ? -15.480 1.589 22.242 1.00 81.94 325 THR A O 1
ATOM 2630 N N . TRP A 1 326 ? -17.052 1.617 23.837 1.00 86.56 326 TRP A N 1
ATOM 2631 C CA . TRP A 1 326 ? -16.823 3.004 24.234 1.00 86.56 326 TRP A CA 1
ATOM 2632 C C . TRP A 1 326 ? -15.391 3.245 24.730 1.00 86.56 326 TRP A C 1
ATOM 2634 O O . TRP A 1 326 ? -14.709 4.140 24.233 1.00 86.56 326 TRP A O 1
ATOM 2644 N N . VAL A 1 327 ? -14.894 2.410 25.649 1.00 82.81 327 VAL A N 1
ATOM 2645 C CA . VAL A 1 327 ? -13.510 2.470 26.165 1.00 82.81 327 VAL A CA 1
ATOM 2646 C C . VAL A 1 327 ? -12.480 2.237 25.056 1.00 82.81 327 VAL A C 1
ATOM 2648 O O . VAL A 1 327 ? -11.368 2.756 25.111 1.00 82.81 327 VAL A O 1
ATOM 2651 N N . LEU A 1 328 ? -12.837 1.449 24.044 1.00 73.44 328 LEU A N 1
ATOM 2652 C CA . LEU A 1 328 ? -11.993 1.146 22.891 1.00 73.44 328 LEU A CA 1
ATOM 2653 C C . LEU A 1 328 ? -11.824 2.312 21.915 1.00 73.44 328 LEU A C 1
ATOM 2655 O O . LEU A 1 328 ? -10.813 2.358 21.201 1.00 73.44 328 LEU A O 1
ATOM 2659 N N . ASN A 1 329 ? -12.820 3.190 21.847 1.00 69.06 329 ASN A N 1
ATOM 2660 C CA . ASN A 1 329 ? -12.877 4.295 20.895 1.00 69.06 329 ASN A CA 1
ATOM 2661 C C . ASN A 1 329 ? -12.528 5.644 21.543 1.00 69.06 329 ASN A C 1
ATOM 2663 O O . ASN A 1 329 ? -12.107 6.554 20.838 1.00 69.06 329 ASN A O 1
ATOM 2667 N N . ASN A 1 330 ? -12.621 5.756 22.873 1.00 73.12 330 ASN A N 1
ATOM 2668 C CA . ASN A 1 330 ? -12.356 6.992 23.607 1.00 73.12 330 ASN A CA 1
ATOM 2669 C C . ASN A 1 330 ? -11.053 6.919 24.409 1.00 73.12 330 ASN A C 1
ATOM 2671 O O . ASN A 1 330 ? -10.874 6.057 25.271 1.00 73.12 330 ASN A O 1
ATOM 2675 N N . THR A 1 331 ? -10.155 7.877 24.172 1.00 69.19 331 THR A N 1
ATOM 2676 C CA . THR A 1 331 ? -8.844 7.966 24.838 1.00 69.19 331 THR A CA 1
ATOM 2677 C C . THR A 1 331 ? -8.955 8.227 26.338 1.00 69.19 331 THR A C 1
ATOM 2679 O O . THR A 1 331 ? -8.181 7.672 27.115 1.00 69.19 331 THR A O 1
ATOM 2682 N N . GLU A 1 332 ? -9.930 9.032 26.760 1.00 71.00 332 GLU A N 1
ATOM 2683 C CA . GLU A 1 332 ? -10.007 9.544 28.134 1.00 71.00 332 GLU A CA 1
ATOM 2684 C C . GLU A 1 332 ? -10.798 8.654 29.107 1.00 71.00 332 GLU A C 1
ATOM 2686 O O . GLU A 1 332 ? -10.918 9.000 30.278 1.00 71.00 332 GLU A O 1
ATOM 2691 N N . LYS A 1 333 ? -11.300 7.487 28.667 1.00 83.81 333 LYS A N 1
ATOM 2692 C CA . LYS A 1 333 ? -11.997 6.481 29.507 1.00 83.81 333 LYS A CA 1
ATOM 2693 C C . LYS A 1 333 ? -12.996 7.094 30.515 1.00 83.81 333 LYS A C 1
ATOM 2695 O O . LYS A 1 333 ? -13.035 6.729 31.697 1.00 83.81 333 LYS A O 1
ATOM 2700 N N . LYS A 1 334 ? -13.787 8.045 30.017 1.00 88.12 334 LYS A N 1
ATOM 2701 C CA . LYS A 1 334 ? -14.837 8.779 30.734 1.00 88.12 334 LYS A CA 1
ATOM 2702 C C . LYS A 1 334 ? -16.193 8.099 30.561 1.00 88.12 334 LYS A C 1
ATOM 2704 O O . LYS A 1 334 ? -16.449 7.480 29.527 1.00 88.12 334 LYS A O 1
ATOM 2709 N N . CYS A 1 335 ? -17.051 8.206 31.571 1.00 89.69 335 CYS A N 1
ATOM 2710 C CA . CYS A 1 335 ? -18.430 7.731 31.504 1.00 89.69 335 CYS A CA 1
ATOM 2711 C C . CYS A 1 335 ? -19.217 8.522 30.438 1.00 89.69 335 CYS A C 1
ATOM 2713 O O . CYS A 1 335 ? -19.161 9.749 30.486 1.00 89.69 335 CYS A O 1
ATOM 2715 N N . PRO A 1 336 ? -19.974 7.871 29.532 1.00 89.69 336 PRO A N 1
ATOM 2716 C CA . PRO A 1 336 ? -20.761 8.573 28.514 1.00 89.69 336 PRO A CA 1
ATOM 2717 C C . PRO A 1 336 ? -21.867 9.479 29.078 1.00 89.69 336 PRO A C 1
ATOM 2719 O O . PRO A 1 336 ? -22.283 10.410 28.403 1.00 89.69 336 PRO A O 1
ATOM 2722 N N . LEU A 1 337 ? -22.358 9.204 30.294 1.00 88.00 337 LEU A N 1
ATOM 2723 C CA . LEU A 1 337 ? -23.458 9.959 30.907 1.00 88.00 337 LEU A CA 1
ATOM 2724 C C . LEU A 1 337 ? -22.981 11.176 31.699 1.00 88.00 337 LEU A C 1
ATOM 2726 O O . LEU A 1 337 ? -23.569 12.245 31.604 1.00 88.00 337 LEU A O 1
ATOM 2730 N N . CYS A 1 338 ? -21.918 11.021 32.491 1.00 91.62 338 CYS A N 1
ATOM 2731 C CA . CYS A 1 338 ? -21.480 12.061 33.428 1.00 91.62 338 CYS A CA 1
ATOM 2732 C C . CYS A 1 338 ? -20.052 12.562 33.201 1.00 91.62 338 CYS A C 1
ATOM 2734 O O . CYS A 1 338 ? -19.547 13.341 34.005 1.00 91.62 338 CYS A O 1
ATOM 2736 N N . ASN A 1 339 ? -19.360 12.082 32.163 1.00 87.62 339 ASN A N 1
ATOM 2737 C CA . ASN A 1 339 ? -17.967 12.413 31.842 1.00 87.62 339 ASN A CA 1
ATOM 2738 C C . ASN A 1 339 ? -16.935 12.134 32.954 1.00 87.62 339 ASN A C 1
ATOM 2740 O O . ASN A 1 339 ? -15.758 12.469 32.803 1.00 87.62 339 ASN A O 1
ATOM 2744 N N . GLN A 1 340 ? -17.324 11.462 34.043 1.00 88.38 340 GLN A N 1
ATOM 2745 C CA . GLN A 1 340 ? -16.396 11.080 35.104 1.00 88.38 340 GLN A CA 1
ATOM 2746 C C . GLN A 1 340 ? -15.445 9.979 34.629 1.00 88.38 340 GLN A C 1
ATOM 2748 O O . GLN A 1 340 ? -15.864 8.963 34.064 1.00 88.38 340 GLN A O 1
ATOM 2753 N N . ILE A 1 341 ? -14.151 10.172 34.885 1.00 86.81 341 ILE A N 1
ATOM 2754 C CA . ILE A 1 341 ? -13.109 9.182 34.601 1.00 86.81 341 ILE A CA 1
ATOM 2755 C C . ILE A 1 341 ? -13.296 8.003 35.554 1.00 86.81 341 ILE A C 1
ATOM 2757 O O . ILE A 1 341 ? -13.267 8.167 36.772 1.00 86.81 341 ILE A O 1
ATOM 2761 N N . PHE A 1 342 ? -13.457 6.800 35.005 1.00 86.62 342 PHE A N 1
ATOM 2762 C CA . PHE A 1 342 ? -13.677 5.594 35.814 1.00 86.62 342 PHE A CA 1
ATOM 2763 C C . PHE A 1 342 ? -12.532 4.578 35.721 1.00 86.62 342 PHE A C 1
ATOM 2765 O O . PHE A 1 342 ? -12.275 3.806 36.652 1.00 86.62 342 PHE A O 1
ATOM 2772 N N . LEU A 1 343 ? -11.772 4.622 34.630 1.00 80.94 343 LEU A N 1
ATOM 2773 C CA . LEU A 1 343 ? -10.524 3.889 34.468 1.00 80.94 343 LEU A CA 1
ATOM 2774 C C . LEU A 1 343 ? -9.390 4.891 34.317 1.00 80.94 343 LEU A C 1
ATOM 2776 O O . LEU A 1 343 ? -9.290 5.568 33.297 1.00 80.94 343 LEU A O 1
ATOM 2780 N N . GLN A 1 344 ? -8.499 4.938 35.301 1.00 70.19 344 GLN A N 1
ATOM 2781 C CA . GLN A 1 344 ? -7.270 5.701 35.144 1.00 70.19 344 GLN A CA 1
ATOM 2782 C C . GLN A 1 344 ? -6.422 5.074 34.021 1.00 70.19 344 GLN A C 1
ATOM 2784 O O . GLN A 1 344 ? -6.377 3.840 33.890 1.00 70.19 344 GLN A O 1
ATOM 2789 N N . PRO A 1 345 ? -5.767 5.881 33.170 1.00 60.62 345 PRO A N 1
ATOM 2790 C CA . PRO A 1 345 ? -4.708 5.366 32.324 1.00 60.62 345 PRO A CA 1
ATOM 2791 C C . PRO A 1 345 ? -3.635 4.801 33.251 1.00 60.62 345 PRO A C 1
ATOM 2793 O O . PRO A 1 345 ? -3.095 5.508 34.096 1.00 60.62 345 PRO A O 1
ATOM 2796 N N . GLU A 1 346 ? -3.367 3.505 33.132 1.00 55.81 346 GLU A N 1
ATOM 2797 C CA . GLU A 1 346 ? -2.250 2.900 33.839 1.00 55.81 346 GLU A CA 1
ATOM 2798 C C . GLU A 1 346 ? -0.996 3.610 33.325 1.00 55.81 346 GLU A C 1
ATOM 2800 O O . GLU A 1 346 ? -0.636 3.478 32.149 1.00 55.81 346 GLU A O 1
ATOM 2805 N N . MET A 1 347 ? -0.391 4.446 34.172 1.00 42.28 347 MET A N 1
ATOM 2806 C CA . MET A 1 347 ? 0.891 5.069 33.889 1.00 42.28 347 MET A CA 1
ATOM 2807 C C . MET A 1 347 ? 1.923 3.949 33.885 1.00 42.28 347 MET A C 1
ATOM 2809 O O . MET A 1 347 ? 2.580 3.676 34.888 1.00 42.28 347 MET A O 1
ATOM 2813 N N . VAL A 1 348 ? 2.057 3.256 32.754 1.00 44.03 348 VAL A N 1
ATOM 2814 C CA . VAL A 1 348 ? 3.246 2.455 32.512 1.00 44.03 348 VAL A CA 1
ATOM 2815 C C . VAL A 1 348 ? 4.390 3.452 32.586 1.00 44.03 348 VAL A C 1
ATOM 2817 O O . VAL A 1 348 ? 4.507 4.345 31.748 1.00 44.03 348 VAL A O 1
ATOM 2820 N N . ARG A 1 349 ? 5.191 3.332 33.644 1.00 37.91 349 ARG A N 1
ATOM 2821 C CA . ARG A 1 349 ? 6.397 4.116 33.911 1.00 37.91 349 ARG A CA 1
ATOM 2822 C C . ARG A 1 349 ? 7.483 3.711 32.901 1.00 37.91 349 ARG A C 1
ATOM 2824 O O . ARG A 1 349 ? 8.570 3.289 33.267 1.00 37.91 349 ARG A O 1
ATOM 2831 N N . GLU A 1 350 ? 7.168 3.766 31.610 1.00 37.12 350 GLU A N 1
ATOM 2832 C CA . GLU A 1 350 ? 8.112 3.587 30.518 1.00 37.12 350 GLU A CA 1
ATOM 2833 C C . GLU A 1 350 ? 8.866 4.911 30.371 1.00 37.12 350 GLU A C 1
ATOM 2835 O O . GLU A 1 350 ? 8.345 5.888 29.832 1.00 37.12 350 GLU A O 1
ATOM 2840 N N . ARG A 1 351 ? 10.113 4.947 30.857 1.00 35.66 351 ARG A N 1
ATOM 2841 C CA . ARG A 1 351 ? 11.113 5.932 30.419 1.00 35.66 351 ARG A CA 1
ATOM 2842 C C . ARG A 1 351 ? 11.345 5.725 28.920 1.00 35.66 351 ARG A C 1
ATOM 2844 O O . ARG A 1 351 ? 12.245 5.005 28.511 1.00 35.66 351 ARG A O 1
ATOM 2851 N N . SER A 1 352 ? 10.489 6.309 28.096 1.00 33.59 352 SER A N 1
ATOM 2852 C CA . SER A 1 352 ? 10.553 6.216 26.643 1.00 33.59 352 SER A CA 1
ATOM 2853 C C . SER A 1 352 ? 10.442 7.624 26.084 1.00 33.59 352 SER A C 1
ATOM 2855 O O . SER A 1 352 ? 9.345 8.122 25.827 1.00 33.59 352 SER A O 1
ATOM 2857 N N . TRP A 1 353 ? 11.606 8.239 25.874 1.00 29.53 353 TRP A N 1
ATOM 2858 C CA . TRP A 1 353 ? 11.811 9.544 25.238 1.00 29.53 353 TRP A CA 1
ATOM 2859 C C . TRP A 1 353 ? 11.059 9.704 23.893 1.00 29.53 353 TRP A C 1
ATOM 2861 O O . TRP A 1 353 ? 10.812 10.818 23.447 1.00 29.53 353 TRP A O 1
ATOM 2871 N N . TRP A 1 354 ? 10.602 8.601 23.290 1.00 30.98 354 TRP A N 1
ATOM 2872 C CA . TRP A 1 354 ? 9.888 8.540 22.012 1.00 30.98 354 TRP A CA 1
ATOM 2873 C C . TRP A 1 354 ? 8.372 8.819 22.065 1.00 30.98 354 TRP A C 1
ATOM 2875 O O . TRP A 1 354 ? 7.800 9.211 21.052 1.00 30.98 354 TRP A O 1
ATOM 2885 N N . ASN A 1 355 ? 7.691 8.657 23.210 1.00 37.22 355 ASN A N 1
ATOM 2886 C CA . ASN A 1 355 ? 6.246 8.962 23.296 1.00 37.22 355 ASN A CA 1
ATOM 2887 C C . ASN A 1 355 ? 5.976 10.474 23.398 1.00 37.22 355 ASN A C 1
ATOM 2889 O O . ASN A 1 355 ? 4.866 10.930 23.118 1.00 37.22 355 ASN A O 1
ATOM 2893 N N . PHE A 1 356 ? 6.992 11.252 23.778 1.00 35.62 356 PHE A N 1
ATOM 2894 C CA . PHE A 1 356 ? 6.872 12.694 23.955 1.00 35.62 356 PHE A CA 1
ATOM 2895 C C . PHE A 1 356 ? 6.788 13.435 22.616 1.00 35.62 356 PHE A C 1
ATOM 2897 O O . PHE A 1 356 ? 6.046 14.405 22.519 1.00 35.62 356 PHE A O 1
ATOM 2904 N N . SER A 1 357 ? 7.461 12.956 21.563 1.00 34.16 357 SER A N 1
ATOM 2905 C CA . SER A 1 357 ? 7.460 13.606 20.246 1.00 34.16 357 SER A CA 1
ATOM 2906 C C . SER A 1 357 ? 6.190 13.323 19.438 1.00 34.16 357 SER A C 1
ATOM 2908 O O . SER A 1 357 ? 5.624 14.246 18.866 1.00 34.16 357 SER A O 1
ATOM 2910 N N . PHE A 1 358 ? 5.658 12.095 19.434 1.00 34.47 358 PHE A N 1
ATOM 2911 C CA . PHE A 1 358 ? 4.459 11.782 18.635 1.00 34.47 358 PHE A CA 1
ATOM 2912 C C . PHE A 1 358 ? 3.153 12.283 19.277 1.00 34.47 358 PHE A C 1
ATOM 2914 O O . PHE A 1 358 ? 2.267 12.761 18.570 1.00 34.47 358 PHE A O 1
ATOM 2921 N N . SER A 1 359 ? 3.040 12.245 20.614 1.00 38.06 359 SER A N 1
ATOM 2922 C CA . SER A 1 359 ? 1.876 12.814 21.309 1.00 38.06 359 SER A CA 1
ATOM 2923 C C . SER A 1 359 ? 1.903 14.345 21.322 1.00 38.06 359 SER A C 1
ATOM 2925 O O . SER A 1 359 ? 0.839 14.936 21.166 1.00 38.06 359 SER A O 1
ATOM 2927 N N . ARG A 1 360 ? 3.080 14.998 21.423 1.00 37.62 360 ARG A N 1
ATOM 2928 C CA . ARG A 1 360 ? 3.195 16.451 21.166 1.00 37.62 360 ARG A CA 1
ATOM 2929 C C . ARG A 1 360 ? 2.896 16.796 19.719 1.00 37.62 360 ARG A C 1
ATOM 2931 O O . ARG A 1 360 ? 2.299 17.832 19.500 1.00 37.62 360 ARG A O 1
ATOM 2938 N N . ASN A 1 361 ? 3.257 15.961 18.747 1.00 44.28 361 ASN A N 1
ATOM 2939 C CA . ASN A 1 361 ? 2.956 16.262 17.349 1.00 44.28 361 ASN A CA 1
ATOM 2940 C C . ASN A 1 361 ? 1.467 16.080 17.033 1.00 44.28 361 ASN A C 1
ATOM 2942 O O . ASN A 1 361 ? 0.914 16.896 16.321 1.00 44.28 361 ASN A O 1
ATOM 2946 N N . ALA A 1 362 ? 0.775 15.078 17.583 1.00 40.69 362 ALA A N 1
ATOM 2947 C CA . ALA A 1 362 ? -0.667 14.920 17.363 1.00 40.69 362 ALA A CA 1
ATOM 2948 C C . ALA A 1 362 ? -1.514 15.916 18.178 1.00 40.69 362 ALA A C 1
ATOM 2950 O O . ALA A 1 362 ? -2.465 16.481 17.644 1.00 40.69 362 ALA A O 1
ATOM 2951 N N . ALA A 1 363 ? -1.170 16.151 19.451 1.00 46.12 363 ALA A N 1
ATOM 2952 C CA . ALA A 1 363 ? -1.823 17.173 20.270 1.00 46.12 363 ALA A CA 1
ATOM 2953 C C . ALA A 1 363 ? -1.477 18.580 19.768 1.00 46.12 363 ALA A C 1
ATOM 2955 O O . ALA A 1 363 ? -2.372 19.394 19.610 1.00 46.12 363 ALA A O 1
ATOM 2956 N N . GLY A 1 364 ? -0.217 18.825 19.410 1.00 48.53 364 GLY A N 1
ATOM 2957 C CA . GLY A 1 364 ? 0.258 20.081 18.836 1.00 48.53 364 GLY A CA 1
ATOM 2958 C C . GLY A 1 364 ? -0.278 20.343 17.434 1.00 48.53 364 GLY A C 1
ATOM 2959 O O . GLY A 1 364 ? -0.602 21.483 17.149 1.00 48.53 364 GLY A O 1
ATOM 2960 N N . MET A 1 365 ? -0.472 19.324 16.584 1.00 53.25 365 MET A N 1
ATOM 2961 C CA . MET A 1 365 ? -1.175 19.497 15.303 1.00 53.25 365 MET A CA 1
ATOM 2962 C C . MET A 1 365 ? -2.670 19.755 15.496 1.00 53.25 365 MET A C 1
ATOM 2964 O O . MET A 1 365 ? -3.242 20.502 14.715 1.00 53.25 365 MET A O 1
ATOM 2968 N N . ARG A 1 366 ? -3.316 19.167 16.514 1.00 61.38 366 ARG A N 1
ATOM 2969 C CA . ARG A 1 366 ? -4.714 19.493 16.852 1.00 61.38 366 ARG A CA 1
ATOM 2970 C C . ARG A 1 366 ? -4.841 20.906 17.405 1.00 61.38 366 ARG A C 1
ATOM 2972 O O . ARG A 1 366 ? -5.720 21.632 16.982 1.00 61.38 366 ARG A O 1
ATOM 2979 N N . GLU A 1 367 ? -3.943 21.300 18.297 1.00 68.25 367 GLU A N 1
ATOM 2980 C CA . GLU A 1 367 ? -3.903 22.637 18.887 1.00 68.25 367 GLU A CA 1
ATOM 2981 C C . GLU A 1 367 ? -3.526 23.701 17.848 1.00 68.25 367 GLU A C 1
ATOM 2983 O O . GLU A 1 367 ? -4.111 24.774 17.819 1.00 68.25 367 GLU A O 1
ATOM 2988 N N . GLN A 1 368 ? -2.592 23.395 16.944 1.00 72.94 368 GLN A N 1
ATOM 2989 C CA . GLN A 1 368 ? -2.263 24.248 15.806 1.00 72.94 368 GLN A CA 1
ATOM 2990 C C . GLN A 1 368 ? -3.442 24.372 14.841 1.00 72.94 368 GLN A C 1
ATOM 2992 O O . GLN A 1 368 ? -3.761 25.481 14.440 1.00 72.94 368 GLN A O 1
ATOM 2997 N N . ARG A 1 369 ? -4.124 23.269 14.525 1.00 71.88 369 ARG A N 1
ATOM 2998 C CA . ARG A 1 369 ? -5.312 23.293 13.668 1.00 71.88 369 ARG A CA 1
ATOM 2999 C C . ARG A 1 369 ? -6.458 24.078 14.299 1.00 71.88 369 ARG A C 1
ATOM 3001 O O . ARG A 1 369 ? -7.127 24.820 13.600 1.00 71.88 369 ARG A O 1
ATOM 3008 N N . GLU A 1 370 ? -6.661 23.956 15.606 1.00 80.19 370 GLU A N 1
ATOM 3009 C CA . GLU A 1 370 ? -7.687 24.731 16.308 1.00 80.19 370 GLU A CA 1
ATOM 3010 C C . GLU A 1 370 ? -7.318 26.224 16.366 1.00 80.19 370 GLU A C 1
ATOM 3012 O O . GLU A 1 370 ? -8.191 27.071 16.207 1.00 80.19 370 GLU A O 1
ATOM 3017 N N . ARG A 1 371 ? -6.023 26.564 16.490 1.00 81.25 371 ARG A N 1
ATOM 3018 C CA . ARG A 1 371 ? -5.537 27.947 16.328 1.00 81.25 371 ARG A CA 1
ATOM 3019 C C . ARG A 1 371 ? -5.779 28.487 14.919 1.00 81.25 371 ARG A C 1
ATOM 3021 O O . ARG A 1 371 ? -6.211 29.623 14.788 1.00 81.25 371 ARG A O 1
ATOM 3028 N N . GLU A 1 372 ? -5.520 27.686 13.888 1.00 81.12 372 GLU A N 1
ATOM 3029 C CA . GLU A 1 372 ? -5.784 28.059 12.492 1.00 81.12 372 GLU A CA 1
ATOM 3030 C C . GLU A 1 372 ? -7.290 28.279 12.261 1.00 81.12 372 GLU A C 1
ATOM 3032 O O . GLU A 1 372 ? -7.671 29.251 11.621 1.00 81.12 372 GLU A O 1
ATOM 3037 N N . VAL A 1 373 ? -8.163 27.449 12.843 1.00 83.94 373 VAL A N 1
ATOM 3038 C CA . VAL A 1 373 ? -9.623 27.646 12.773 1.00 83.94 373 VAL A CA 1
ATOM 3039 C C . VAL A 1 373 ? -10.059 28.941 13.464 1.00 83.94 373 VAL A C 1
ATOM 3041 O O . VAL A 1 373 ? -10.862 29.683 12.897 1.00 83.94 373 VAL A O 1
ATOM 3044 N N . GLU A 1 374 ? -9.524 29.245 14.649 1.00 85.44 374 GLU A N 1
ATOM 3045 C CA . GLU A 1 374 ? -9.883 30.477 15.362 1.00 85.44 374 GLU A CA 1
ATOM 3046 C C . GLU A 1 374 ? -9.365 31.727 14.629 1.00 85.44 374 GLU A C 1
ATOM 3048 O O . GLU A 1 374 ? -10.089 32.710 14.520 1.00 85.44 374 GLU A O 1
ATOM 3053 N N . GLN A 1 375 ? -8.182 31.668 14.008 1.00 83.88 375 GLN A N 1
ATOM 3054 C CA . GLN A 1 375 ? -7.664 32.760 13.171 1.00 83.88 375 GLN A CA 1
ATOM 3055 C C . GLN A 1 375 ? -8.526 33.015 11.927 1.00 83.88 375 GLN A C 1
ATOM 3057 O O . GLN A 1 375 ? -8.806 34.166 11.594 1.00 83.88 375 GLN A O 1
ATOM 3062 N N . VAL A 1 376 ? -9.003 31.964 11.249 1.00 82.88 376 VAL A N 1
ATOM 3063 C CA . VAL A 1 376 ? -9.955 32.131 10.134 1.00 82.88 376 VAL A CA 1
ATOM 3064 C C . VAL A 1 376 ? -11.261 32.747 10.627 1.00 82.88 376 VAL A C 1
ATOM 3066 O O . VAL A 1 376 ? -11.839 33.587 9.944 1.00 82.88 376 VAL A O 1
ATOM 3069 N N . ARG A 1 377 ? -11.716 32.369 11.824 1.00 86.00 377 ARG A N 1
ATOM 3070 C CA . ARG A 1 377 ? -12.937 32.901 12.432 1.00 86.00 377 ARG A CA 1
ATOM 3071 C C . ARG A 1 377 ? -12.809 34.371 12.836 1.00 86.00 377 ARG A C 1
ATOM 3073 O O . ARG A 1 377 ? -13.782 35.105 12.703 1.00 86.00 377 ARG A O 1
ATOM 3080 N N . GLU A 1 378 ? -11.638 34.817 13.284 1.00 86.44 378 GLU A N 1
ATOM 3081 C CA . GLU A 1 378 ? -11.373 36.241 13.534 1.00 86.44 378 GLU A CA 1
ATOM 3082 C C . GLU A 1 378 ? -11.511 37.077 12.250 1.00 86.44 378 GLU A C 1
ATOM 3084 O O . GLU A 1 378 ? -12.012 38.200 12.293 1.00 86.44 378 GLU A O 1
ATOM 3089 N N . ILE A 1 379 ? -11.126 36.514 11.100 1.00 85.56 379 ILE A N 1
ATOM 3090 C CA . ILE A 1 379 ? -11.239 37.162 9.785 1.00 85.56 379 ILE A CA 1
ATOM 3091 C C . ILE A 1 379 ? -12.674 37.059 9.231 1.00 85.56 379 ILE A C 1
ATOM 3093 O O . ILE A 1 379 ? -13.177 38.013 8.637 1.00 85.56 379 ILE A O 1
ATOM 3097 N N . LEU A 1 380 ? -13.349 35.922 9.439 1.00 83.62 380 LEU A N 1
ATOM 3098 C CA . LEU A 1 380 ? -14.697 35.609 8.944 1.00 83.62 380 LEU A CA 1
ATOM 3099 C C . LEU A 1 380 ? -15.654 35.262 10.105 1.00 83.62 380 LEU A C 1
ATOM 3101 O O . LEU A 1 380 ? -16.061 34.108 10.264 1.00 83.62 380 LEU A O 1
ATOM 3105 N N . PRO A 1 381 ? -16.080 36.254 10.911 1.00 84.38 381 PRO A N 1
ATOM 3106 C CA . PRO A 1 381 ? -16.808 36.011 12.163 1.00 84.38 381 PRO A CA 1
ATOM 3107 C C . PRO A 1 381 ? -18.229 35.464 11.977 1.00 84.38 381 PRO A C 1
ATOM 3109 O O . PRO A 1 381 ? -18.834 34.967 12.926 1.00 84.38 381 PRO A O 1
ATOM 3112 N N . HIS A 1 382 ? -18.776 35.561 10.765 1.00 82.25 382 HIS A N 1
ATOM 3113 C CA . HIS A 1 382 ? -20.126 35.120 10.417 1.00 82.25 382 HIS A CA 1
ATOM 3114 C C . HIS A 1 382 ? -20.196 33.632 10.034 1.00 82.25 382 HIS A C 1
ATOM 3116 O O . HIS A 1 382 ? -21.294 33.080 9.952 1.00 82.25 382 HIS A O 1
ATOM 3122 N N . ILE A 1 383 ? -19.053 32.967 9.824 1.00 83.19 383 ILE A N 1
ATOM 3123 C CA . ILE A 1 383 ? -19.011 31.568 9.393 1.00 83.19 383 ILE A CA 1
ATOM 3124 C C . ILE A 1 383 ? -18.931 30.635 10.617 1.00 83.19 383 ILE A C 1
ATOM 3126 O O . ILE A 1 383 ? -18.101 30.841 11.506 1.00 83.19 383 ILE A O 1
ATOM 3130 N N . PRO A 1 384 ? -19.768 29.580 10.697 1.00 84.94 384 PRO A N 1
ATOM 3131 C CA . PRO A 1 384 ? -19.748 28.651 11.822 1.00 84.94 384 PRO A CA 1
ATOM 3132 C C . PRO A 1 384 ? -18.427 27.879 11.941 1.00 84.94 384 PRO A C 1
ATOM 3134 O O . PRO A 1 384 ? -17.898 27.353 10.961 1.00 84.94 384 PRO A O 1
ATOM 3137 N N . HIS A 1 385 ? -17.967 27.693 13.180 1.00 81.00 385 HIS A N 1
ATOM 3138 C CA . HIS A 1 385 ? -16.712 27.011 13.526 1.00 81.00 385 HIS A CA 1
ATOM 3139 C C . HIS A 1 385 ? -16.577 25.604 12.909 1.00 81.00 385 HIS A C 1
ATOM 3141 O O . HIS A 1 385 ? -15.494 25.178 12.509 1.00 81.00 385 HIS A O 1
ATOM 3147 N N . GLU A 1 386 ? -17.686 24.871 12.793 1.00 79.94 386 GLU A N 1
ATOM 3148 C CA . GLU A 1 386 ? -17.703 23.523 12.211 1.00 79.94 386 GLU A CA 1
ATOM 3149 C C . GLU A 1 386 ? -17.570 23.495 10.686 1.00 79.94 386 GLU A C 1
ATOM 3151 O O . GLU A 1 386 ? -17.211 22.461 10.120 1.00 79.94 386 GLU A O 1
ATOM 3156 N N . VAL A 1 387 ? -17.890 24.603 10.014 1.00 83.00 387 VAL A N 1
ATOM 3157 C CA . VAL A 1 387 ? -17.721 24.756 8.563 1.00 83.00 387 VAL A CA 1
ATOM 3158 C C . VAL A 1 387 ? -16.267 25.116 8.269 1.00 83.00 387 VAL A C 1
ATOM 3160 O O . VAL A 1 387 ? -15.639 24.454 7.448 1.00 83.00 387 VAL A O 1
ATOM 3163 N N . ILE A 1 388 ? -15.696 26.053 9.038 1.00 82.50 388 ILE A N 1
ATOM 3164 C CA . ILE A 1 388 ? -14.270 26.414 8.978 1.00 82.50 388 ILE A CA 1
ATOM 3165 C C . ILE A 1 388 ? -13.391 25.189 9.211 1.00 82.50 388 ILE A C 1
ATOM 3167 O O . ILE A 1 388 ? -12.515 24.902 8.402 1.00 82.50 388 ILE A O 1
ATOM 3171 N N . ARG A 1 389 ? -13.661 24.410 10.266 1.00 83.19 389 ARG A N 1
ATOM 3172 C CA . ARG A 1 389 ? -12.876 23.208 10.575 1.00 83.19 389 ARG A CA 1
ATOM 3173 C C . ARG A 1 389 ? -12.915 22.177 9.445 1.00 83.19 389 ARG A C 1
ATOM 3175 O O . ARG A 1 389 ? -11.867 21.657 9.074 1.00 83.19 389 ARG A O 1
ATOM 3182 N N . ARG A 1 390 ? -14.096 21.897 8.883 1.00 76.31 390 ARG A N 1
ATOM 3183 C CA . ARG A 1 390 ? -14.253 20.936 7.776 1.00 76.31 390 ARG A CA 1
ATOM 3184 C C . ARG A 1 390 ? -13.537 21.380 6.509 1.00 76.31 390 ARG A C 1
ATOM 3186 O O . ARG A 1 390 ? -12.923 20.562 5.830 1.00 76.31 390 ARG A O 1
ATOM 3193 N N . GLU A 1 391 ? -13.597 22.665 6.204 1.00 75.56 391 GLU A N 1
ATOM 3194 C CA . GLU A 1 391 ? -12.945 23.207 5.021 1.00 75.56 391 GLU A CA 1
ATOM 3195 C C . GLU A 1 391 ? -11.423 23.264 5.194 1.00 75.56 391 GLU A C 1
ATOM 3197 O O . GLU A 1 391 ? -10.684 22.869 4.296 1.00 75.56 391 GLU A O 1
ATOM 3202 N N . LEU A 1 392 ? -10.941 23.616 6.386 1.00 77.62 392 LEU A N 1
ATOM 3203 C CA . LEU A 1 392 ? -9.518 23.594 6.731 1.00 77.62 392 LEU A CA 1
ATOM 3204 C C . LEU A 1 392 ? -8.954 22.161 6.762 1.00 77.62 392 LEU A C 1
ATOM 3206 O O . LEU A 1 392 ? -7.796 21.921 6.418 1.00 77.62 392 LEU A O 1
ATOM 3210 N N . GLU A 1 393 ? -9.787 21.173 7.104 1.00 75.12 393 GLU A N 1
ATOM 3211 C CA . GLU A 1 393 ? -9.487 19.745 6.947 1.00 75.12 393 GLU A CA 1
ATOM 3212 C C . GLU A 1 393 ? -9.388 19.312 5.477 1.00 75.12 393 GLU A C 1
ATOM 3214 O O . GLU A 1 393 ? -8.596 18.417 5.161 1.00 75.12 393 GLU A O 1
ATOM 3219 N N . ARG A 1 394 ? -10.157 19.950 4.588 1.00 70.81 394 ARG A N 1
ATOM 3220 C CA . ARG A 1 394 ? -10.208 19.662 3.149 1.00 70.81 394 ARG A CA 1
ATOM 3221 C C . ARG A 1 394 ? -9.042 20.291 2.385 1.00 70.81 394 ARG A C 1
ATOM 3223 O O . ARG A 1 394 ? -8.421 19.615 1.565 1.00 70.81 394 ARG A O 1
ATOM 3230 N N . THR A 1 395 ? -8.745 21.560 2.647 1.00 75.44 395 THR A N 1
ATOM 3231 C CA . THR A 1 395 ? -7.683 22.336 1.981 1.00 75.44 395 THR A CA 1
ATOM 3232 C C . THR A 1 395 ? -6.310 22.043 2.591 1.00 75.44 395 THR A C 1
ATOM 3234 O O . THR A 1 395 ? -5.299 21.938 1.891 1.00 75.44 395 THR A O 1
ATOM 3237 N N . GLY A 1 396 ? -6.261 21.840 3.911 1.00 66.56 396 GLY A N 1
ATOM 3238 C CA . GLY A 1 396 ? -5.018 21.704 4.663 1.00 66.56 396 GLY A CA 1
ATOM 3239 C C . GLY A 1 396 ? -4.164 22.976 4.655 1.00 66.56 396 GLY A C 1
ATOM 3240 O O . GLY A 1 396 ? -2.949 22.865 4.830 1.00 66.56 396 GLY A O 1
ATOM 3241 N N . SER A 1 397 ? -4.771 24.140 4.393 1.00 76.00 397 SER A N 1
ATOM 3242 C CA . SER A 1 397 ? -4.131 25.459 4.404 1.00 76.00 397 SER A CA 1
ATOM 3243 C C . SER A 1 397 ? -5.130 26.541 4.820 1.00 76.00 397 SER A C 1
ATOM 3245 O O . SER A 1 397 ? -6.245 26.606 4.297 1.00 76.00 397 SER A O 1
ATOM 3247 N N . MET A 1 398 ? -4.722 27.413 5.742 1.00 78.75 398 MET A N 1
ATOM 3248 C CA . MET A 1 398 ? -5.542 28.523 6.232 1.00 78.75 398 MET A CA 1
ATOM 3249 C C . MET A 1 398 ? -5.879 29.524 5.117 1.00 78.75 398 MET A C 1
ATOM 3251 O O . MET A 1 398 ? -7.042 29.875 4.933 1.00 78.75 398 MET A O 1
ATOM 3255 N N . ASP A 1 399 ? -4.886 29.915 4.315 1.00 75.62 399 ASP A N 1
ATOM 3256 C CA . ASP A 1 399 ? -5.052 30.929 3.264 1.00 75.62 399 ASP A CA 1
ATOM 3257 C C . ASP A 1 399 ? -5.989 30.466 2.141 1.00 75.62 399 ASP A C 1
ATOM 3259 O O . ASP A 1 399 ? -6.754 31.260 1.590 1.00 75.62 399 ASP A O 1
ATOM 3263 N N . GLU A 1 400 ? -5.946 29.167 1.833 1.00 74.50 400 GLU A N 1
ATOM 3264 C CA . GLU A 1 400 ? -6.803 28.513 0.839 1.00 74.50 400 GLU A CA 1
ATOM 3265 C C . GLU A 1 400 ? -8.232 28.336 1.377 1.00 74.50 400 GLU A C 1
ATOM 3267 O O . GLU A 1 400 ? -9.196 28.504 0.637 1.00 74.50 400 GLU A O 1
ATOM 3272 N N . THR A 1 401 ? -8.377 28.090 2.685 1.00 79.12 401 THR A N 1
ATOM 3273 C CA . THR A 1 401 ? -9.683 28.054 3.369 1.00 79.12 401 THR A CA 1
ATOM 3274 C C . THR A 1 401 ? -10.366 29.418 3.325 1.00 79.12 401 THR A C 1
ATOM 3276 O O . THR A 1 401 ? -11.528 29.509 2.945 1.00 79.12 401 THR A O 1
ATOM 3279 N N . ILE A 1 402 ? -9.635 30.489 3.653 1.00 79.75 402 ILE A N 1
ATOM 3280 C CA . ILE A 1 402 ? -10.158 31.862 3.599 1.00 79.75 402 ILE A CA 1
ATOM 3281 C C . ILE A 1 402 ? -10.504 32.253 2.159 1.00 79.75 402 ILE A C 1
ATOM 3283 O O . ILE A 1 402 ? -11.477 32.962 1.941 1.00 79.75 402 ILE A O 1
ATOM 3287 N N . ALA A 1 403 ? -9.712 31.821 1.171 1.00 78.38 403 ALA A N 1
ATOM 3288 C CA . ALA A 1 403 ? -10.005 32.084 -0.236 1.00 78.38 403 ALA A CA 1
ATOM 3289 C C . ALA A 1 403 ? -11.322 31.438 -0.680 1.00 78.38 403 ALA A C 1
ATOM 3291 O O . ALA A 1 403 ? -12.199 32.151 -1.153 1.00 78.38 403 ALA A O 1
ATOM 3292 N N . ASN A 1 404 ? -11.490 30.134 -0.443 1.00 77.44 404 ASN A N 1
ATOM 3293 C CA . ASN A 1 404 ? -12.698 29.416 -0.855 1.00 77.44 404 ASN A CA 1
ATOM 3294 C C . ASN A 1 404 ? -13.962 29.965 -0.182 1.00 77.44 404 ASN A C 1
ATOM 3296 O O . ASN A 1 404 ? -14.997 30.057 -0.823 1.00 77.44 404 ASN A O 1
ATOM 3300 N N . MET A 1 405 ? -13.870 30.356 1.092 1.00 77.50 405 MET A N 1
ATOM 3301 C CA . MET A 1 405 ? -15.009 30.888 1.848 1.00 77.50 405 MET A CA 1
ATOM 3302 C C . MET A 1 405 ? -15.383 32.335 1.516 1.00 77.50 405 MET A C 1
ATOM 3304 O O . MET A 1 405 ? -16.424 32.798 1.964 1.00 77.50 405 MET A O 1
ATOM 3308 N N . LEU A 1 406 ? -14.518 33.070 0.814 1.00 74.75 406 LEU A N 1
ATOM 3309 C CA . LEU A 1 406 ? -14.805 34.426 0.335 1.00 74.75 406 LEU A CA 1
ATOM 3310 C C . LEU A 1 406 ? -15.356 34.435 -1.097 1.00 74.75 406 LEU A C 1
ATOM 3312 O O . LEU A 1 406 ? -15.914 35.447 -1.516 1.00 74.75 406 LEU A O 1
ATOM 3316 N N . ASP A 1 407 ? -15.142 33.345 -1.838 1.00 68.38 407 ASP A N 1
ATOM 3317 C CA . ASP A 1 407 ? -15.592 33.171 -3.220 1.00 68.38 407 ASP A CA 1
ATOM 3318 C C . ASP A 1 407 ? -16.975 32.471 -3.311 1.00 68.38 407 ASP A C 1
ATOM 3320 O O . ASP A 1 407 ? -17.598 32.510 -4.375 1.00 68.38 407 ASP A O 1
ATOM 3324 N N . GLU A 1 408 ? -17.453 31.856 -2.216 1.00 55.09 408 GLU A N 1
ATOM 3325 C CA . GLU A 1 408 ? -18.848 31.407 -1.990 1.00 55.09 408 GLU A CA 1
ATOM 3326 C C . GLU A 1 408 ? -19.702 32.517 -1.361 1.00 55.09 408 GLU A C 1
ATOM 3328 O O . GLU A 1 408 ? -20.883 32.645 -1.771 1.00 55.09 408 GLU A O 1
#